Protein AF-A0A959QAA2-F1 (afdb_monomer_lite)

Foldseek 3Di:
DPPQLVQQWADDDDPPCPFLVVVLSSLLSSLLSVLLCVLVVVVLVLLVVLLVLLVVVLVCLVVVQPDPDPVVLLVVVCVVDVDPDDDPVVSVVRSPDPVPGDDRPPVLNVVSVVLSVVSVVQSCQQCQNPNGRHADQAEEEEEDCPVPCQCPPPPDHGGPHHYHYHHHPDSLVVQVVVLVVLQVVLLVVVLSSVQSVCSSVVNDDCVPSVVVSVPDDPVPDDFSSLSNRHEYEYEYECCRCLPPCLVSNVVSQPDQTRYEYEYEYQFDFPPDDPVSVVVSVVVSLVVLREKEKFAEPLPVPSSSVSSNVRSNGSHYYYYYYYFHDPDFQDDRNVLRVLCQQAVRGQIKTFDSVQPVVHDSVSRIDRPSHAPSVDPFHADPVRQTHHPVNSLCRDPSCVVVDDDDDPPQEDAQVVLVPDDPVVNPPHHYDHDPDPPDD

Radius of gyration: 31.45 Å; chains: 1; bounding box: 69×40×117 Å

Sequence (437 aa):
LSRNFYQSLAGGAHPGSADAEKTLIHWVAAAAESQMQSHWAPFARELSKLCDDLSDNVHELLSASLPHGDFASLQKVLRQDRREKWSIPEIFGQVGGLEHLPQVDAAVLQRKLELLRALHDLQWLLREGPTGAGRARYSLLLPGADHLPWAGSFPANPFLVPVWAAWKEGSTELAVGLLHGHIRQSLDHLRLLRRARLEVKNRYEPSIHDAQIASLSWEELDLEEQKLAPPLLLAGSRKQLFGPETSGLARLLDTDLPVKVIVLDHGYRPDDDFAQDGFALLSLIARQRNYLLRTTVADRRQLAEGLLTGLSTPRPALFHLFVPKEGGKKAWWEEAELARHSRVFPSLQFSPERVESGSLTEGLSLQSNRAPEADWSADESGYARTFADWAFLRPEWQDHFSAVAEKGALPLADYLQLPAKDRQGKQAAIRVLNYHG

Structure (mmCIF, N/CA/C/O backbone):
data_AF-A0A959QAA2-F1
#
_entry.id   AF-A0A959QAA2-F1
#
loop_
_atom_site.group_PDB
_atom_site.id
_atom_site.type_symbol
_atom_site.label_atom_id
_atom_site.label_alt_id
_atom_site.label_comp_id
_atom_site.label_asym_id
_atom_site.label_entity_id
_atom_site.label_seq_id
_atom_site.pdbx_PDB_ins_code
_atom_site.Cartn_x
_atom_site.Cartn_y
_atom_site.Cartn_z
_atom_site.occupancy
_atom_site.B_iso_or_equiv
_atom_site.auth_seq_id
_atom_site.auth_comp_id
_atom_site.auth_asym_id
_atom_site.auth_atom_id
_atom_site.pdbx_PDB_model_num
ATOM 1 N N . LEU A 1 1 ? 16.168 8.200 14.691 1.00 45.00 1 LEU A N 1
ATOM 2 C CA . LEU A 1 1 ? 15.140 7.446 13.935 1.00 45.00 1 LEU A CA 1
ATOM 3 C C . LEU A 1 1 ? 14.342 6.623 14.938 1.00 45.00 1 LEU A C 1
ATOM 5 O O . LEU A 1 1 ? 14.970 5.992 15.778 1.00 45.00 1 LEU A O 1
ATOM 9 N N . SER A 1 2 ? 13.005 6.692 14.926 1.00 51.66 2 SER A N 1
ATOM 10 C CA . SER A 1 2 ? 12.170 5.858 15.811 1.00 51.66 2 SER A CA 1
ATOM 11 C C . SER A 1 2 ? 12.539 4.381 15.640 1.00 51.66 2 SER A C 1
ATOM 13 O O . SER A 1 2 ? 12.762 3.940 14.510 1.00 51.66 2 SER A O 1
ATOM 15 N N . ARG A 1 3 ? 12.580 3.624 16.746 1.00 56.16 3 ARG A N 1
ATOM 16 C CA . ARG A 1 3 ? 12.817 2.168 16.762 1.00 56.16 3 ARG A CA 1
ATOM 17 C C . ARG A 1 3 ? 11.945 1.449 15.730 1.00 56.16 3 ARG A C 1
ATOM 19 O O . ARG A 1 3 ? 12.430 0.559 15.044 1.00 56.16 3 ARG A O 1
ATOM 26 N N . ASN A 1 4 ? 10.708 1.906 15.569 1.00 62.16 4 ASN A N 1
ATOM 27 C CA . ASN A 1 4 ? 9.724 1.317 14.670 1.00 62.16 4 ASN A CA 1
ATOM 28 C C . ASN A 1 4 ? 10.118 1.423 13.184 1.00 62.16 4 ASN A C 1
ATOM 30 O O . ASN A 1 4 ? 9.899 0.485 12.429 1.00 62.16 4 ASN A O 1
ATOM 34 N N . PHE A 1 5 ? 10.772 2.516 12.768 1.00 58.41 5 PHE A N 1
ATOM 35 C CA . PHE A 1 5 ? 11.218 2.683 11.376 1.00 58.41 5 PHE A CA 1
ATOM 36 C C . PHE A 1 5 ? 12.384 1.763 11.041 1.00 58.41 5 PHE A C 1
ATOM 38 O O . PHE A 1 5 ? 12.390 1.121 9.994 1.00 58.41 5 PHE A O 1
ATOM 45 N N . TYR A 1 6 ? 13.344 1.663 11.961 1.00 55.38 6 TYR A N 1
ATOM 46 C CA . TYR A 1 6 ? 14.479 0.755 11.824 1.00 55.38 6 TYR A CA 1
ATOM 47 C C . TYR A 1 6 ? 14.033 -0.716 11.861 1.00 55.38 6 TYR A C 1
ATOM 49 O O . TYR A 1 6 ? 14.580 -1.549 11.151 1.00 55.38 6 TYR A O 1
ATOM 57 N N . GLN A 1 7 ? 12.995 -1.024 12.645 1.00 63.47 7 GLN A N 1
ATOM 58 C CA . GLN A 1 7 ? 12.409 -2.360 12.774 1.00 63.47 7 GLN A CA 1
ATOM 59 C C . GLN A 1 7 ? 11.381 -2.710 11.686 1.00 63.47 7 GLN A C 1
ATOM 61 O O . GLN A 1 7 ? 10.821 -3.800 11.718 1.00 63.47 7 GLN A O 1
ATOM 66 N N . SER A 1 8 ? 11.146 -1.846 10.693 1.00 58.00 8 SER A N 1
ATOM 67 C CA . SER A 1 8 ? 10.254 -2.183 9.572 1.00 58.00 8 SER A CA 1
ATOM 68 C C . SER A 1 8 ? 10.764 -3.380 8.751 1.00 58.00 8 SER A C 1
ATOM 70 O O . SER A 1 8 ? 9.968 -4.114 8.175 1.00 58.00 8 SER A O 1
ATOM 72 N N . LEU A 1 9 ? 12.080 -3.627 8.749 1.00 61.34 9 LEU A N 1
ATOM 73 C CA . LEU A 1 9 ? 12.698 -4.828 8.191 1.00 61.34 9 LEU A CA 1
ATOM 74 C C . LEU A 1 9 ? 13.965 -5.160 8.998 1.00 61.34 9 LEU A C 1
ATOM 76 O O . LEU A 1 9 ? 14.873 -4.338 9.102 1.00 61.34 9 LEU A O 1
ATOM 80 N N . ALA A 1 10 ? 14.029 -6.347 9.598 1.00 61.31 10 ALA A N 1
ATOM 81 C CA . ALA A 1 10 ? 15.196 -6.827 10.322 1.00 61.31 10 ALA A CA 1
ATOM 82 C C . ALA A 1 10 ? 16.304 -7.231 9.334 1.00 61.31 10 ALA A C 1
ATOM 84 O O . ALA A 1 10 ? 16.097 -7.983 8.378 1.00 61.31 10 ALA A O 1
ATOM 85 N N . GLY A 1 11 ? 17.508 -6.706 9.559 1.00 54.38 11 GLY A N 1
ATOM 86 C CA . GLY A 1 11 ? 18.676 -6.982 8.732 1.00 54.38 11 GLY A CA 1
ATOM 87 C C . GLY A 1 11 ? 19.093 -8.451 8.790 1.00 54.38 11 GLY A C 1
ATOM 88 O O . GLY A 1 11 ? 19.821 -8.855 9.684 1.00 54.38 11 GLY A O 1
ATOM 89 N N . GLY A 1 12 ? 18.670 -9.235 7.802 1.00 49.06 12 GLY A N 1
ATOM 90 C CA . GLY A 1 12 ? 19.261 -10.526 7.449 1.00 49.06 12 GLY A CA 1
ATOM 91 C C . GLY A 1 12 ? 19.472 -10.572 5.943 1.00 49.06 12 GLY A C 1
ATOM 92 O O . GLY A 1 12 ? 18.537 -10.827 5.193 1.00 49.06 12 GLY A O 1
ATOM 93 N N . ALA A 1 13 ? 20.646 -10.171 5.469 1.00 48.69 13 ALA A N 1
ATOM 94 C CA . ALA A 1 13 ? 21.067 -10.345 4.080 1.00 48.69 13 ALA A CA 1
ATOM 95 C C . ALA A 1 13 ? 22.447 -10.999 4.104 1.00 48.69 13 ALA A C 1
ATOM 97 O O . ALA A 1 13 ? 23.248 -10.701 4.994 1.00 48.69 13 ALA A O 1
ATOM 98 N N . HIS A 1 14 ? 22.714 -11.886 3.148 1.00 49.16 14 HIS A N 1
ATOM 99 C CA . HIS A 1 14 ? 24.065 -12.395 2.957 1.00 49.16 14 HIS A CA 1
ATOM 100 C C . HIS A 1 14 ? 25.010 -11.219 2.625 1.00 49.16 14 HIS A C 1
ATOM 102 O O . HIS A 1 14 ? 24.622 -10.312 1.886 1.00 49.16 14 HIS A O 1
ATOM 108 N N . PRO A 1 15 ? 26.244 -11.187 3.161 1.00 39.03 15 PRO A N 1
ATOM 109 C CA . PRO A 1 15 ? 27.222 -10.166 2.794 1.00 39.03 15 PRO A CA 1
ATOM 110 C C . PRO A 1 15 ? 27.461 -10.190 1.276 1.00 39.03 15 PRO A C 1
ATOM 112 O O . PRO A 1 15 ? 27.874 -11.216 0.742 1.00 39.03 15 PRO A O 1
ATOM 115 N N . GLY A 1 16 ? 27.176 -9.077 0.592 1.00 48.12 16 GLY A N 1
ATOM 116 C CA . GLY A 1 16 ? 27.287 -8.937 -0.868 1.00 48.12 16 GLY A CA 1
ATOM 117 C C . GLY A 1 16 ? 25.995 -8.491 -1.563 1.00 48.12 16 GLY A C 1
ATOM 118 O O . GLY A 1 16 ? 26.080 -7.826 -2.587 1.00 48.12 16 GLY A O 1
ATOM 119 N N . SER A 1 17 ? 24.826 -8.754 -0.965 1.00 46.50 17 SER A N 1
ATOM 120 C CA . SER A 1 17 ? 23.509 -8.420 -1.527 1.00 46.50 17 SER A CA 1
ATOM 121 C C . SER A 1 17 ? 23.087 -6.990 -1.160 1.00 46.50 17 SER A C 1
ATOM 123 O O . SER A 1 17 ? 22.258 -6.760 -0.267 1.00 46.50 17 SER A O 1
ATOM 125 N N . ALA A 1 18 ? 23.670 -5.992 -1.820 1.00 50.47 18 ALA A N 1
ATOM 126 C CA . ALA A 1 18 ? 23.125 -4.634 -1.830 1.00 50.47 18 ALA A CA 1
ATOM 127 C C . ALA A 1 18 ? 21.847 -4.591 -2.693 1.00 50.47 18 ALA A C 1
ATOM 129 O O . ALA A 1 18 ? 21.756 -3.805 -3.636 1.00 50.47 18 ALA A O 1
ATOM 130 N N . ASP A 1 19 ? 20.880 -5.460 -2.379 1.00 72.81 19 ASP A N 1
ATOM 131 C CA . ASP A 1 19 ? 19.682 -5.697 -3.174 1.00 72.81 19 ASP A CA 1
ATOM 132 C C . ASP A 1 19 ? 18.860 -4.413 -3.235 1.00 72.81 19 ASP A C 1
ATOM 134 O O . ASP A 1 19 ? 18.304 -3.934 -2.235 1.00 72.81 19 ASP A O 1
ATOM 138 N N . ALA A 1 20 ? 18.779 -3.845 -4.435 1.00 83.00 20 ALA A N 1
ATOM 139 C CA . ALA A 1 20 ? 17.958 -2.679 -4.715 1.00 83.00 20 ALA A CA 1
ATOM 140 C C . ALA A 1 20 ? 16.487 -2.952 -4.345 1.00 83.00 20 ALA A C 1
ATOM 142 O O . ALA A 1 20 ? 15.816 -2.084 -3.790 1.00 83.00 20 ALA A O 1
ATOM 143 N N . GLU A 1 21 ? 16.013 -4.187 -4.560 1.00 86.38 21 GLU A N 1
ATOM 144 C CA . GLU A 1 21 ? 14.676 -4.663 -4.176 1.00 86.38 21 GLU A CA 1
ATOM 145 C C . GLU A 1 21 ? 14.452 -4.604 -2.667 1.00 86.38 21 GLU A C 1
ATOM 147 O O . GLU A 1 21 ? 13.463 -4.036 -2.206 1.00 86.38 21 GLU A O 1
ATOM 152 N N . LYS A 1 22 ? 15.387 -5.144 -1.879 1.00 84.12 22 LYS A N 1
ATOM 153 C CA . LYS A 1 22 ? 15.299 -5.130 -0.417 1.00 84.12 22 LYS A CA 1
ATOM 154 C C . LYS A 1 22 ? 15.307 -3.706 0.124 1.00 84.12 22 LYS A C 1
ATOM 156 O O . LYS A 1 22 ? 14.517 -3.375 1.007 1.00 84.12 22 LYS A O 1
ATOM 161 N N . THR A 1 23 ? 16.176 -2.861 -0.429 1.00 85.56 23 THR A N 1
ATOM 162 C CA . THR A 1 23 ? 16.243 -1.435 -0.092 1.00 85.56 23 THR A CA 1
ATOM 163 C C . THR A 1 23 ? 14.915 -0.738 -0.386 1.00 85.56 23 THR A C 1
ATOM 165 O O . THR A 1 23 ? 14.389 -0.025 0.468 1.00 85.56 23 THR A O 1
ATOM 168 N N . LEU A 1 24 ? 14.333 -0.993 -1.559 1.00 90.00 24 LEU A N 1
ATOM 169 C CA . LEU A 1 24 ? 13.052 -0.427 -1.963 1.00 90.00 24 LEU A CA 1
ATOM 170 C C . LEU A 1 24 ? 11.905 -0.890 -1.060 1.00 90.00 24 LEU A C 1
ATOM 172 O O . LEU A 1 24 ? 11.152 -0.055 -0.565 1.00 90.00 24 LEU A O 1
ATOM 176 N N . ILE A 1 25 ? 11.787 -2.194 -0.795 1.00 90.06 25 ILE A N 1
ATOM 177 C CA . ILE A 1 25 ? 10.762 -2.733 0.110 1.00 90.06 25 ILE A CA 1
ATOM 178 C C . ILE A 1 25 ? 10.923 -2.155 1.517 1.00 90.06 25 ILE A C 1
ATOM 180 O O . ILE A 1 25 ? 9.926 -1.797 2.139 1.00 90.06 25 ILE A O 1
ATOM 184 N N . HIS A 1 26 ? 12.156 -1.983 1.998 1.00 88.19 26 HIS A N 1
ATOM 185 C CA . HIS A 1 26 ? 12.405 -1.318 3.273 1.00 88.19 26 HIS A CA 1
ATOM 186 C C . HIS A 1 26 ? 11.920 0.140 3.271 1.00 88.19 26 HIS A C 1
ATOM 188 O O . HIS A 1 26 ? 11.279 0.564 4.229 1.00 88.19 26 HIS A O 1
ATOM 194 N N . TRP A 1 27 ? 12.154 0.903 2.198 1.00 90.94 27 TRP A N 1
ATOM 195 C CA . TRP A 1 27 ? 11.632 2.270 2.078 1.00 90.94 27 TRP A CA 1
ATOM 196 C C . TRP A 1 27 ? 10.105 2.319 2.045 1.00 90.94 27 TRP A C 1
ATOM 198 O O . TRP A 1 27 ? 9.514 3.154 2.728 1.00 90.94 27 TRP A O 1
ATOM 208 N N . VAL A 1 28 ? 9.459 1.413 1.308 1.00 93.56 28 VAL A N 1
ATOM 209 C CA . VAL A 1 28 ? 7.993 1.324 1.263 1.00 93.56 28 VAL A CA 1
ATOM 210 C C . VAL A 1 28 ? 7.425 0.966 2.638 1.00 93.56 28 VAL A C 1
ATOM 212 O O . VAL A 1 28 ? 6.505 1.628 3.113 1.00 93.56 28 VAL A O 1
ATOM 215 N N . ALA A 1 29 ? 8.004 -0.031 3.309 1.00 92.00 29 ALA A N 1
ATOM 216 C CA . ALA A 1 29 ? 7.610 -0.450 4.649 1.00 92.00 29 ALA A CA 1
ATOM 217 C C . ALA A 1 29 ? 7.802 0.671 5.684 1.00 92.00 29 ALA A C 1
ATOM 219 O O . ALA A 1 29 ? 6.911 0.934 6.489 1.00 92.00 29 ALA A O 1
ATOM 220 N N . ALA A 1 30 ? 8.930 1.385 5.634 1.00 90.56 30 ALA A N 1
ATOM 221 C CA . ALA A 1 30 ? 9.193 2.529 6.501 1.00 90.56 30 ALA A CA 1
ATOM 222 C C . ALA A 1 30 ? 8.216 3.690 6.245 1.00 90.56 30 ALA A C 1
ATOM 224 O O . ALA A 1 30 ? 7.768 4.336 7.194 1.00 90.56 30 ALA A O 1
ATOM 225 N N . ALA A 1 31 ? 7.852 3.942 4.984 1.00 93.00 31 ALA A N 1
ATOM 226 C CA . ALA A 1 31 ? 6.852 4.944 4.632 1.00 93.00 31 ALA A CA 1
ATOM 227 C C . ALA A 1 31 ? 5.451 4.549 5.131 1.00 93.00 31 ALA A C 1
ATOM 229 O O . ALA A 1 31 ? 4.752 5.394 5.691 1.00 93.00 31 ALA A O 1
ATOM 230 N N . ALA A 1 32 ? 5.062 3.275 4.995 1.00 93.38 32 ALA A N 1
ATOM 231 C CA . ALA A 1 32 ? 3.781 2.759 5.485 1.00 93.38 32 ALA A CA 1
ATOM 232 C C . ALA A 1 32 ? 3.690 2.854 7.014 1.00 93.38 32 ALA A C 1
ATOM 234 O O . ALA A 1 32 ? 2.708 3.360 7.554 1.00 93.38 32 ALA A O 1
ATOM 235 N N . GLU A 1 33 ? 4.758 2.462 7.707 1.00 90.81 33 GLU A N 1
ATOM 236 C CA . GLU A 1 33 ? 4.898 2.616 9.154 1.00 90.81 33 GLU A CA 1
ATOM 237 C C . GLU A 1 33 ? 4.760 4.086 9.584 1.00 90.81 33 GLU A C 1
ATOM 239 O O . GLU A 1 33 ? 4.039 4.402 10.531 1.00 90.81 33 GLU A O 1
ATOM 244 N N . SER A 1 34 ? 5.424 5.005 8.873 1.00 90.31 34 SER A N 1
ATOM 245 C CA . SER A 1 34 ? 5.388 6.442 9.174 1.00 90.31 34 SER A CA 1
ATOM 246 C C . SER A 1 34 ? 4.011 7.045 8.971 1.00 90.31 34 SER A C 1
ATOM 248 O O . SER A 1 34 ? 3.560 7.822 9.814 1.00 90.31 34 SER A O 1
ATOM 250 N N . GLN A 1 35 ? 3.347 6.687 7.874 1.00 90.44 35 GLN A N 1
ATOM 251 C CA . GLN A 1 35 ? 1.989 7.131 7.601 1.00 90.44 35 GLN A CA 1
ATOM 252 C C . GLN A 1 35 ? 1.040 6.599 8.677 1.00 90.44 35 GLN A C 1
ATOM 254 O O . GLN A 1 35 ? 0.236 7.356 9.211 1.00 90.44 35 GLN A O 1
ATOM 259 N N . MET A 1 36 ? 1.140 5.330 9.066 1.00 89.88 36 MET A N 1
ATOM 260 C CA . MET A 1 36 ? 0.173 4.786 10.016 1.00 89.88 36 MET A CA 1
ATOM 261 C C . MET A 1 36 ? 0.388 5.365 11.417 1.00 89.88 36 MET A C 1
ATOM 263 O O . MET A 1 36 ? -0.568 5.683 12.125 1.00 89.88 36 MET A O 1
ATOM 267 N N . GLN A 1 37 ? 1.642 5.606 11.806 1.00 88.00 37 GLN A N 1
ATOM 268 C CA . GLN A 1 37 ? 1.965 6.225 13.089 1.00 88.00 37 GLN A CA 1
ATOM 269 C C . GLN A 1 37 ? 1.352 7.630 13.238 1.00 88.00 37 GLN A C 1
ATOM 271 O O . GLN A 1 37 ? 0.952 7.994 14.349 1.00 88.00 37 GLN A O 1
ATOM 276 N N . SER A 1 38 ? 1.243 8.412 12.152 1.00 89.00 38 SER A N 1
ATOM 277 C CA . SER A 1 38 ? 0.644 9.754 12.214 1.00 89.00 38 SER A CA 1
ATOM 278 C C . SER A 1 38 ? -0.857 9.725 12.501 1.00 89.00 38 SER A C 1
ATOM 280 O O . SER A 1 38 ? -1.348 10.615 13.189 1.00 89.00 38 SER A O 1
ATOM 282 N N . HIS A 1 39 ? -1.568 8.695 12.038 1.00 87.44 39 HIS A N 1
ATOM 283 C CA . HIS A 1 39 ? -2.998 8.498 12.314 1.00 87.44 39 HIS A CA 1
ATOM 284 C C . HIS A 1 39 ? -3.226 7.836 13.675 1.00 87.44 39 HIS A C 1
ATOM 286 O O . HIS A 1 39 ? -4.155 8.167 14.411 1.00 87.44 39 HIS A O 1
ATOM 292 N N . TRP A 1 40 ? -2.320 6.939 14.059 1.00 86.94 40 TRP A N 1
ATOM 293 C CA . TRP A 1 40 ? -2.452 6.162 15.280 1.00 86.94 40 TRP A CA 1
ATOM 294 C C . TRP A 1 40 ? -2.136 6.963 16.552 1.00 86.94 40 TRP A C 1
ATOM 296 O O . TRP A 1 40 ? -2.751 6.737 17.590 1.00 86.94 40 TRP A O 1
ATOM 306 N N . ALA A 1 41 ? -1.213 7.930 16.510 1.00 87.62 41 ALA A N 1
ATOM 307 C CA . ALA A 1 41 ? -0.860 8.715 17.698 1.00 87.62 41 ALA A CA 1
ATOM 308 C C . ALA A 1 41 ? -2.011 9.599 18.245 1.00 87.62 41 ALA A C 1
ATOM 310 O O . ALA A 1 41 ? -2.216 9.617 19.463 1.00 87.62 41 ALA A O 1
ATOM 311 N N . PRO A 1 42 ? -2.786 10.334 17.418 1.00 90.25 42 PRO A N 1
ATOM 312 C CA . PRO A 1 42 ? -4.025 10.983 17.858 1.00 90.25 42 PRO A CA 1
ATOM 313 C C . PRO A 1 42 ? -5.034 9.984 18.423 1.00 90.25 42 PRO A C 1
ATOM 315 O O . PRO A 1 42 ? -5.554 10.194 19.517 1.00 90.25 42 PRO A O 1
ATOM 318 N N . PHE A 1 43 ? -5.230 8.867 17.729 1.00 89.56 43 PHE A N 1
ATOM 319 C CA . PHE A 1 43 ? -6.164 7.828 18.136 1.00 89.56 43 PHE A CA 1
ATOM 320 C C . PHE A 1 43 ? -5.813 7.208 19.502 1.00 89.56 43 PHE A C 1
ATOM 322 O O . PHE A 1 43 ? -6.664 7.076 20.377 1.00 89.56 43 PHE A O 1
ATOM 329 N N . ALA A 1 44 ? -4.535 6.925 19.755 1.00 90.31 44 ALA A N 1
ATOM 330 C CA . ALA A 1 44 ? -4.068 6.408 21.039 1.00 90.31 44 ALA A CA 1
ATOM 331 C C . ALA A 1 44 ? -4.240 7.408 22.199 1.00 90.31 44 ALA A C 1
ATOM 333 O O . ALA A 1 44 ? -4.311 6.987 23.357 1.00 90.31 44 ALA A O 1
ATOM 334 N N . ARG A 1 45 ? -4.272 8.718 21.911 1.00 92.75 45 ARG A N 1
ATOM 335 C CA . ARG A 1 45 ? -4.603 9.760 22.898 1.00 92.75 45 ARG A CA 1
ATOM 336 C C . ARG A 1 45 ? -6.103 9.822 23.154 1.00 92.75 45 ARG A C 1
ATOM 338 O O . ARG A 1 45 ? -6.493 9.912 24.312 1.00 92.75 45 ARG A O 1
ATOM 345 N N . GLU A 1 46 ? -6.922 9.732 22.107 1.00 93.38 46 GLU A N 1
ATOM 346 C CA . GLU A 1 46 ? -8.381 9.654 22.244 1.00 93.38 46 GLU A CA 1
ATOM 347 C C . GLU A 1 46 ? -8.788 8.446 23.091 1.00 93.38 46 GLU A C 1
ATOM 349 O O . GLU A 1 46 ? -9.550 8.602 24.036 1.00 93.38 46 GLU A O 1
ATOM 354 N N . LEU A 1 47 ? -8.226 7.266 22.813 1.00 94.06 47 LEU A N 1
ATOM 355 C CA . LEU A 1 47 ? -8.509 6.055 23.580 1.00 94.06 47 LEU A CA 1
ATOM 356 C C . LEU A 1 47 ? -8.160 6.216 25.066 1.00 94.06 47 LEU A C 1
ATOM 358 O O . LEU A 1 47 ? -8.959 5.845 25.916 1.00 94.06 47 LEU A O 1
ATOM 362 N N . SER A 1 48 ? -6.999 6.806 25.378 1.00 95.31 48 SER A N 1
ATOM 363 C CA . SER A 1 48 ? -6.615 7.086 26.770 1.00 95.31 48 SER A CA 1
ATOM 364 C C . SER A 1 48 ? -7.615 8.019 27.441 1.00 95.31 48 SER A C 1
ATOM 366 O O . SER A 1 48 ? -8.082 7.727 28.533 1.00 95.31 48 SER A O 1
ATOM 368 N N . LYS A 1 49 ? -7.993 9.098 26.749 1.00 96.75 49 LYS A N 1
ATOM 369 C CA . LYS A 1 49 ? -8.970 10.055 27.255 1.00 96.75 49 LYS A CA 1
ATOM 370 C C . LYS A 1 49 ? -10.336 9.403 27.492 1.00 96.75 49 LYS A C 1
ATOM 372 O O . LYS A 1 49 ? -10.962 9.676 28.501 1.00 96.75 49 LYS A O 1
ATOM 377 N N . LEU A 1 50 ? -10.790 8.527 26.593 1.00 96.81 50 LEU A N 1
ATOM 378 C CA . LEU A 1 50 ? -12.048 7.797 26.769 1.00 96.81 50 LEU A CA 1
ATOM 379 C C . LEU A 1 50 ? -12.011 6.869 27.990 1.00 96.81 50 LEU A C 1
ATOM 381 O O . LEU A 1 50 ? -13.036 6.739 28.652 1.00 96.81 50 LEU A O 1
ATOM 385 N N . CYS A 1 51 ? -10.870 6.241 28.296 1.00 95.62 51 CYS A N 1
ATOM 386 C CA . CYS A 1 51 ? -10.715 5.474 29.536 1.00 95.62 51 CYS A CA 1
ATOM 387 C C . CYS A 1 51 ? -10.838 6.378 30.767 1.00 95.62 51 CYS A C 1
ATOM 389 O O . CYS A 1 51 ? -11.601 6.053 31.674 1.00 95.62 51 CYS A O 1
ATOM 391 N N . ASP A 1 52 ? -10.125 7.508 30.773 1.00 96.94 52 ASP A N 1
ATOM 392 C CA . ASP A 1 52 ? -10.126 8.459 31.889 1.00 96.94 52 ASP A CA 1
ATOM 393 C C . ASP A 1 52 ? -11.538 9.032 32.111 1.00 96.94 52 ASP A C 1
ATOM 395 O O . ASP A 1 52 ? -12.110 8.877 33.189 1.00 96.94 52 ASP A O 1
ATOM 399 N N . ASP A 1 53 ? -12.160 9.569 31.055 1.00 97.00 53 ASP A N 1
ATOM 400 C CA . ASP A 1 53 ? -13.503 10.152 31.110 1.00 97.00 53 ASP A CA 1
ATOM 401 C C . ASP A 1 53 ? -14.555 9.108 31.553 1.00 97.00 53 ASP A C 1
ATOM 403 O O . ASP A 1 53 ? -15.495 9.421 32.288 1.00 97.00 53 ASP A O 1
ATOM 407 N N . LEU A 1 54 ? -14.433 7.848 31.111 1.00 95.38 54 LEU A N 1
ATOM 408 C CA . LEU A 1 54 ? -15.357 6.783 31.511 1.00 95.38 54 LEU A CA 1
ATOM 409 C C . LEU A 1 54 ? -15.139 6.353 32.968 1.00 95.38 54 LEU A C 1
ATOM 411 O O . LEU A 1 54 ? -16.114 6.054 33.659 1.00 95.38 54 LEU A O 1
ATOM 415 N N . SER A 1 55 ? -13.891 6.347 33.440 1.00 95.44 55 SER A N 1
ATOM 416 C CA . SER A 1 55 ? -13.558 6.111 34.847 1.00 95.44 55 SER A CA 1
ATOM 417 C C . SER A 1 55 ? -14.160 7.198 35.739 1.00 95.44 55 SER A C 1
ATOM 419 O O . SER A 1 55 ? -14.792 6.881 36.749 1.00 95.44 55 SER A O 1
ATOM 421 N N . ASP A 1 56 ? -14.057 8.463 35.331 1.00 95.19 56 ASP A N 1
ATOM 422 C CA . ASP A 1 56 ? -14.671 9.593 36.034 1.00 95.19 56 ASP A CA 1
ATOM 423 C C . ASP A 1 56 ? -16.197 9.449 36.091 1.00 95.19 56 ASP A C 1
ATOM 425 O O . ASP A 1 56 ? -16.784 9.559 37.165 1.00 95.19 56 ASP A O 1
ATOM 429 N N . ASN A 1 57 ? -16.843 9.069 34.981 1.00 93.38 57 ASN A N 1
ATOM 430 C CA . ASN A 1 57 ? -18.284 8.782 34.954 1.00 93.38 57 ASN A CA 1
ATOM 431 C C . ASN A 1 57 ? -18.684 7.678 35.952 1.00 93.38 57 ASN A C 1
ATOM 433 O O . ASN A 1 57 ? -19.730 7.765 36.597 1.00 93.38 57 ASN A O 1
ATOM 437 N N . VAL A 1 58 ? -17.877 6.618 36.078 1.00 90.94 58 VAL A N 1
ATOM 438 C CA . VAL A 1 58 ? -18.119 5.547 37.059 1.00 90.94 58 VAL A CA 1
ATOM 439 C C . VAL A 1 58 ? -17.963 6.079 38.487 1.00 90.94 58 VAL A C 1
ATOM 441 O O . VAL A 1 58 ? -18.809 5.795 39.338 1.00 90.94 58 VAL A O 1
ATOM 444 N N . HIS A 1 59 ? -16.928 6.877 38.758 1.00 89.81 59 HIS A N 1
ATOM 445 C CA . HIS A 1 59 ? -16.721 7.501 40.065 1.00 89.81 59 HIS A CA 1
ATOM 446 C C . HIS A 1 59 ? -17.841 8.471 40.443 1.00 89.81 59 HIS A C 1
ATOM 448 O O . HIS A 1 59 ? -18.280 8.459 41.594 1.00 89.81 59 HIS A O 1
ATOM 454 N N . GLU A 1 60 ? -18.328 9.271 39.497 1.00 89.06 60 GLU A N 1
ATOM 455 C CA . GLU A 1 60 ? -19.466 10.172 39.676 1.00 89.06 60 GLU A CA 1
ATOM 456 C C . GLU A 1 60 ? -20.752 9.400 39.965 1.00 89.06 60 GLU A C 1
ATOM 458 O O . GLU A 1 60 ? -21.451 9.735 40.917 1.00 89.06 60 GLU A O 1
ATOM 463 N N . LEU A 1 61 ? -21.040 8.326 39.220 1.00 85.62 61 LEU A N 1
ATOM 464 C CA . LEU A 1 61 ? -22.226 7.493 39.444 1.00 85.62 61 LEU A CA 1
ATOM 465 C C . LEU A 1 61 ? -22.232 6.871 40.850 1.00 85.62 61 LEU A C 1
ATOM 467 O O . LEU A 1 61 ? -23.259 6.862 41.534 1.00 85.62 61 LEU A O 1
ATOM 471 N N . LEU A 1 62 ? -21.074 6.378 41.297 1.00 83.00 62 LEU A N 1
ATOM 472 C CA . LEU A 1 62 ? -20.908 5.829 42.643 1.00 83.00 62 LEU A CA 1
ATOM 473 C C . LEU A 1 62 ? -21.013 6.920 43.713 1.00 83.00 62 LEU A C 1
ATOM 475 O O . LEU A 1 62 ? -21.641 6.703 44.745 1.00 83.00 62 LEU A O 1
ATOM 479 N N . SER A 1 63 ? -20.436 8.094 43.453 1.00 81.06 63 SER A N 1
ATOM 480 C CA . SER A 1 63 ? -20.393 9.218 44.390 1.00 81.06 63 SER A CA 1
ATOM 481 C C . SER A 1 63 ? -21.750 9.902 44.554 1.00 81.06 63 SER A C 1
ATOM 483 O O . SER A 1 63 ? -22.129 10.195 45.681 1.00 81.06 63 SER A O 1
ATOM 485 N N . ALA A 1 64 ? -22.515 10.086 43.474 1.00 75.38 64 ALA A N 1
ATOM 486 C CA . ALA A 1 64 ? -23.892 10.589 43.506 1.00 75.38 64 ALA A CA 1
ATOM 487 C C . ALA A 1 64 ? -24.847 9.650 44.262 1.00 75.38 64 ALA A C 1
ATOM 489 O O . ALA A 1 64 ? -25.905 10.069 44.731 1.00 75.38 64 ALA A O 1
ATOM 490 N N . SER A 1 65 ? -24.461 8.379 44.384 1.00 69.31 65 SER A N 1
ATOM 491 C CA . SER A 1 65 ? -25.193 7.368 45.146 1.00 69.31 65 SER A CA 1
ATOM 492 C C . SER A 1 65 ? -24.751 7.284 46.610 1.00 69.31 65 SER A C 1
ATOM 494 O O . SER A 1 65 ? -25.341 6.543 47.396 1.00 69.31 65 SER A O 1
ATOM 496 N N . LEU A 1 66 ? -23.739 8.064 47.008 1.00 67.75 66 LEU A N 1
ATOM 497 C CA . LEU A 1 66 ? -23.427 8.282 48.414 1.00 67.75 66 LEU A CA 1
ATOM 498 C C . LEU A 1 66 ? -24.462 9.251 49.006 1.00 67.75 66 LEU A C 1
ATOM 500 O O . LEU A 1 66 ? -24.904 10.184 48.336 1.00 67.75 66 LEU A O 1
ATOM 504 N N . PRO A 1 67 ? -24.862 9.072 50.273 1.00 63.41 67 PRO A N 1
ATOM 505 C CA . PRO A 1 67 ? -25.859 9.931 50.888 1.00 63.41 67 PRO A CA 1
ATOM 506 C C . PRO A 1 67 ? -25.317 11.359 51.022 1.00 63.41 67 PRO A C 1
ATOM 508 O O . PRO A 1 67 ? -24.449 11.654 51.845 1.00 63.41 67 PRO A O 1
ATOM 511 N N . HIS A 1 68 ? -25.857 12.266 50.214 1.00 57.34 68 HIS A N 1
ATOM 512 C CA . HIS A 1 68 ? -25.625 13.697 50.332 1.00 57.34 68 HIS A CA 1
ATOM 513 C C . HIS A 1 68 ? -26.646 14.282 51.309 1.00 57.34 68 HIS A C 1
ATOM 515 O O . HIS A 1 68 ? -27.809 14.460 50.961 1.00 57.34 68 HIS A O 1
ATOM 521 N N . GLY A 1 69 ? -26.228 14.588 52.539 1.00 54.00 69 GLY A N 1
ATOM 522 C CA . GLY A 1 69 ? -27.041 15.440 53.413 1.00 54.00 69 GLY A CA 1
ATOM 523 C C . GLY A 1 69 ? -27.013 15.125 54.898 1.00 54.00 69 GLY A C 1
ATOM 524 O O . GLY A 1 69 ? -27.295 16.030 55.678 1.00 54.00 69 GLY A O 1
ATOM 525 N N . ASP A 1 70 ? -26.617 13.924 55.329 1.00 59.22 70 ASP A N 1
ATOM 526 C CA . ASP A 1 70 ? -26.654 13.590 56.761 1.00 59.22 70 ASP A CA 1
ATOM 527 C C . ASP A 1 70 ? -25.308 13.778 57.481 1.00 59.22 70 ASP A C 1
ATOM 529 O O . ASP A 1 70 ? -24.792 12.916 58.199 1.00 59.22 70 ASP A O 1
ATOM 533 N N . PHE A 1 71 ? -24.715 14.959 57.285 1.00 64.75 71 PHE A N 1
ATOM 534 C CA . PHE A 1 71 ? -23.498 15.366 57.993 1.00 64.75 71 PHE A CA 1
ATOM 535 C C . PHE A 1 71 ? -23.706 15.414 59.515 1.00 64.75 71 PHE A C 1
ATOM 537 O O . PHE A 1 71 ? -22.750 15.244 60.271 1.00 64.75 71 PHE A O 1
ATOM 544 N N . ALA A 1 72 ? -24.947 15.606 59.974 1.00 65.62 72 ALA A N 1
ATOM 545 C CA . ALA A 1 72 ? -25.299 15.618 61.389 1.00 65.62 72 ALA A CA 1
ATOM 546 C C . ALA A 1 72 ? -25.219 14.214 62.018 1.00 65.62 72 ALA A C 1
ATOM 548 O O . ALA A 1 72 ? -24.640 14.068 63.101 1.00 65.62 72 ALA A O 1
ATOM 549 N N . SER A 1 73 ? -25.732 13.177 61.347 1.00 64.69 73 SER A N 1
ATOM 550 C CA . SER A 1 73 ? -25.602 11.789 61.812 1.00 64.69 73 SER A CA 1
ATOM 551 C C . SER A 1 73 ? -24.169 11.275 61.692 1.00 64.69 73 SER A C 1
ATOM 553 O O . SER A 1 73 ? -23.669 10.662 62.636 1.00 64.69 73 SER A O 1
ATOM 555 N N 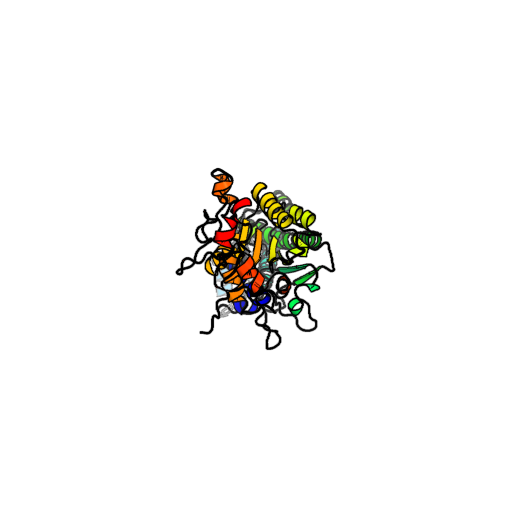. LEU A 1 74 ? -23.451 11.625 60.618 1.00 68.88 74 LEU A N 1
ATOM 556 C CA . LEU A 1 74 ? -22.013 11.346 60.493 1.00 68.88 74 LEU A CA 1
ATOM 557 C C . LEU A 1 74 ? -21.212 11.961 61.650 1.00 68.88 74 LEU A C 1
ATOM 559 O O . LEU A 1 74 ? -20.368 11.299 62.253 1.00 68.88 74 LEU A O 1
ATOM 563 N N . GLN A 1 75 ? -21.504 13.212 62.016 1.00 70.50 75 GLN A N 1
ATOM 564 C CA . GLN A 1 75 ? -20.831 13.880 63.129 1.00 70.50 75 GLN A CA 1
ATOM 565 C C . GLN A 1 75 ? -21.177 13.254 64.490 1.00 70.50 75 GLN A C 1
ATOM 567 O O . GLN A 1 75 ? -20.317 13.221 65.371 1.00 70.50 75 GLN A O 1
ATOM 572 N N . LYS A 1 76 ? -22.402 12.741 64.685 1.00 71.88 76 LYS A N 1
ATOM 573 C CA . LYS A 1 76 ? -22.765 11.981 65.895 1.00 71.88 76 LYS A CA 1
ATOM 574 C C . LYS A 1 76 ? -21.976 10.676 66.002 1.00 71.88 76 LYS A C 1
ATOM 576 O O . LYS A 1 76 ? -21.415 10.423 67.064 1.00 71.88 76 LYS A O 1
ATOM 581 N N . VAL A 1 77 ? -21.889 9.906 64.917 1.00 71.75 77 VAL A N 1
ATOM 582 C CA . VAL A 1 77 ? -21.149 8.633 64.863 1.00 71.75 77 VAL A CA 1
ATOM 583 C C . VAL A 1 77 ? -19.657 8.852 65.141 1.00 71.75 77 VAL A C 1
ATOM 585 O O . VAL A 1 77 ? -19.093 8.231 66.038 1.00 71.75 77 VAL A O 1
ATOM 588 N N . LEU A 1 78 ? -19.037 9.833 64.476 1.00 72.50 78 LEU A N 1
ATOM 589 C CA . LEU A 1 78 ? -17.614 10.155 64.660 1.00 72.50 78 LEU A CA 1
ATOM 590 C C . LEU A 1 78 ? -17.279 10.730 66.049 1.00 72.50 78 LEU A C 1
ATOM 592 O O . LEU A 1 78 ? -16.127 10.686 66.471 1.00 72.50 78 LEU A O 1
ATOM 596 N N . ARG A 1 79 ? -18.258 11.294 66.772 1.00 73.25 79 ARG A N 1
ATOM 597 C CA . ARG A 1 79 ? -18.067 11.790 68.150 1.00 73.25 79 ARG A CA 1
ATOM 598 C C . ARG A 1 79 ? -18.252 10.711 69.214 1.00 73.25 79 ARG A C 1
ATOM 600 O O . ARG A 1 79 ? -17.740 10.886 70.319 1.00 73.25 79 ARG A O 1
ATOM 607 N N . GLN A 1 80 ? -19.000 9.649 68.916 1.00 68.50 80 GLN A N 1
ATOM 608 C CA . GLN A 1 80 ? -19.279 8.572 69.868 1.00 68.50 80 GLN A CA 1
ATOM 609 C C . GLN A 1 80 ? -18.090 7.623 70.060 1.00 68.50 80 GLN A C 1
ATOM 611 O O . GLN A 1 80 ? -17.953 7.066 71.146 1.00 68.50 80 GLN A O 1
ATOM 616 N N . ASP A 1 81 ? -17.203 7.488 69.070 1.00 63.31 81 ASP A N 1
ATOM 617 C CA . ASP A 1 81 ? -16.026 6.617 69.159 1.00 63.31 81 ASP A CA 1
ATOM 618 C C . ASP A 1 81 ? -14.748 7.390 68.750 1.00 63.31 81 ASP A C 1
ATOM 620 O O . ASP A 1 81 ? -14.649 7.943 67.656 1.00 63.31 81 ASP A O 1
ATOM 624 N N . ARG A 1 82 ? -13.763 7.492 69.661 1.00 62.59 82 ARG A N 1
ATOM 625 C CA . ARG A 1 82 ? -12.556 8.355 69.551 1.00 62.59 82 ARG A CA 1
ATOM 626 C C . ARG A 1 82 ? -11.454 7.764 68.654 1.00 62.59 82 ARG A C 1
ATOM 628 O O . ARG A 1 82 ? -10.265 7.948 68.916 1.00 62.59 82 ARG A O 1
ATOM 635 N N . ARG A 1 83 ? -11.814 7.009 67.621 1.00 68.62 83 ARG A N 1
ATOM 636 C CA . ARG A 1 83 ? -10.828 6.386 66.726 1.00 68.62 83 ARG A CA 1
ATOM 637 C C . ARG A 1 83 ? -10.327 7.387 65.692 1.00 68.62 83 ARG A C 1
ATOM 639 O O . ARG A 1 83 ? -11.115 8.111 65.093 1.00 68.62 83 ARG A O 1
ATOM 646 N N . GLU A 1 84 ? -9.018 7.377 65.445 1.00 63.16 84 GLU A N 1
ATOM 647 C CA . GLU A 1 84 ? -8.375 8.237 64.439 1.00 63.16 84 GLU A CA 1
ATOM 648 C C . GLU A 1 84 ? -8.630 7.781 62.994 1.00 63.16 84 GLU A C 1
ATOM 650 O O . GLU A 1 84 ? -8.507 8.581 62.069 1.00 63.16 84 GLU A O 1
ATOM 655 N N . LYS A 1 85 ? -8.971 6.503 62.775 1.00 70.81 85 LYS A N 1
ATOM 656 C CA . LYS A 1 85 ? -9.190 5.929 61.441 1.00 70.81 85 LYS A CA 1
ATOM 657 C C . LYS A 1 85 ? -10.439 5.063 61.420 1.00 70.81 85 LYS A C 1
ATOM 659 O O . LYS A 1 85 ? -10.637 4.234 62.304 1.00 70.81 85 LYS A O 1
ATOM 664 N N . TRP A 1 86 ? -11.224 5.242 60.369 1.00 70.75 86 TRP A N 1
ATOM 665 C CA . TRP A 1 86 ? -12.472 4.538 60.107 1.00 70.75 86 TRP A CA 1
ATOM 666 C C . TRP A 1 86 ? -12.465 4.021 58.672 1.00 70.75 86 TRP A C 1
ATOM 668 O O . TRP A 1 86 ? -11.960 4.711 57.782 1.00 70.75 86 TRP A O 1
ATOM 678 N N . SER A 1 87 ? -13.032 2.838 58.427 1.00 69.06 87 SER A N 1
ATOM 679 C CA . SER A 1 87 ? -13.329 2.399 57.062 1.00 69.06 87 SER A CA 1
ATOM 680 C C . SER A 1 87 ? -14.716 2.885 56.625 1.00 69.06 87 SER A C 1
ATOM 682 O O . SER A 1 87 ? -15.636 3.025 57.429 1.00 69.06 87 SER A O 1
ATOM 684 N N . ILE A 1 88 ? -14.882 3.139 55.326 1.00 66.75 88 ILE A N 1
ATOM 685 C CA . ILE A 1 88 ? -16.152 3.612 54.757 1.00 66.75 88 ILE A CA 1
ATOM 686 C C . ILE A 1 88 ? -17.333 2.648 55.025 1.00 66.75 88 ILE A C 1
ATOM 688 O O . ILE A 1 88 ? -18.401 3.134 55.403 1.00 66.75 88 ILE A O 1
ATOM 692 N N . PRO A 1 89 ? -17.182 1.309 54.920 1.00 66.81 89 PRO A N 1
ATOM 693 C CA . PRO A 1 89 ? -18.263 0.375 55.247 1.00 66.81 89 PRO A CA 1
ATOM 694 C C . PRO A 1 89 ? -18.727 0.452 56.710 1.00 66.81 89 PRO A C 1
ATOM 696 O O . PRO A 1 89 ? -19.922 0.350 56.977 1.00 66.81 89 PRO A O 1
ATOM 699 N N . GLU A 1 90 ? -17.809 0.667 57.659 1.00 67.75 90 GLU A N 1
ATOM 700 C CA . GLU A 1 90 ? -18.138 0.784 59.089 1.00 67.75 90 GLU A CA 1
ATOM 701 C C . GLU A 1 90 ? -18.929 2.060 59.388 1.00 67.75 90 GLU A C 1
ATOM 703 O O . GLU A 1 90 ? -19.896 2.024 60.149 1.00 67.75 90 GLU A O 1
ATOM 708 N N . ILE A 1 91 ? -18.551 3.173 58.752 1.00 67.69 91 ILE A N 1
ATOM 709 C CA . ILE A 1 91 ? -19.268 4.447 58.867 1.00 67.69 91 ILE A CA 1
ATOM 710 C C . ILE A 1 91 ? -20.706 4.274 58.363 1.00 67.69 91 ILE A C 1
ATOM 712 O O . ILE A 1 91 ? -21.651 4.624 59.069 1.00 67.69 91 ILE A O 1
ATOM 716 N N . PHE A 1 92 ? -20.898 3.675 57.184 1.00 64.50 92 PHE A N 1
ATOM 717 C CA . PHE A 1 92 ? -22.239 3.455 56.633 1.00 64.50 92 PHE A CA 1
ATOM 718 C C . PHE A 1 92 ? -23.074 2.449 57.429 1.00 64.50 92 PHE A C 1
ATOM 720 O O . PHE A 1 92 ? -24.284 2.632 57.550 1.00 64.50 92 PHE A O 1
ATOM 727 N N . GLY A 1 93 ? -22.442 1.432 58.022 1.00 66.62 93 GLY A N 1
ATOM 728 C CA . GLY A 1 93 ? -23.117 0.487 58.912 1.00 66.62 93 GLY A CA 1
ATOM 729 C C . GLY A 1 93 ? -23.656 1.131 60.195 1.00 66.62 93 GLY A C 1
ATOM 730 O O . GLY A 1 93 ? -24.685 0.693 60.703 1.00 66.62 93 GLY A O 1
ATOM 731 N N . GLN A 1 94 ? -23.001 2.182 60.706 1.00 66.88 94 GLN A N 1
ATOM 732 C CA . GLN A 1 94 ? -23.413 2.879 61.933 1.00 66.88 94 GLN A CA 1
ATOM 733 C C . GLN A 1 94 ? -24.345 4.073 61.702 1.00 66.88 94 GLN A C 1
ATOM 735 O O . GLN A 1 94 ? -25.120 4.411 62.594 1.00 66.88 94 GLN A O 1
ATOM 740 N N . VAL A 1 95 ? -24.296 4.708 60.527 1.00 62.91 95 VAL A N 1
ATOM 741 C CA . VAL A 1 95 ? -25.105 5.905 60.228 1.00 62.91 95 VAL A CA 1
ATOM 742 C C . VAL A 1 95 ? -26.610 5.606 60.133 1.00 62.91 95 VAL A C 1
ATOM 744 O O . VAL A 1 95 ? -27.391 6.538 60.240 1.00 62.91 95 VAL A O 1
ATOM 747 N N . GLY A 1 96 ? -27.038 4.338 60.051 1.00 53.78 96 GLY A N 1
ATOM 748 C CA . GLY A 1 96 ? -28.447 3.951 60.207 1.00 53.78 96 GLY A CA 1
ATOM 749 C C . GLY A 1 96 ? -29.385 4.645 59.211 1.00 53.78 96 GLY A C 1
ATOM 750 O O . GLY A 1 96 ? -30.024 5.636 59.540 1.00 53.78 96 GLY A O 1
ATOM 751 N N . GLY A 1 97 ? -29.486 4.116 57.989 1.00 54.28 97 GLY A N 1
ATOM 752 C CA . GLY A 1 97 ? -30.322 4.717 56.936 1.00 54.28 97 GLY A CA 1
ATOM 753 C C . GLY A 1 97 ? -30.176 4.071 55.558 1.00 54.28 97 GLY A C 1
ATOM 754 O O . GLY A 1 97 ? -30.359 4.741 54.545 1.00 54.28 97 GLY A O 1
ATOM 755 N N . LEU A 1 98 ? -29.830 2.778 55.501 1.00 54.16 98 LEU A N 1
ATOM 756 C CA . LEU A 1 98 ? -29.610 2.046 54.242 1.00 54.16 98 LEU A CA 1
ATOM 757 C C . LEU A 1 98 ? -30.853 2.023 53.328 1.00 54.16 98 LEU A C 1
ATOM 759 O O . LEU A 1 98 ? -30.721 1.798 52.131 1.00 54.16 98 LEU A O 1
ATOM 763 N N . GLU A 1 99 ? -32.044 2.284 53.875 1.00 52.41 99 GLU A N 1
ATOM 764 C CA . GLU A 1 99 ? -33.324 2.296 53.151 1.00 52.41 99 GLU A CA 1
ATOM 765 C C . GLU A 1 99 ? -33.546 3.555 52.289 1.00 52.41 99 GLU A C 1
ATOM 767 O O . GLU A 1 99 ? -34.405 3.548 51.409 1.00 52.41 99 GLU A O 1
ATOM 772 N N . HIS A 1 100 ? -32.771 4.628 52.502 1.00 53.25 100 HIS A N 1
ATOM 773 C CA . HIS A 1 100 ? -32.894 5.902 51.773 1.00 53.25 100 HIS A CA 1
ATOM 774 C C . HIS A 1 100 ? -31.683 6.227 50.887 1.00 53.25 100 HIS A C 1
ATOM 776 O O . HIS A 1 100 ? -31.555 7.352 50.402 1.00 53.25 100 HIS A O 1
ATOM 782 N N . LEU A 1 101 ? -30.788 5.259 50.668 1.00 57.53 101 LEU A N 1
ATOM 783 C CA . LEU A 1 101 ? -29.684 5.434 49.730 1.00 57.53 101 LEU A CA 1
ATOM 784 C C . LEU A 1 101 ? -30.217 5.519 48.290 1.00 57.53 101 LEU A C 1
ATOM 786 O O . LEU A 1 101 ? -31.068 4.706 47.912 1.00 57.53 101 LEU A O 1
ATOM 790 N N . PRO A 1 102 ? -29.721 6.461 47.467 1.00 61.66 102 PRO A N 1
ATOM 791 C CA . PRO A 1 102 ? -30.001 6.456 46.038 1.00 61.66 102 PRO A CA 1
ATOM 792 C C . PRO A 1 102 ? -29.587 5.105 45.442 1.00 61.66 102 PRO A C 1
ATOM 794 O O . PRO A 1 102 ? -28.472 4.630 45.665 1.00 61.66 102 PRO A O 1
ATOM 797 N N . GLN A 1 103 ? -30.493 4.461 44.707 1.00 66.56 103 GLN A N 1
ATOM 798 C CA . GLN A 1 103 ? -30.193 3.192 44.049 1.00 66.56 103 GLN A CA 1
ATOM 799 C C . GLN A 1 103 ? -29.352 3.450 42.797 1.00 66.56 103 GLN A C 1
ATOM 801 O O . GLN A 1 103 ? -29.747 4.218 41.922 1.00 66.56 103 GLN A O 1
ATOM 806 N N . VAL A 1 104 ? -28.201 2.781 42.707 1.00 73.81 104 VAL A N 1
ATOM 807 C CA . VAL A 1 104 ? -27.394 2.752 41.484 1.00 73.81 104 VAL A CA 1
ATOM 808 C C . VAL A 1 104 ? -28.083 1.842 40.473 1.00 73.81 104 VAL A C 1
ATOM 810 O O . VAL A 1 104 ? -28.432 0.704 40.798 1.00 73.81 104 VAL A O 1
ATOM 813 N N . ASP A 1 105 ? -28.212 2.297 39.228 1.00 83.19 105 ASP A N 1
ATOM 814 C CA . ASP A 1 105 ? -28.563 1.410 38.121 1.00 83.19 105 ASP A CA 1
ATOM 815 C C . ASP A 1 105 ? -27.410 0.417 37.882 1.00 83.19 105 ASP A C 1
ATOM 817 O O . ASP A 1 105 ? -26.381 0.737 37.275 1.00 83.19 105 ASP A O 1
ATOM 821 N N . ALA A 1 106 ? -27.582 -0.801 38.400 1.00 85.25 106 ALA A N 1
ATOM 822 C CA . ALA A 1 106 ? -26.589 -1.864 38.311 1.00 85.25 106 ALA A CA 1
ATOM 823 C C . ALA A 1 106 ? -26.268 -2.246 36.858 1.00 85.25 106 ALA A C 1
ATOM 825 O O . ALA A 1 106 ? -25.121 -2.577 36.561 1.00 85.25 106 ALA A O 1
ATOM 826 N N . ALA A 1 107 ? -27.243 -2.162 35.945 1.00 88.00 107 ALA A N 1
ATOM 827 C CA . ALA A 1 107 ? -27.036 -2.493 34.540 1.00 88.00 107 ALA A CA 1
ATOM 828 C C . ALA A 1 107 ? -26.164 -1.438 33.847 1.00 88.00 107 ALA A C 1
ATOM 830 O O . ALA A 1 107 ? -25.271 -1.784 33.071 1.00 88.00 107 ALA A O 1
ATOM 831 N N . VAL A 1 108 ? -26.375 -0.154 34.151 1.00 89.88 108 VAL A N 1
ATOM 832 C CA . VAL A 1 108 ? -25.528 0.938 33.644 1.00 89.88 108 VAL A CA 1
ATOM 833 C C . VAL A 1 108 ? -24.114 0.839 34.210 1.00 89.88 108 VAL A C 1
ATOM 835 O O . VAL A 1 108 ? -23.152 0.919 33.444 1.00 89.88 108 VAL A O 1
ATOM 838 N N . LEU A 1 109 ? -23.969 0.620 35.521 1.00 89.44 109 LEU A N 1
ATOM 839 C CA . LEU A 1 109 ? -22.655 0.484 36.154 1.00 89.44 109 LEU A CA 1
ATOM 840 C C . LEU A 1 109 ? -21.877 -0.706 35.581 1.00 89.44 109 LEU A C 1
ATOM 842 O O . LEU A 1 109 ? -20.729 -0.545 35.168 1.00 89.44 109 LEU A O 1
ATOM 846 N N . GLN A 1 110 ? -22.506 -1.883 35.505 1.00 91.81 110 GLN A N 1
ATOM 847 C CA . GLN A 1 110 ? -21.880 -3.080 34.944 1.00 91.81 110 GLN A CA 1
ATOM 848 C C . GLN A 1 110 ? -21.428 -2.840 33.501 1.00 91.81 110 GLN A C 1
ATOM 850 O O . GLN A 1 110 ? -20.284 -3.132 33.157 1.00 91.81 110 GLN A O 1
ATOM 855 N N . ARG A 1 111 ? -22.287 -2.239 32.672 1.00 93.12 111 ARG A N 1
ATOM 856 C CA . ARG A 1 111 ? -21.968 -1.942 31.273 1.00 93.12 111 ARG A CA 1
ATOM 857 C C . ARG A 1 111 ? -20.788 -0.979 31.134 1.00 93.12 111 ARG A C 1
ATOM 859 O O . ARG A 1 111 ? -19.912 -1.220 30.305 1.00 93.12 111 ARG A O 1
ATOM 866 N N . LYS A 1 112 ? -20.731 0.092 31.938 1.00 94.31 112 LYS A N 1
ATOM 867 C CA . LYS A 1 112 ? -19.603 1.042 31.926 1.00 94.31 112 LYS A CA 1
ATOM 868 C C . LYS A 1 112 ? -18.299 0.376 32.385 1.00 94.31 112 LYS A C 1
ATOM 870 O O . LYS A 1 112 ? -17.263 0.611 31.770 1.00 94.31 112 LYS A O 1
ATOM 875 N N . LEU A 1 113 ? -18.343 -0.498 33.394 1.00 94.50 113 LEU A N 1
ATOM 876 C CA . LEU A 1 113 ? -17.174 -1.261 33.857 1.00 94.50 113 LEU A CA 1
ATOM 877 C C . LEU A 1 113 ? -16.668 -2.261 32.804 1.00 94.50 113 LEU A C 1
ATOM 879 O O . LEU A 1 113 ? -15.464 -2.357 32.567 1.00 94.50 113 LEU A O 1
ATOM 883 N N . GLU A 1 114 ? -17.572 -2.989 32.145 1.00 95.81 114 GLU A N 1
ATOM 884 C CA . GLU A 1 114 ? -17.223 -3.912 31.058 1.00 95.81 114 GLU A CA 1
ATOM 885 C C . GLU A 1 114 ? -16.595 -3.177 29.871 1.00 95.81 114 GLU A C 1
ATOM 887 O O . GLU A 1 114 ? -15.594 -3.635 29.314 1.00 95.81 114 GLU A O 1
ATOM 892 N N . LEU A 1 115 ? -17.153 -2.018 29.519 1.00 96.50 115 LEU A N 1
ATOM 893 C CA . LEU A 1 115 ? -16.618 -1.143 28.485 1.00 96.50 115 LEU A CA 1
ATOM 894 C C . LEU A 1 115 ? -15.228 -0.610 28.860 1.00 96.50 115 LEU A C 1
ATOM 896 O O . LEU A 1 115 ? -14.326 -0.663 28.029 1.00 96.50 115 LEU A O 1
ATOM 900 N N . LEU A 1 116 ? -15.031 -0.152 30.100 1.00 96.50 116 LEU A N 1
ATOM 901 C CA . LEU A 1 116 ? -13.737 0.335 30.583 1.00 96.50 116 LEU A CA 1
ATOM 902 C C . LEU A 1 116 ? -12.661 -0.756 30.505 1.00 96.50 116 LEU A C 1
ATOM 904 O O . LEU A 1 116 ? -11.564 -0.505 30.005 1.00 96.50 116 LEU A O 1
ATOM 908 N N . ARG A 1 117 ? -12.991 -1.988 30.918 1.00 97.38 117 ARG A N 1
ATOM 909 C CA . ARG A 1 117 ? -12.093 -3.145 30.773 1.00 97.38 117 ARG A CA 1
ATOM 910 C C . ARG A 1 117 ? -11.723 -3.379 29.308 1.00 97.38 117 ARG A C 1
ATOM 912 O O . ARG A 1 117 ? -10.544 -3.466 28.986 1.00 97.38 117 ARG A O 1
ATOM 919 N N . ALA A 1 118 ? -12.715 -3.419 28.420 1.00 97.19 118 ALA A N 1
ATOM 920 C CA . ALA A 1 118 ? -12.482 -3.644 26.996 1.00 97.19 118 ALA A CA 1
ATOM 921 C C . ALA A 1 118 ? -11.633 -2.533 26.344 1.00 97.19 118 ALA A C 1
ATOM 923 O O . ALA A 1 118 ? -10.818 -2.817 25.467 1.00 97.19 118 ALA A O 1
ATOM 924 N N . LEU A 1 119 ? -11.786 -1.272 26.769 1.00 96.75 119 LEU A N 1
ATOM 925 C CA . LEU A 1 119 ? -10.953 -0.165 26.290 1.00 96.75 119 LEU A CA 1
ATOM 926 C C . LEU A 1 119 ? -9.501 -0.288 26.772 1.00 96.75 119 LEU A C 1
ATOM 928 O O . LEU A 1 119 ? -8.588 -0.042 25.982 1.00 96.75 119 LEU A O 1
ATOM 932 N N . HIS A 1 120 ? -9.270 -0.711 28.019 1.00 95.88 120 HIS A N 1
ATOM 933 C CA . HIS A 1 120 ? -7.921 -1.007 28.512 1.00 95.88 120 HIS A CA 1
ATOM 934 C C . HIS A 1 120 ? -7.275 -2.178 27.767 1.00 95.88 120 HIS A C 1
ATOM 936 O O . HIS A 1 120 ? -6.117 -2.067 27.361 1.00 95.88 120 HIS A O 1
ATOM 942 N N . ASP A 1 121 ? -8.023 -3.254 27.515 1.00 95.31 121 ASP A N 1
ATOM 943 C CA . ASP A 1 121 ? -7.541 -4.396 26.731 1.00 95.31 121 ASP A CA 1
ATOM 944 C C . ASP A 1 121 ? -7.147 -3.958 25.312 1.00 95.31 121 ASP A C 1
ATOM 946 O O . ASP A 1 121 ? -6.077 -4.316 24.811 1.00 95.31 121 ASP A O 1
ATOM 950 N N . LEU A 1 122 ? -7.970 -3.114 24.678 1.00 94.50 122 LEU A N 1
ATOM 951 C CA . LEU A 1 122 ? -7.660 -2.528 23.377 1.00 94.50 122 LEU A CA 1
ATOM 952 C C . LEU A 1 122 ? -6.411 -1.637 23.445 1.00 94.50 122 LEU A C 1
ATOM 954 O O . LEU A 1 122 ? -5.536 -1.732 22.584 1.00 94.50 122 LEU A O 1
ATOM 958 N N . GLN A 1 123 ? -6.288 -0.788 24.466 1.00 93.81 123 GLN A N 1
ATOM 959 C CA . GLN A 1 123 ? -5.128 0.086 24.646 1.00 93.81 123 GLN A CA 1
ATOM 960 C C . GLN A 1 123 ? -3.836 -0.727 24.783 1.00 93.81 123 GLN A C 1
ATOM 962 O O . GLN A 1 123 ? -2.836 -0.400 24.134 1.00 93.81 123 GLN A O 1
ATOM 967 N N . TRP A 1 124 ? -3.873 -1.799 25.576 1.00 93.94 124 TRP A N 1
ATOM 968 C CA . TRP A 1 124 ? -2.758 -2.721 25.751 1.00 93.94 124 TRP A CA 1
ATOM 969 C C . TRP A 1 124 ? -2.410 -3.441 24.446 1.00 93.94 124 TRP A C 1
ATOM 971 O O . TRP A 1 124 ? -1.249 -3.429 24.034 1.00 93.94 124 TRP A O 1
ATOM 981 N N . LEU A 1 125 ? -3.405 -3.994 23.742 1.00 91.25 125 LEU A N 1
ATOM 982 C CA . LEU A 1 125 ? -3.209 -4.697 22.471 1.00 91.25 125 LEU A CA 1
ATOM 983 C C . LEU A 1 125 ? -2.532 -3.803 21.427 1.00 91.25 125 LEU A C 1
ATOM 985 O O . LEU A 1 125 ? -1.640 -4.242 20.700 1.00 91.25 125 LEU A O 1
ATOM 989 N N . LEU A 1 126 ? -2.963 -2.544 21.338 1.00 88.12 126 LEU A N 1
ATOM 990 C CA . LEU A 1 126 ? -2.448 -1.622 20.338 1.00 88.12 126 LEU A CA 1
ATOM 991 C C . LEU A 1 126 ? -1.031 -1.122 20.680 1.00 88.12 126 LEU A C 1
ATOM 993 O O . LEU A 1 126 ? -0.248 -0.907 19.755 1.00 88.12 126 LEU A O 1
ATOM 997 N N . ARG A 1 127 ? -0.690 -0.937 21.966 1.00 87.62 127 ARG A N 1
ATOM 998 C CA . ARG A 1 127 ? 0.607 -0.383 22.415 1.00 87.62 127 ARG A CA 1
ATOM 999 C C . ARG A 1 127 ? 1.694 -1.429 22.630 1.00 87.62 127 ARG A C 1
ATOM 1001 O O . ARG A 1 127 ? 2.826 -1.211 22.211 1.00 87.62 127 ARG A O 1
ATOM 1008 N N . GLU A 1 128 ? 1.353 -2.525 23.291 1.00 87.94 128 GLU A N 1
ATOM 1009 C CA . GLU A 1 128 ? 2.303 -3.532 23.763 1.00 87.94 128 GLU A CA 1
ATOM 1010 C C . GLU A 1 128 ? 2.017 -4.876 23.104 1.00 87.94 128 GLU A C 1
ATOM 1012 O O . GLU A 1 128 ? 2.870 -5.426 22.407 1.00 87.94 128 GLU A O 1
ATOM 1017 N N . GLY A 1 129 ? 0.793 -5.378 23.269 1.00 87.88 129 GLY A N 1
ATOM 1018 C CA . GLY A 1 129 ? 0.398 -6.705 22.823 1.00 87.88 129 GLY A CA 1
ATOM 1019 C C . GLY A 1 129 ? 1.303 -7.830 23.361 1.00 87.88 129 GLY A C 1
ATOM 1020 O O . GLY A 1 129 ? 2.224 -7.605 24.148 1.00 87.88 129 GLY A O 1
ATOM 1021 N N . PRO A 1 130 ? 1.090 -9.075 22.908 1.00 85.94 130 PRO A N 1
ATOM 1022 C CA . PRO A 1 130 ? 1.862 -10.227 23.386 1.00 85.94 130 PRO A CA 1
ATOM 1023 C C . PRO A 1 130 ? 3.363 -10.162 23.064 1.00 85.94 130 PRO A C 1
ATOM 1025 O O . PRO A 1 130 ? 4.168 -10.802 23.734 1.00 85.94 130 PRO A O 1
ATOM 1028 N N . THR A 1 131 ? 3.747 -9.419 22.022 1.00 82.94 131 THR A N 1
ATOM 1029 C CA . THR A 1 131 ? 5.132 -9.318 21.533 1.00 82.94 131 THR A CA 1
ATOM 1030 C C . THR A 1 131 ? 5.890 -8.111 22.092 1.00 82.94 131 THR A C 1
ATOM 1032 O O . THR A 1 131 ? 7.084 -7.968 21.829 1.00 82.94 131 THR A O 1
ATOM 1035 N N . GLY A 1 132 ? 5.215 -7.211 22.816 1.00 84.25 132 GLY A N 1
ATOM 1036 C CA . GLY A 1 132 ? 5.775 -5.935 23.272 1.00 84.25 132 GLY A CA 1
ATOM 1037 C C . GLY A 1 132 ? 5.976 -4.887 22.164 1.00 84.25 132 GLY A C 1
ATOM 1038 O O . GLY A 1 132 ? 6.544 -3.829 22.431 1.00 84.25 132 GLY A O 1
ATOM 1039 N N . ALA A 1 133 ? 5.554 -5.166 20.924 1.00 80.12 133 ALA A N 1
ATOM 1040 C CA . ALA A 1 133 ? 5.663 -4.250 19.780 1.00 80.12 133 ALA A CA 1
ATOM 1041 C C . ALA A 1 133 ? 4.343 -3.527 19.433 1.00 80.12 133 ALA A C 1
ATOM 1043 O O . ALA A 1 133 ? 4.332 -2.624 18.589 1.00 80.12 133 ALA A O 1
ATOM 1044 N N . GLY A 1 134 ? 3.248 -3.915 20.088 1.00 86.25 134 GLY A N 1
ATOM 1045 C CA . GLY A 1 134 ? 1.893 -3.466 19.793 1.00 86.25 134 GLY A CA 1
ATOM 1046 C C . GLY A 1 134 ? 1.318 -4.107 18.532 1.00 86.25 134 GLY A C 1
ATOM 1047 O O . GLY A 1 134 ? 1.876 -5.050 17.961 1.00 86.25 134 GLY A O 1
ATOM 1048 N N . ARG A 1 135 ? 0.176 -3.583 18.078 1.00 86.94 135 ARG A N 1
ATOM 1049 C CA . ARG A 1 135 ? -0.460 -4.029 16.831 1.00 86.94 135 ARG A CA 1
ATOM 1050 C C . ARG A 1 135 ? 0.402 -3.621 15.635 1.00 86.94 135 ARG A C 1
ATOM 1052 O O . ARG A 1 135 ? 0.843 -2.475 15.544 1.00 86.94 135 ARG A O 1
ATOM 1059 N N . ALA A 1 136 ? 0.590 -4.546 14.695 1.00 88.88 136 ALA A N 1
ATOM 1060 C CA . ALA A 1 136 ? 1.239 -4.247 13.424 1.00 88.88 136 ALA A CA 1
ATOM 1061 C C . ALA A 1 136 ? 0.459 -3.164 12.659 1.00 88.88 136 ALA A C 1
ATOM 1063 O O . ALA A 1 136 ? -0.772 -3.176 12.611 1.00 88.88 136 ALA A O 1
ATOM 1064 N N . ARG A 1 137 ? 1.193 -2.217 12.076 1.00 89.75 137 ARG A N 1
ATOM 1065 C CA . ARG A 1 137 ? 0.646 -1.006 11.440 1.00 89.75 137 ARG A CA 1
ATOM 1066 C C . ARG A 1 137 ? 0.460 -1.144 9.934 1.00 89.75 137 ARG A C 1
ATOM 1068 O O . ARG A 1 137 ? -0.199 -0.324 9.313 1.00 89.75 137 ARG A O 1
ATOM 1075 N N . TYR A 1 138 ? 1.006 -2.204 9.367 1.00 93.00 138 TYR A N 1
ATOM 1076 C CA . TYR A 1 138 ? 0.760 -2.666 8.014 1.00 93.00 138 TYR A CA 1
ATOM 1077 C C . TYR A 1 138 ? 0.997 -4.173 7.994 1.00 93.00 138 TYR A C 1
ATOM 1079 O O . TYR A 1 138 ? 1.449 -4.774 8.976 1.00 93.00 138 TYR A O 1
ATOM 1087 N N . SER A 1 139 ? 0.688 -4.785 6.866 1.00 93.88 139 SER A N 1
ATOM 1088 C CA . SER A 1 139 ? 0.943 -6.199 6.644 1.00 93.88 139 SER A CA 1
ATOM 1089 C C . SER A 1 139 ? 1.376 -6.432 5.202 1.00 93.88 139 SER A C 1
ATOM 1091 O O . SER A 1 139 ? 1.156 -5.563 4.358 1.00 93.88 139 SER A O 1
ATOM 1093 N N . LEU A 1 140 ? 2.036 -7.553 4.923 1.00 94.12 140 LEU A N 1
ATOM 1094 C CA . LEU A 1 140 ? 2.662 -7.800 3.624 1.00 94.12 140 LEU A CA 1
ATOM 1095 C C . LEU A 1 140 ? 2.129 -9.089 2.999 1.00 94.12 140 LEU A C 1
ATOM 1097 O O . LEU A 1 140 ? 2.063 -10.128 3.649 1.00 94.12 140 LEU A O 1
ATOM 1101 N N . LEU A 1 141 ? 1.791 -9.031 1.720 1.00 94.38 141 LEU A N 1
ATOM 1102 C CA . LEU A 1 141 ? 1.476 -10.188 0.900 1.00 94.38 141 LEU A CA 1
ATOM 1103 C C . LEU A 1 141 ? 2.449 -10.243 -0.277 1.00 94.38 141 LEU A C 1
ATOM 1105 O O . LEU A 1 141 ? 2.555 -9.290 -1.048 1.00 94.38 141 LEU A O 1
ATOM 1109 N N . LEU A 1 142 ? 3.149 -11.369 -0.393 1.00 90.81 142 LEU A N 1
ATOM 1110 C CA . LEU A 1 142 ? 4.126 -11.654 -1.439 1.00 90.81 142 LEU A CA 1
ATOM 1111 C C . LEU A 1 142 ? 3.544 -12.692 -2.418 1.00 90.81 142 LEU A C 1
ATOM 1113 O O . LEU A 1 142 ? 3.377 -13.857 -2.039 1.00 90.81 142 LEU A O 1
ATOM 1117 N N . PRO A 1 143 ? 3.210 -12.308 -3.662 1.00 87.06 143 PRO A N 1
ATOM 1118 C CA . PRO A 1 143 ? 2.741 -13.227 -4.697 1.00 87.06 143 PRO A CA 1
ATOM 1119 C C . PRO A 1 143 ? 3.885 -14.128 -5.164 1.00 87.06 143 PRO A C 1
ATOM 1121 O O . PRO A 1 143 ? 4.814 -13.618 -5.761 1.00 87.06 143 PRO A O 1
ATOM 1124 N N . GLY A 1 144 ? 3.869 -15.440 -4.910 1.00 72.12 144 GLY A N 1
ATOM 1125 C CA . GLY A 1 144 ? 4.912 -16.364 -5.387 1.00 72.12 144 GLY A CA 1
ATOM 1126 C C . GLY A 1 144 ? 6.345 -15.973 -4.982 1.00 72.12 144 GLY A C 1
ATOM 1127 O O . GLY A 1 144 ? 7.007 -15.196 -5.664 1.00 72.12 144 GLY A O 1
ATOM 1128 N N . ALA A 1 145 ? 6.879 -16.548 -3.902 1.00 61.09 145 ALA A N 1
ATOM 1129 C CA . ALA A 1 145 ? 8.186 -16.161 -3.342 1.00 61.09 145 ALA A CA 1
ATOM 1130 C C . ALA A 1 145 ? 9.406 -16.331 -4.286 1.00 61.09 145 ALA A C 1
ATOM 1132 O O . ALA A 1 145 ? 10.493 -15.857 -3.961 1.00 61.09 145 ALA A O 1
ATOM 1133 N N . ASP A 1 146 ? 9.235 -16.938 -5.463 1.00 67.50 146 ASP A N 1
ATOM 1134 C CA . ASP A 1 146 ? 10.284 -17.159 -6.469 1.00 67.50 146 ASP A CA 1
ATOM 1135 C C . ASP A 1 146 ? 10.951 -15.859 -6.949 1.00 67.50 146 ASP A C 1
ATOM 1137 O O . ASP A 1 146 ? 12.121 -15.858 -7.334 1.00 67.50 146 ASP A O 1
ATOM 1141 N N . HIS A 1 147 ? 10.223 -14.737 -6.931 1.00 72.38 147 HIS A N 1
ATOM 1142 C CA . HIS A 1 147 ? 10.737 -13.454 -7.412 1.00 72.38 147 HIS A CA 1
ATOM 1143 C C . HIS A 1 147 ? 11.450 -12.619 -6.334 1.00 72.38 147 HIS A C 1
ATOM 1145 O O . HIS A 1 147 ? 12.121 -11.655 -6.695 1.00 72.38 147 HIS A O 1
ATOM 1151 N N . LEU A 1 148 ? 11.353 -13.004 -5.052 1.00 78.31 148 LEU A N 1
ATOM 1152 C CA . LEU A 1 148 ? 12.039 -12.377 -3.911 1.00 78.31 148 LEU A CA 1
ATOM 1153 C C . LEU A 1 148 ? 12.675 -13.456 -3.011 1.00 78.31 148 LEU A C 1
ATOM 1155 O O . LEU A 1 148 ? 12.206 -13.689 -1.892 1.00 78.31 148 LEU A O 1
ATOM 1159 N N . PRO A 1 149 ? 13.764 -14.116 -3.452 1.00 76.88 149 PRO A N 1
ATOM 1160 C CA . PRO A 1 149 ? 14.349 -15.243 -2.723 1.00 76.88 149 PRO A CA 1
ATOM 1161 C C . PRO A 1 149 ? 14.746 -14.871 -1.290 1.00 76.88 149 PRO A C 1
ATOM 1163 O O . PRO A 1 149 ? 14.511 -15.633 -0.352 1.00 76.88 149 PRO A O 1
ATOM 1166 N N . TRP A 1 150 ? 15.286 -13.664 -1.096 1.00 79.94 150 TRP A N 1
ATOM 1167 C CA . TRP A 1 150 ? 15.699 -13.150 0.212 1.00 79.94 150 TRP A CA 1
ATOM 1168 C C . TRP A 1 150 ? 14.531 -12.967 1.195 1.00 79.94 150 TRP A C 1
ATOM 1170 O O . TRP A 1 150 ? 14.755 -12.946 2.403 1.00 79.94 150 TRP A O 1
ATOM 1180 N N . ALA A 1 151 ? 13.297 -12.827 0.701 1.00 80.19 151 ALA A N 1
ATOM 1181 C CA . ALA A 1 151 ? 12.103 -12.613 1.516 1.00 80.19 151 ALA A CA 1
ATOM 1182 C C . ALA A 1 151 ? 11.462 -13.930 1.992 1.00 80.19 151 ALA A C 1
ATOM 1184 O O . ALA A 1 151 ? 10.788 -13.939 3.020 1.00 80.19 151 ALA A O 1
ATOM 1185 N N . GLY A 1 152 ? 11.665 -15.029 1.254 1.00 75.44 152 GLY A N 1
ATOM 1186 C CA . GLY A 1 152 ? 11.035 -16.334 1.503 1.00 75.44 152 GLY A CA 1
ATOM 1187 C C . GLY A 1 152 ? 11.986 -17.461 1.924 1.00 75.44 152 GLY A C 1
ATOM 1188 O O . GLY A 1 152 ? 11.547 -18.602 2.063 1.00 75.44 152 GLY A O 1
ATOM 1189 N N . SER A 1 153 ? 13.280 -17.181 2.111 1.00 75.75 153 SER A N 1
ATOM 1190 C CA . SER A 1 153 ? 14.290 -18.205 2.415 1.00 75.75 153 SER A CA 1
ATOM 1191 C C . SER A 1 153 ? 14.280 -18.624 3.888 1.00 75.75 153 SER A C 1
ATOM 1193 O O . SER A 1 153 ? 14.894 -17.987 4.742 1.00 75.75 153 SER A O 1
ATOM 1195 N N . PHE A 1 154 ? 13.628 -19.748 4.193 1.00 75.88 154 PHE A N 1
ATOM 1196 C CA . PHE A 1 154 ? 13.697 -20.365 5.520 1.00 75.88 154 PHE A CA 1
ATOM 1197 C C . PHE A 1 154 ? 15.152 -20.731 5.895 1.00 75.88 154 PHE A C 1
ATOM 1199 O O . PHE A 1 154 ? 15.868 -21.277 5.054 1.00 75.88 154 PHE A O 1
ATOM 1206 N N . PRO A 1 155 ? 15.607 -20.500 7.145 1.00 81.50 155 PRO A N 1
ATOM 1207 C CA . PRO A 1 155 ? 14.857 -20.007 8.309 1.00 81.50 155 PRO A CA 1
ATOM 1208 C C . PRO A 1 155 ? 14.876 -18.481 8.494 1.00 81.50 155 PRO A C 1
ATOM 1210 O O . PRO A 1 155 ? 14.346 -17.980 9.485 1.00 81.50 155 PRO A O 1
ATOM 1213 N N . ALA A 1 156 ? 15.509 -17.730 7.593 1.00 76.75 156 ALA A N 1
ATOM 1214 C CA . ALA A 1 156 ? 15.693 -16.294 7.749 1.00 76.75 156 ALA A CA 1
ATOM 1215 C C . ALA A 1 156 ? 14.423 -15.524 7.346 1.00 76.75 156 ALA A C 1
ATOM 1217 O O . ALA A 1 156 ? 14.146 -15.341 6.165 1.00 76.75 156 ALA A O 1
ATOM 1218 N N . ASN A 1 157 ? 13.665 -15.029 8.330 1.00 79.25 157 ASN A N 1
ATOM 1219 C CA . ASN A 1 157 ? 12.563 -14.094 8.092 1.00 79.25 157 ASN A CA 1
ATOM 1220 C C . ASN A 1 157 ? 13.023 -12.647 8.364 1.00 79.25 157 ASN A C 1
ATOM 1222 O O . ASN A 1 157 ? 13.295 -12.315 9.522 1.00 79.25 157 ASN A O 1
ATOM 1226 N N . PRO A 1 158 ? 13.105 -11.775 7.341 1.00 82.12 158 PRO A N 1
ATOM 1227 C CA . PRO A 1 158 ? 13.521 -10.390 7.528 1.00 82.12 158 PRO A CA 1
ATOM 1228 C C . PRO A 1 158 ? 12.388 -9.476 8.021 1.00 82.12 158 PRO A C 1
ATOM 1230 O O . PRO A 1 158 ? 12.642 -8.317 8.331 1.00 82.12 158 PRO A O 1
ATOM 1233 N N . PHE A 1 159 ? 11.139 -9.935 8.089 1.00 83.94 159 PHE A N 1
ATOM 1234 C CA . PHE A 1 159 ? 9.995 -9.082 8.412 1.00 83.94 159 PHE A CA 1
ATOM 1235 C C . PHE A 1 159 ? 9.595 -9.178 9.886 1.00 83.94 159 PHE A C 1
ATOM 1237 O O . PHE A 1 159 ? 9.571 -10.258 10.473 1.00 83.94 159 PHE A O 1
ATOM 1244 N N . LEU A 1 160 ? 9.227 -8.034 10.472 1.00 82.81 160 LEU A N 1
ATOM 1245 C CA . LEU A 1 160 ? 8.694 -7.932 11.840 1.00 82.81 160 LEU A CA 1
ATOM 1246 C C . LEU A 1 160 ? 7.179 -7.674 11.876 1.00 82.81 160 LEU A C 1
ATOM 1248 O O . LEU A 1 160 ? 6.612 -7.376 12.925 1.00 82.81 160 LEU A O 1
ATOM 1252 N N . VAL A 1 161 ? 6.527 -7.794 10.722 1.00 87.88 161 VAL A N 1
ATOM 1253 C CA . VAL A 1 161 ? 5.078 -7.681 10.543 1.00 87.88 161 VAL A CA 1
ATOM 1254 C C . VAL A 1 161 ? 4.509 -9.006 10.034 1.00 87.88 161 VAL A C 1
ATOM 1256 O O . VAL A 1 161 ? 5.270 -9.843 9.544 1.00 87.88 161 VAL A O 1
ATOM 1259 N N . PRO A 1 162 ? 3.185 -9.217 10.113 1.00 90.31 162 PRO A N 1
ATOM 1260 C CA . PRO A 1 162 ? 2.548 -10.349 9.457 1.00 90.31 162 PRO A CA 1
ATOM 1261 C C . PRO A 1 162 ? 2.836 -10.340 7.952 1.00 90.31 162 PRO A C 1
ATOM 1263 O O . PRO A 1 162 ? 2.567 -9.346 7.268 1.00 90.31 162 PRO A O 1
ATOM 1266 N N . VAL A 1 163 ? 3.386 -11.450 7.459 1.00 89.94 163 VAL A N 1
ATOM 1267 C CA . VAL A 1 163 ? 3.662 -11.674 6.039 1.00 89.94 163 VAL A CA 1
ATOM 1268 C C . VAL A 1 163 ? 2.985 -12.954 5.591 1.00 89.94 163 VAL A C 1
ATOM 1270 O O . VAL A 1 163 ? 3.141 -14.000 6.222 1.00 89.94 163 VAL A O 1
ATOM 1273 N N . TRP A 1 164 ? 2.269 -12.877 4.477 1.00 91.12 164 TRP A N 1
ATOM 1274 C CA . TRP A 1 164 ? 1.725 -14.035 3.783 1.00 91.12 164 TRP A CA 1
ATOM 1275 C C . TRP A 1 164 ? 2.436 -14.209 2.449 1.00 91.12 164 TRP A C 1
ATOM 1277 O O . TRP A 1 164 ? 2.757 -13.238 1.766 1.00 91.12 164 TRP A O 1
ATOM 1287 N N . ALA A 1 165 ? 2.661 -15.460 2.068 1.00 85.19 165 ALA A N 1
ATOM 1288 C CA . ALA A 1 165 ? 3.144 -15.819 0.745 1.00 85.19 165 ALA A CA 1
ATOM 1289 C C . ALA A 1 165 ? 2.022 -16.556 0.009 1.00 85.19 165 ALA A C 1
ATOM 1291 O O . ALA A 1 165 ? 1.525 -17.573 0.501 1.00 85.19 165 ALA A O 1
ATOM 1292 N N . ALA A 1 166 ? 1.611 -16.044 -1.152 1.00 81.88 166 ALA A N 1
ATOM 1293 C CA . ALA A 1 166 ? 0.693 -16.767 -2.024 1.00 81.88 166 ALA A CA 1
ATOM 1294 C C . ALA A 1 166 ? 1.476 -17.839 -2.792 1.00 81.88 166 ALA A C 1
ATOM 1296 O O . ALA A 1 166 ? 2.529 -17.561 -3.370 1.00 81.88 166 ALA A O 1
ATOM 1297 N N . TRP A 1 167 ? 0.967 -19.068 -2.794 1.00 68.62 167 TRP A N 1
ATOM 1298 C CA . TRP A 1 167 ? 1.568 -20.176 -3.528 1.00 68.62 167 TRP A CA 1
ATOM 1299 C C . TRP A 1 167 ? 0.972 -20.178 -4.941 1.00 68.62 167 TRP A C 1
ATOM 1301 O O . TRP A 1 167 ? -0.156 -20.631 -5.112 1.00 68.62 167 TRP A O 1
ATOM 1311 N N . LYS A 1 168 ? 1.735 -19.707 -5.940 1.00 70.00 168 LYS A N 1
ATOM 1312 C CA . LYS A 1 168 ? 1.308 -19.517 -7.347 1.00 70.00 168 LYS A CA 1
ATOM 1313 C C . LYS A 1 168 ? 0.315 -18.349 -7.535 1.00 70.00 168 LYS A C 1
ATOM 1315 O O . LYS A 1 168 ? 0.440 -17.336 -6.853 1.00 70.00 168 LYS A O 1
ATOM 1320 N N . GLU A 1 169 ? -0.590 -18.473 -8.510 1.00 74.19 169 GLU A N 1
ATOM 1321 C CA . GLU A 1 169 ? -1.642 -17.508 -8.853 1.00 74.19 169 GLU A CA 1
ATOM 1322 C C . GLU A 1 169 ? -2.687 -17.376 -7.732 1.00 74.19 169 GLU A C 1
ATOM 1324 O O . GLU A 1 169 ? -2.871 -18.284 -6.919 1.00 74.19 169 GLU A O 1
ATOM 1329 N N . GLY A 1 170 ? -3.404 -16.249 -7.716 1.00 85.38 170 GLY A N 1
ATOM 1330 C CA . GLY A 1 170 ? -4.481 -15.978 -6.757 1.00 85.38 170 GLY A CA 1
ATOM 1331 C C . GLY A 1 170 ? -4.076 -15.069 -5.596 1.00 85.38 170 GLY A C 1
ATOM 1332 O O . GLY A 1 170 ? -4.769 -15.019 -4.575 1.00 85.38 170 GLY A O 1
ATOM 1333 N N . SER A 1 171 ? -2.951 -14.354 -5.712 1.00 91.50 171 SER A N 1
ATOM 1334 C CA . SER A 1 171 ? -2.524 -13.420 -4.668 1.00 91.50 171 SER A CA 1
ATOM 1335 C C . SER A 1 171 ? -3.527 -12.278 -4.489 1.00 91.50 171 SER A C 1
ATOM 1337 O O . SER A 1 171 ? -3.781 -11.847 -3.367 1.00 91.50 171 SER A O 1
ATOM 1339 N N . THR A 1 172 ? -4.185 -11.849 -5.565 1.00 93.56 172 THR A N 1
ATOM 1340 C CA . THR A 1 172 ? -5.214 -10.806 -5.527 1.00 93.56 172 THR A CA 1
ATOM 1341 C C . THR A 1 172 ? -6.465 -11.226 -4.754 1.00 93.56 172 THR A C 1
ATOM 1343 O O . THR A 1 172 ? -6.997 -10.451 -3.965 1.00 93.56 172 THR A O 1
ATOM 1346 N N . GLU A 1 173 ? -6.910 -12.469 -4.904 1.00 92.81 173 GLU A N 1
ATOM 1347 C CA . GLU A 1 173 ? -8.052 -13.042 -4.193 1.00 92.81 173 GLU A CA 1
ATOM 1348 C C . GLU A 1 173 ? -7.714 -13.279 -2.717 1.00 92.81 173 GLU A C 1
ATOM 1350 O O . GLU A 1 173 ? -8.518 -12.971 -1.832 1.00 92.81 173 GLU A O 1
ATOM 1355 N N . LEU A 1 174 ? -6.495 -13.757 -2.438 1.00 95.06 174 LEU A N 1
ATOM 1356 C CA . LEU A 1 174 ? -5.982 -13.865 -1.074 1.00 95.06 174 LEU A CA 1
ATOM 1357 C C . LEU A 1 174 ? -5.921 -12.488 -0.397 1.00 95.06 174 LEU A C 1
ATOM 1359 O O . LEU A 1 174 ? -6.300 -12.370 0.769 1.00 95.06 174 LEU A O 1
ATOM 1363 N N . ALA A 1 175 ? -5.512 -11.444 -1.126 1.00 95.94 175 ALA A N 1
ATOM 1364 C CA . ALA A 1 175 ? -5.492 -10.074 -0.623 1.00 95.94 175 ALA A CA 1
ATOM 1365 C C . ALA A 1 175 ? -6.883 -9.626 -0.154 1.00 95.94 175 ALA A C 1
ATOM 1367 O O . ALA A 1 175 ? -7.013 -9.124 0.962 1.00 95.94 175 ALA A O 1
ATOM 1368 N N . VAL A 1 176 ? -7.928 -9.866 -0.957 1.00 95.62 176 VAL A N 1
ATOM 1369 C CA . VAL A 1 176 ? -9.321 -9.546 -0.591 1.00 95.62 176 VAL A CA 1
ATOM 1370 C C . VAL A 1 176 ? -9.735 -10.272 0.692 1.00 95.62 176 VAL A C 1
ATOM 1372 O O . VAL A 1 176 ? -10.268 -9.648 1.611 1.00 95.62 176 VAL A O 1
ATOM 1375 N N . GLY A 1 177 ? -9.453 -11.574 0.795 1.00 95.62 177 GLY A N 1
ATOM 1376 C CA . GLY A 1 177 ? -9.779 -12.361 1.987 1.00 95.62 177 GLY A CA 1
ATOM 1377 C C . GLY A 1 177 ? -9.092 -11.843 3.257 1.00 95.62 177 GLY A C 1
ATOM 1378 O O . GLY A 1 177 ? -9.742 -11.679 4.292 1.00 95.62 177 GLY A O 1
ATOM 1379 N N . LEU A 1 178 ? -7.794 -11.532 3.168 1.00 96.00 178 LEU A N 1
ATOM 1380 C CA . LEU A 1 178 ? -7.021 -10.958 4.274 1.00 96.00 178 LEU A CA 1
ATOM 1381 C C . LEU A 1 178 ? -7.563 -9.586 4.692 1.00 96.00 178 LEU A C 1
ATOM 1383 O O . LEU A 1 178 ? -7.751 -9.333 5.882 1.00 96.00 178 LEU A O 1
ATOM 1387 N N . LEU A 1 179 ? -7.873 -8.723 3.721 1.00 95.75 179 LEU A N 1
ATOM 1388 C CA . LEU A 1 179 ? -8.422 -7.390 3.968 1.00 95.75 179 LEU A CA 1
ATOM 1389 C C . LEU A 1 179 ? -9.780 -7.452 4.664 1.00 95.75 179 LEU A C 1
ATOM 1391 O O . LEU A 1 179 ? -9.981 -6.733 5.638 1.00 95.75 179 LEU A O 1
ATOM 1395 N N . HIS A 1 180 ? -10.682 -8.345 4.254 1.00 95.38 180 HIS A N 1
ATOM 1396 C CA . HIS A 1 180 ? -11.951 -8.544 4.963 1.00 95.38 180 HIS A CA 1
ATOM 1397 C C . HIS A 1 180 ? -11.743 -9.007 6.412 1.00 95.38 180 HIS A C 1
ATOM 1399 O O . HIS A 1 180 ? -12.437 -8.537 7.316 1.00 95.38 180 HIS A O 1
ATOM 1405 N N . GLY A 1 181 ? -10.760 -9.879 6.662 1.00 94.38 181 GLY A N 1
ATOM 1406 C CA . GLY A 1 181 ? -10.374 -10.275 8.018 1.00 94.38 181 GLY A CA 1
ATOM 1407 C C . GLY A 1 181 ? -9.868 -9.093 8.855 1.00 94.38 181 GLY A C 1
ATOM 1408 O O . GLY A 1 181 ? -10.322 -8.886 9.983 1.00 94.38 181 GLY A O 1
ATOM 1409 N N . HIS A 1 182 ? -8.975 -8.276 8.289 1.00 92.62 182 HIS A N 1
ATOM 1410 C CA . HIS A 1 182 ? -8.443 -7.080 8.949 1.00 92.62 182 HIS A CA 1
ATOM 1411 C C . HIS A 1 182 ? -9.522 -6.029 9.222 1.00 92.62 182 HIS A C 1
ATOM 1413 O O . HIS A 1 182 ? -9.554 -5.450 10.311 1.00 92.62 182 HIS A O 1
ATOM 1419 N N . ILE A 1 183 ? -10.415 -5.795 8.258 1.00 93.50 183 ILE A N 1
ATOM 1420 C CA . ILE A 1 183 ? -11.535 -4.861 8.386 1.00 93.50 183 ILE A CA 1
ATOM 1421 C C . ILE A 1 183 ? -12.477 -5.327 9.483 1.00 93.50 183 ILE A C 1
ATOM 1423 O O . ILE A 1 183 ? -12.821 -4.522 10.339 1.00 93.50 183 ILE A O 1
ATOM 1427 N N . ARG A 1 184 ? -12.831 -6.618 9.536 1.00 94.06 184 ARG A N 1
ATOM 1428 C CA . ARG A 1 184 ? -13.681 -7.156 10.606 1.00 94.06 184 ARG A CA 1
ATOM 1429 C C . ARG A 1 184 ? -13.120 -6.832 11.991 1.00 94.06 184 ARG A C 1
ATOM 1431 O O . ARG A 1 184 ? -13.847 -6.308 12.828 1.00 94.06 184 ARG A O 1
ATOM 1438 N N . GLN A 1 185 ? -11.828 -7.079 12.206 1.00 91.31 185 GLN A N 1
ATOM 1439 C CA . GLN A 1 185 ? -11.181 -6.765 13.481 1.00 91.31 185 GLN A CA 1
ATOM 1440 C C . GLN A 1 185 ? -11.162 -5.253 13.763 1.00 91.31 185 GLN A C 1
ATOM 1442 O O . GLN A 1 185 ? -11.372 -4.822 14.894 1.00 91.31 185 GLN A O 1
ATOM 1447 N N . SER A 1 186 ? -10.908 -4.429 12.746 1.00 92.06 186 SER A N 1
ATOM 1448 C CA . SER A 1 186 ? -10.909 -2.970 12.898 1.00 92.06 186 SER A CA 1
ATOM 1449 C C . SER A 1 186 ? -12.310 -2.418 13.193 1.00 92.06 186 SER A C 1
ATOM 1451 O O . SER A 1 186 ? -12.436 -1.528 14.030 1.00 92.06 186 SER A O 1
ATOM 1453 N N . LEU A 1 187 ? -13.359 -2.989 12.594 1.00 95.25 187 LEU A N 1
ATOM 1454 C CA . LEU A 1 187 ? -14.751 -2.654 12.892 1.00 95.25 187 LEU A CA 1
ATOM 1455 C C . LEU A 1 187 ? -15.098 -2.974 14.347 1.00 95.25 187 LEU A C 1
ATOM 1457 O O . LEU A 1 187 ? -15.716 -2.144 15.002 1.00 95.25 187 LEU A O 1
ATOM 1461 N N . ASP A 1 188 ? -14.656 -4.109 14.893 1.00 93.62 188 ASP A N 1
ATOM 1462 C CA . ASP A 1 188 ? -14.897 -4.441 16.305 1.00 93.62 188 ASP A CA 1
ATOM 1463 C C . ASP A 1 188 ? -14.289 -3.396 17.257 1.00 93.62 188 ASP A C 1
ATOM 1465 O O . ASP A 1 188 ? -14.930 -2.981 18.226 1.00 93.62 188 ASP A O 1
ATOM 1469 N N . HIS A 1 189 ? -13.097 -2.881 16.940 1.00 92.50 189 HIS A N 1
ATOM 1470 C CA . HIS A 1 189 ? -12.492 -1.783 17.698 1.00 92.50 189 HIS A CA 1
ATOM 1471 C C . HIS A 1 189 ? -13.278 -0.469 17.543 1.00 92.50 189 HIS A C 1
ATOM 1473 O O . HIS A 1 189 ? -13.530 0.219 18.531 1.00 92.50 189 HIS A O 1
ATOM 1479 N N . LEU A 1 190 ? -13.707 -0.122 16.326 1.00 94.31 190 LEU A N 1
ATOM 1480 C CA . LEU A 1 190 ? -14.501 1.086 16.055 1.00 94.31 190 LEU A CA 1
ATOM 1481 C C . LEU A 1 190 ? -15.872 1.054 16.734 1.00 94.31 190 LEU A C 1
ATOM 1483 O O . LEU A 1 190 ? -16.310 2.061 17.289 1.00 94.31 190 LEU A O 1
ATOM 1487 N N . ARG A 1 191 ? -16.517 -0.113 16.779 1.00 95.62 191 ARG A N 1
ATOM 1488 C CA . ARG A 1 191 ? -17.765 -0.331 17.519 1.00 95.62 191 ARG A CA 1
ATOM 1489 C C . ARG A 1 191 ? -17.595 -0.039 19.005 1.00 95.62 191 ARG A C 1
ATOM 1491 O O . ARG A 1 191 ? -18.405 0.687 19.585 1.00 95.62 191 ARG A O 1
ATOM 1498 N N . LEU A 1 192 ? -16.516 -0.552 19.600 1.00 95.19 192 LEU A N 1
ATOM 1499 C CA . LEU A 1 192 ? -16.181 -0.304 21.000 1.00 95.19 192 LEU A CA 1
ATOM 1500 C C . LEU A 1 192 ? -16.000 1.196 21.278 1.00 95.19 192 LEU A C 1
ATOM 1502 O O . LEU A 1 192 ? -16.543 1.722 22.249 1.00 95.19 192 LEU A O 1
ATOM 1506 N N . LEU A 1 193 ? -15.299 1.901 20.390 1.00 94.00 193 LEU A N 1
ATOM 1507 C CA . LEU A 1 193 ? -15.054 3.339 20.509 1.00 94.00 193 LEU A CA 1
ATOM 1508 C C . LEU A 1 193 ? -16.323 4.169 20.345 1.00 94.00 193 LEU A C 1
ATOM 1510 O O . LEU A 1 193 ? -16.565 5.076 21.136 1.00 94.00 193 LEU A O 1
ATOM 1514 N N . ARG A 1 194 ? -17.157 3.870 19.342 1.00 94.81 194 ARG A N 1
ATOM 1515 C CA . ARG A 1 194 ? -18.430 4.576 19.136 1.00 94.81 194 ARG A CA 1
ATOM 1516 C C . ARG A 1 194 ? -19.349 4.403 20.347 1.00 94.81 194 ARG A C 1
ATOM 1518 O O . ARG A 1 194 ? -19.933 5.389 20.797 1.00 94.81 194 ARG A O 1
ATOM 1525 N N . ARG A 1 195 ? -19.393 3.204 20.942 1.00 96.12 195 ARG A N 1
ATOM 1526 C CA . ARG A 1 195 ? -20.082 2.973 22.222 1.00 96.12 195 ARG A CA 1
ATOM 1527 C C . ARG A 1 195 ? -19.485 3.832 23.339 1.00 96.12 195 ARG A C 1
ATOM 1529 O O . ARG A 1 195 ? -20.229 4.536 24.015 1.00 96.12 195 ARG A O 1
ATOM 1536 N N . ALA A 1 196 ? -18.162 3.838 23.493 1.00 96.50 196 ALA A N 1
ATOM 1537 C CA . ALA A 1 196 ? -17.484 4.634 24.517 1.00 96.50 196 ALA A CA 1
ATOM 1538 C C . ALA A 1 196 ? -17.750 6.138 24.398 1.00 96.50 196 ALA A C 1
ATOM 1540 O O . ALA A 1 196 ? -18.075 6.790 25.388 1.00 96.50 196 ALA A O 1
ATOM 1541 N N . ARG A 1 197 ? -17.706 6.681 23.177 1.00 96.12 197 ARG A N 1
ATOM 1542 C CA . ARG A 1 197 ? -18.011 8.091 22.890 1.00 96.12 197 ARG A CA 1
ATOM 1543 C C . ARG A 1 197 ? -19.432 8.482 23.309 1.00 96.12 197 ARG A C 1
ATOM 1545 O O . ARG A 1 197 ? -19.646 9.625 23.714 1.00 96.12 197 ARG A O 1
ATOM 1552 N N . LEU A 1 198 ? -20.400 7.572 23.186 1.00 96.69 198 LEU A N 1
ATOM 1553 C CA . LEU A 1 198 ? -21.784 7.794 23.619 1.00 96.69 198 LEU A CA 1
ATOM 1554 C C . LEU A 1 198 ? -21.934 7.657 25.138 1.00 96.69 198 LEU A C 1
ATOM 1556 O O . LEU A 1 198 ? -22.618 8.471 25.758 1.00 96.69 198 LEU A O 1
ATOM 1560 N N . GLU A 1 199 ? -21.278 6.659 25.728 1.00 95.25 199 GLU A N 1
ATOM 1561 C CA . GLU A 1 199 ? -21.330 6.373 27.164 1.00 95.25 199 GLU A CA 1
ATOM 1562 C C . GLU A 1 199 ? -20.711 7.478 28.016 1.00 95.25 199 GLU A C 1
ATOM 1564 O O . GLU A 1 199 ? -21.322 7.896 28.997 1.00 95.25 199 GLU A O 1
ATOM 1569 N N . VAL A 1 200 ? -19.551 8.005 27.616 1.00 95.88 200 VAL A N 1
ATOM 1570 C CA . VAL A 1 200 ? -18.890 9.137 28.292 1.00 95.88 200 VAL A CA 1
ATOM 1571 C C . VAL A 1 200 ? -19.771 10.391 28.290 1.00 95.88 200 VAL A C 1
ATOM 1573 O O . VAL A 1 200 ? -19.741 11.188 29.221 1.00 95.88 200 VAL A O 1
ATOM 1576 N N . LYS A 1 201 ? -20.587 10.567 27.246 1.00 95.56 201 LYS A N 1
ATOM 1577 C CA . LYS A 1 201 ? -21.519 11.696 27.120 1.00 95.56 201 LYS A CA 1
ATOM 1578 C C . LYS A 1 201 ? -22.877 11.427 27.771 1.00 95.56 201 LYS A C 1
ATOM 1580 O O . LYS A 1 201 ? -23.756 12.274 27.654 1.00 95.56 201 LYS A O 1
ATOM 1585 N N . ASN A 1 202 ? -23.075 10.255 28.381 1.00 92.19 202 ASN A N 1
ATOM 1586 C CA . ASN A 1 202 ? -24.361 9.785 28.904 1.00 92.19 202 ASN A CA 1
ATOM 1587 C C . ASN A 1 202 ? -25.508 9.867 27.876 1.00 92.19 202 ASN A C 1
ATOM 1589 O O . ASN A 1 202 ? -26.654 10.141 28.216 1.00 92.19 202 ASN A O 1
ATOM 1593 N N . ARG A 1 203 ? -25.191 9.626 26.596 1.00 95.25 203 ARG A N 1
ATOM 1594 C CA . ARG A 1 203 ? -26.147 9.610 25.470 1.00 95.25 203 ARG A CA 1
ATOM 1595 C C . ARG A 1 203 ? -26.400 8.204 24.927 1.00 95.25 203 ARG A C 1
ATOM 1597 O O . ARG A 1 203 ? -27.013 8.052 23.875 1.00 95.25 203 ARG A O 1
ATOM 1604 N N . TYR A 1 204 ? -25.872 7.182 25.594 1.00 95.62 204 TYR A N 1
ATOM 1605 C CA . TYR A 1 204 ? -26.004 5.806 25.147 1.00 95.62 204 TYR A CA 1
ATOM 1606 C C . TYR A 1 204 ? -27.353 5.204 25.545 1.00 95.62 204 TYR A C 1
ATOM 1608 O O . TYR A 1 204 ? -27.609 4.910 26.709 1.00 95.62 204 TYR A O 1
ATOM 1616 N N . GLU A 1 205 ? -28.185 4.967 24.541 1.00 94.88 205 GLU A N 1
ATOM 1617 C CA . GLU A 1 205 ? -29.436 4.210 24.636 1.00 94.88 205 GLU A CA 1
ATOM 1618 C C . GLU A 1 205 ? -29.288 2.813 23.997 1.00 94.88 205 GLU A C 1
ATOM 1620 O O . GLU A 1 205 ? -29.113 2.741 22.775 1.00 94.88 205 GLU A O 1
ATOM 1625 N N . PRO A 1 206 ? -29.370 1.709 24.769 1.00 94.00 206 PRO A N 1
ATOM 1626 C CA . PRO A 1 206 ? -29.197 0.346 24.249 1.00 94.00 206 PRO A CA 1
ATOM 1627 C C . PRO A 1 206 ? -30.180 -0.025 23.128 1.00 94.00 206 PRO A C 1
ATOM 1629 O O . PRO A 1 206 ? -29.786 -0.592 22.115 1.00 94.00 206 PRO A O 1
ATOM 1632 N N . SER A 1 207 ? -31.453 0.360 23.262 1.00 94.44 207 SER A N 1
ATOM 1633 C CA . SER A 1 207 ? -32.521 0.032 22.302 1.00 94.44 207 SER A CA 1
ATOM 1634 C C . SER A 1 207 ? -32.281 0.569 20.888 1.00 94.44 207 SER A C 1
ATOM 1636 O O . SER A 1 207 ? -32.805 0.005 19.930 1.00 94.44 207 SER A O 1
ATOM 1638 N N . ILE A 1 208 ? -31.503 1.646 20.754 1.00 94.81 208 ILE A N 1
ATOM 1639 C CA . ILE A 1 208 ? -31.206 2.299 19.475 1.00 94.81 208 ILE A CA 1
ATOM 1640 C C . ILE A 1 208 ? -29.781 1.965 19.035 1.00 94.81 208 ILE A C 1
ATOM 1642 O O . ILE A 1 208 ? -29.555 1.493 17.918 1.00 94.81 208 ILE A O 1
ATOM 1646 N N . HIS A 1 209 ? -28.807 2.204 19.912 1.00 96.12 209 HIS A N 1
ATOM 1647 C CA . HIS A 1 209 ? -27.405 2.197 19.518 1.00 96.12 209 HIS A CA 1
ATOM 1648 C C . HIS A 1 209 ? -26.813 0.793 19.404 1.00 96.12 209 HIS A C 1
ATOM 1650 O O . HIS A 1 209 ? -25.876 0.628 18.629 1.00 96.12 209 HIS A O 1
ATOM 1656 N N . ASP A 1 210 ? -27.334 -0.226 20.104 1.00 94.00 210 ASP A N 1
ATOM 1657 C CA . ASP A 1 210 ? -26.799 -1.589 19.957 1.00 94.00 210 ASP A CA 1
ATOM 1658 C C . ASP A 1 210 ? -26.953 -2.096 18.522 1.00 94.00 210 ASP A C 1
ATOM 1660 O O . ASP A 1 210 ? -25.993 -2.609 17.947 1.00 94.00 210 ASP A O 1
ATOM 1664 N N . ALA A 1 211 ? -28.124 -1.885 17.913 1.00 94.69 211 ALA A N 1
ATOM 1665 C CA . ALA A 1 211 ? -28.373 -2.274 16.529 1.00 94.69 211 ALA A CA 1
ATOM 1666 C C . ALA A 1 211 ? -27.492 -1.485 15.546 1.00 94.69 211 ALA A C 1
ATOM 1668 O O . ALA A 1 211 ? -26.853 -2.089 14.688 1.00 94.69 211 ALA A O 1
ATOM 1669 N N . GLN A 1 212 ? -27.407 -0.158 15.712 1.00 93.38 212 GLN A N 1
ATOM 1670 C CA . GLN A 1 212 ? -26.603 0.723 14.851 1.00 93.38 212 GLN A CA 1
ATOM 1671 C C . GLN A 1 212 ? -25.103 0.407 14.914 1.00 93.38 212 GLN A C 1
ATOM 1673 O O . GLN A 1 212 ? -24.406 0.427 13.904 1.00 93.38 212 GLN A O 1
ATOM 1678 N N . ILE A 1 213 ? -24.584 0.125 16.110 1.00 94.31 213 ILE A N 1
ATOM 1679 C CA . ILE A 1 213 ? -23.174 -0.217 16.302 1.00 94.31 213 ILE A CA 1
ATOM 1680 C C . ILE A 1 213 ? -22.905 -1.623 15.757 1.00 94.31 213 ILE A C 1
ATOM 1682 O O . ILE A 1 213 ? -21.905 -1.835 15.071 1.00 94.31 213 ILE A O 1
ATOM 1686 N N . ALA A 1 214 ? -23.792 -2.589 16.006 1.00 93.06 214 ALA A N 1
ATOM 1687 C CA . ALA A 1 214 ? -23.631 -3.948 15.498 1.00 93.06 214 ALA A CA 1
ATOM 1688 C C . ALA A 1 214 ? -23.627 -4.007 13.962 1.00 93.06 214 ALA A C 1
ATOM 1690 O O . ALA A 1 214 ? -22.837 -4.762 13.393 1.00 93.06 214 ALA A O 1
ATOM 1691 N N . SER A 1 215 ? -24.447 -3.190 13.292 1.00 93.06 215 SER A N 1
ATOM 1692 C CA . SER A 1 215 ? -24.530 -3.148 11.827 1.00 93.06 215 SER A CA 1
ATOM 1693 C C . SER A 1 215 ? -23.383 -2.403 11.146 1.00 93.06 215 SER A C 1
ATOM 1695 O O . SER A 1 215 ? -23.320 -2.448 9.922 1.00 93.06 215 SER A O 1
ATOM 1697 N N . LEU A 1 216 ? -22.485 -1.757 11.907 1.00 94.44 216 LEU A N 1
ATOM 1698 C CA . LEU A 1 216 ? -21.410 -0.927 11.358 1.00 94.44 216 LEU A CA 1
ATOM 1699 C C . LEU A 1 216 ? -20.618 -1.669 10.276 1.00 94.44 216 LEU A C 1
ATOM 1701 O O . LEU A 1 216 ? -20.022 -2.716 10.548 1.00 94.44 216 LEU A O 1
ATOM 1705 N N . SER A 1 217 ? -20.592 -1.097 9.082 1.00 93.62 217 SER A N 1
ATOM 1706 C CA . SER A 1 217 ? -19.898 -1.615 7.903 1.00 93.62 217 SER A CA 1
ATOM 1707 C C . SER A 1 217 ? -18.732 -0.711 7.491 1.00 93.62 217 SER A C 1
ATOM 1709 O O . SER A 1 217 ? -18.549 0.376 8.040 1.00 93.62 217 SER A O 1
ATOM 1711 N N . TRP A 1 218 ? -17.894 -1.176 6.559 1.00 92.69 218 TRP A N 1
ATOM 1712 C CA . TRP A 1 218 ? -16.728 -0.415 6.088 1.00 92.69 218 TRP A CA 1
ATOM 1713 C C . TRP A 1 218 ? -17.146 0.852 5.330 1.00 92.69 218 TRP A C 1
ATOM 1715 O O . TRP A 1 218 ? -16.511 1.900 5.444 1.00 92.69 218 TRP A O 1
ATOM 1725 N N . GLU A 1 219 ? -18.252 0.757 4.601 1.00 90.44 219 GLU A N 1
ATOM 1726 C CA . GLU A 1 219 ? -18.837 1.808 3.775 1.00 90.44 219 GLU A CA 1
ATOM 1727 C C . GLU A 1 219 ? -19.420 2.960 4.612 1.00 90.44 219 GLU A C 1
ATOM 1729 O O . GLU A 1 219 ? -19.543 4.081 4.126 1.00 90.44 219 GLU A O 1
ATOM 1734 N N . GLU A 1 220 ? -19.751 2.699 5.880 1.00 92.12 220 GLU A N 1
ATOM 1735 C CA . GLU A 1 220 ? -20.288 3.679 6.837 1.00 92.12 220 GLU A CA 1
ATOM 1736 C C . GLU A 1 220 ? -19.201 4.373 7.678 1.00 92.12 220 GLU A C 1
ATOM 1738 O O . GLU A 1 220 ? -19.513 5.186 8.560 1.00 92.12 220 GLU A O 1
ATOM 1743 N N . LEU A 1 221 ? -17.929 4.030 7.458 1.00 93.19 221 LEU A N 1
ATOM 1744 C CA . LEU A 1 221 ? -16.807 4.675 8.130 1.00 93.19 221 LEU A CA 1
ATOM 1745 C C . LEU A 1 221 ? -16.481 6.012 7.473 1.00 93.19 221 LEU A C 1
ATOM 1747 O O . LEU A 1 221 ? -16.467 6.137 6.247 1.00 93.19 221 LEU A O 1
ATOM 1751 N N . ASP A 1 222 ? -16.150 7.002 8.299 1.00 91.56 222 ASP A N 1
ATOM 1752 C CA . ASP A 1 222 ? -15.569 8.239 7.790 1.00 91.56 222 ASP A CA 1
ATOM 1753 C C . ASP A 1 222 ? -14.096 8.042 7.380 1.00 91.56 222 ASP A C 1
ATOM 1755 O O . ASP A 1 222 ? -13.462 7.022 7.669 1.00 91.56 222 ASP A O 1
ATOM 1759 N N . LEU A 1 223 ? -13.531 9.031 6.682 1.00 89.06 223 LEU A N 1
ATOM 1760 C CA . LEU A 1 223 ? -12.158 8.951 6.177 1.00 89.06 223 LEU A CA 1
ATOM 1761 C C . LEU A 1 223 ? -11.113 8.823 7.296 1.00 89.06 223 LEU A C 1
ATOM 1763 O O . LEU A 1 223 ? -10.062 8.228 7.066 1.00 89.06 223 LEU A O 1
ATOM 1767 N N . GLU A 1 224 ? -11.365 9.372 8.485 1.00 89.06 224 GLU A N 1
ATOM 1768 C CA . GLU A 1 224 ? -10.428 9.285 9.607 1.00 89.06 224 GLU A CA 1
ATOM 1769 C C . GLU A 1 224 ? -10.470 7.893 10.244 1.00 89.06 224 GLU A C 1
ATOM 1771 O O . GLU A 1 224 ? -9.420 7.326 10.540 1.00 89.06 224 GLU A O 1
ATOM 1776 N N . GLU A 1 225 ? -11.655 7.293 10.370 1.00 91.94 225 GLU A N 1
ATOM 1777 C CA . GLU A 1 225 ? -11.834 5.914 10.823 1.00 91.94 225 GLU A CA 1
ATOM 1778 C C . GLU A 1 225 ? -11.253 4.904 9.821 1.00 91.94 225 GLU A C 1
ATOM 1780 O O . GLU A 1 225 ? -10.578 3.956 10.232 1.00 91.94 225 GLU A O 1
ATOM 1785 N N . GLN A 1 226 ? -11.423 5.124 8.511 1.00 92.31 226 GLN A N 1
ATOM 1786 C CA . GLN A 1 226 ? -10.815 4.277 7.476 1.00 92.31 226 GLN A CA 1
ATOM 1787 C C . GLN A 1 226 ? -9.281 4.302 7.538 1.00 92.31 226 GLN A C 1
ATOM 1789 O O . GLN A 1 226 ? -8.640 3.259 7.399 1.00 92.31 226 GLN A O 1
ATOM 1794 N N . LYS A 1 227 ? -8.675 5.466 7.810 1.00 90.56 227 LYS A N 1
ATOM 1795 C CA . LYS A 1 227 ? -7.213 5.612 7.949 1.00 90.56 227 LYS A CA 1
ATOM 1796 C C . LYS A 1 227 ? -6.627 4.859 9.146 1.00 90.56 227 LYS A C 1
ATOM 1798 O O . LYS A 1 227 ? -5.417 4.652 9.177 1.00 90.56 227 LYS A O 1
ATOM 1803 N N . LEU A 1 228 ? -7.441 4.442 10.121 1.00 89.62 228 LEU A N 1
ATOM 1804 C CA . LEU A 1 228 ? -6.984 3.629 11.256 1.00 89.62 228 LEU A CA 1
ATOM 1805 C C . LEU A 1 228 ? -6.812 2.147 10.902 1.00 89.62 228 LEU A C 1
ATOM 1807 O O . LEU A 1 228 ? -6.194 1.406 11.673 1.00 89.62 228 LEU A O 1
ATOM 1811 N N . ALA A 1 229 ? -7.363 1.691 9.774 1.00 90.56 229 ALA A N 1
ATOM 1812 C CA . ALA A 1 229 ? -7.189 0.321 9.320 1.00 90.56 229 ALA A CA 1
ATOM 1813 C C . ALA A 1 229 ? -5.774 0.129 8.735 1.00 90.56 229 ALA A C 1
ATOM 1815 O O . ALA A 1 229 ? -5.409 0.819 7.782 1.00 90.56 229 ALA A O 1
ATOM 1816 N N . PRO A 1 230 ? -4.974 -0.822 9.256 1.00 91.75 230 PRO A N 1
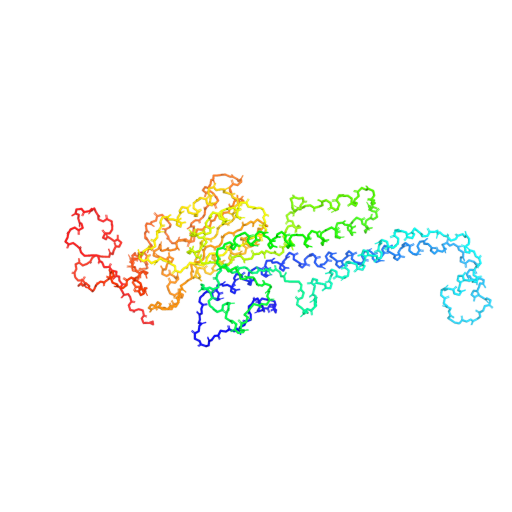ATOM 1817 C CA . PRO A 1 230 ? -3.663 -1.135 8.694 1.00 91.75 230 PRO A CA 1
ATOM 1818 C C . PRO A 1 230 ? -3.769 -1.558 7.220 1.00 91.75 230 PRO A C 1
ATOM 1820 O O . PRO A 1 230 ? -4.536 -2.484 6.927 1.00 91.75 230 PRO A O 1
ATOM 1823 N N . PRO A 1 231 ? -3.003 -0.953 6.293 1.00 95.12 231 PRO A N 1
ATOM 1824 C CA . PRO A 1 231 ? -3.044 -1.358 4.900 1.00 95.12 231 PRO A CA 1
ATOM 1825 C C . PRO A 1 231 ? -2.400 -2.733 4.689 1.00 95.12 231 PRO A C 1
ATOM 1827 O O . PRO A 1 231 ? -1.456 -3.126 5.389 1.00 95.12 231 PRO A O 1
ATOM 1830 N N . LEU A 1 232 ? -2.879 -3.445 3.668 1.00 97.06 232 LEU A N 1
ATOM 1831 C CA . LEU A 1 232 ? -2.182 -4.603 3.109 1.00 97.06 232 LEU A CA 1
ATOM 1832 C C . LEU A 1 232 ? -1.285 -4.141 1.959 1.00 97.06 232 LEU A C 1
ATOM 1834 O O . LEU A 1 232 ? -1.768 -3.610 0.959 1.00 97.06 232 LEU A O 1
ATOM 1838 N N . LEU A 1 233 ? 0.017 -4.366 2.094 1.00 97.25 233 LEU A N 1
ATOM 1839 C CA . LEU A 1 233 ? 0.996 -4.149 1.039 1.00 97.25 233 LEU A CA 1
ATOM 1840 C C . LEU A 1 233 ? 1.068 -5.415 0.174 1.00 97.25 233 LEU A C 1
ATOM 1842 O O . LEU A 1 233 ? 1.511 -6.456 0.651 1.00 97.25 233 LEU A O 1
ATOM 1846 N N . LEU A 1 234 ? 0.632 -5.342 -1.082 1.00 96.25 234 LEU A N 1
ATOM 1847 C CA . LEU A 1 234 ? 0.753 -6.432 -2.054 1.00 96.25 234 LEU A CA 1
ATOM 1848 C C . LEU A 1 234 ? 1.997 -6.185 -2.907 1.00 96.25 234 LEU A C 1
ATOM 1850 O O . LEU A 1 234 ? 1.940 -5.372 -3.824 1.00 96.25 234 LEU A O 1
ATOM 1854 N N . ALA A 1 235 ? 3.115 -6.845 -2.606 1.00 94.06 235 ALA A N 1
ATOM 1855 C CA . ALA A 1 235 ? 4.386 -6.611 -3.293 1.00 94.06 235 ALA A CA 1
ATOM 1856 C C . ALA A 1 235 ? 4.732 -7.768 -4.228 1.00 94.06 235 ALA A C 1
ATOM 1858 O O . ALA A 1 235 ? 5.125 -8.834 -3.760 1.00 94.06 235 ALA A O 1
ATOM 1859 N N . GLY A 1 236 ? 4.585 -7.546 -5.536 1.00 91.94 236 GLY A N 1
ATOM 1860 C CA . GLY A 1 236 ? 4.784 -8.560 -6.571 1.00 91.94 236 GLY A CA 1
ATOM 1861 C C . GLY A 1 236 ? 5.580 -8.048 -7.769 1.00 91.94 236 GLY A C 1
ATOM 1862 O O . GLY A 1 236 ? 5.723 -6.844 -7.980 1.00 91.94 236 GLY A O 1
ATOM 1863 N N . SER A 1 237 ? 6.089 -8.969 -8.586 1.00 90.44 237 SER A N 1
ATOM 1864 C CA . SER A 1 237 ? 6.783 -8.610 -9.829 1.00 90.44 237 SER A CA 1
ATOM 1865 C C . SER A 1 237 ? 5.820 -8.129 -10.922 1.00 90.44 237 SER A C 1
ATOM 1867 O O . SER A 1 237 ? 4.674 -8.582 -11.001 1.00 90.44 237 SER A O 1
ATOM 1869 N N . ARG A 1 238 ? 6.316 -7.282 -11.837 1.00 91.44 238 ARG A N 1
ATOM 1870 C CA . ARG A 1 238 ? 5.585 -6.876 -13.053 1.00 91.44 238 ARG A CA 1
ATOM 1871 C C . ARG A 1 238 ? 5.011 -8.068 -13.818 1.00 91.44 238 ARG A C 1
ATOM 1873 O O . ARG A 1 238 ? 3.828 -8.070 -14.136 1.00 91.44 238 ARG A O 1
ATOM 1880 N N . LYS A 1 239 ? 5.830 -9.093 -14.079 1.00 88.00 239 LYS A N 1
ATOM 1881 C CA . LYS A 1 239 ? 5.435 -10.256 -14.894 1.00 88.00 239 LYS A CA 1
ATOM 1882 C C . LYS A 1 239 ? 4.248 -11.018 -14.315 1.00 88.00 239 LYS A C 1
ATOM 1884 O O . LYS A 1 239 ? 3.480 -11.596 -15.072 1.00 88.00 239 LYS A O 1
ATOM 1889 N N . GLN A 1 240 ? 4.102 -11.023 -12.994 1.00 88.50 240 GLN A N 1
ATOM 1890 C CA . GLN A 1 240 ? 2.991 -11.687 -12.325 1.00 88.50 240 GLN A CA 1
ATOM 1891 C C . GLN A 1 240 ? 1.747 -10.798 -12.279 1.00 88.50 240 GLN A C 1
ATOM 1893 O O . GLN A 1 240 ? 0.676 -11.212 -12.722 1.00 88.50 240 GLN A O 1
ATOM 1898 N N . LEU A 1 241 ? 1.900 -9.566 -11.785 1.00 91.19 241 LEU A N 1
ATOM 1899 C CA . LEU A 1 241 ? 0.782 -8.652 -11.540 1.00 91.19 241 LEU A CA 1
ATOM 1900 C C . LEU A 1 241 ? 0.168 -8.092 -12.832 1.00 91.19 241 LEU A C 1
ATOM 1902 O O . LEU A 1 241 ? -1.047 -7.931 -12.897 1.00 91.19 241 LEU A O 1
ATOM 1906 N N . PHE A 1 242 ? 0.985 -7.828 -13.856 1.00 90.69 242 PHE A N 1
ATOM 1907 C CA . PHE A 1 242 ? 0.532 -7.405 -15.191 1.00 90.69 242 PHE A CA 1
ATOM 1908 C C . PHE A 1 242 ? 0.478 -8.560 -16.199 1.00 90.69 242 PHE A C 1
ATOM 1910 O O . PHE A 1 242 ? 0.189 -8.332 -17.369 1.00 90.69 242 PHE A O 1
ATOM 1917 N N . GLY A 1 243 ? 0.721 -9.799 -15.757 1.00 88.50 243 GLY A N 1
ATOM 1918 C CA . GLY A 1 243 ? 0.542 -11.013 -16.552 1.00 88.50 243 GLY A CA 1
ATOM 1919 C C . GLY A 1 243 ? -0.686 -11.807 -16.088 1.00 88.50 243 GLY A C 1
ATOM 1920 O O . GLY A 1 243 ? -1.810 -11.320 -16.248 1.00 88.50 243 GLY A O 1
ATOM 1921 N N . PRO A 1 244 ? -0.511 -13.010 -15.510 1.00 88.00 244 PRO A N 1
ATOM 1922 C CA . PRO A 1 244 ? -1.618 -13.901 -15.151 1.00 88.00 244 PRO A CA 1
ATOM 1923 C C . PRO A 1 244 ? -2.612 -13.282 -14.156 1.00 88.00 244 PRO A C 1
ATOM 1925 O O . PRO A 1 244 ? -3.806 -13.561 -14.231 1.00 88.00 244 PRO A O 1
ATOM 1928 N N . GLU A 1 245 ? -2.165 -12.390 -13.266 1.00 90.31 245 GLU A N 1
ATOM 1929 C CA . GLU A 1 245 ? -3.031 -11.796 -12.239 1.00 90.31 245 GLU A CA 1
ATOM 1930 C C . GLU A 1 245 ? -3.684 -10.471 -12.661 1.00 90.31 245 GLU A C 1
ATOM 1932 O O . GLU A 1 245 ? -4.422 -9.881 -11.877 1.00 90.31 245 GLU A O 1
ATOM 1937 N N . THR A 1 246 ? -3.502 -10.012 -13.906 1.00 90.44 246 THR A N 1
ATOM 1938 C CA . THR A 1 246 ? -3.991 -8.693 -14.369 1.00 90.44 246 THR A CA 1
ATOM 1939 C C . THR A 1 246 ? -5.482 -8.484 -14.111 1.00 90.44 246 THR A C 1
ATOM 1941 O O . THR A 1 246 ? -5.902 -7.421 -13.651 1.00 90.44 246 THR A O 1
ATOM 1944 N N . SER A 1 247 ? -6.309 -9.503 -14.380 1.00 90.19 247 SER A N 1
ATOM 1945 C CA . SER A 1 247 ? -7.751 -9.396 -14.141 1.00 90.19 247 SER A CA 1
ATOM 1946 C C . SER A 1 247 ? -8.090 -9.347 -12.652 1.00 90.19 247 SER A C 1
ATOM 1948 O O . SER A 1 247 ? -9.037 -8.652 -12.285 1.00 90.19 247 SER A O 1
ATOM 1950 N N . GLY A 1 248 ? -7.366 -10.088 -11.813 1.00 92.62 248 GLY A N 1
ATOM 1951 C CA . GLY A 1 248 ? -7.542 -10.055 -10.363 1.00 92.62 248 GLY A CA 1
ATOM 1952 C C . GLY A 1 248 ? -7.092 -8.716 -9.785 1.00 92.62 248 GLY A C 1
ATOM 1953 O O . GLY A 1 248 ? -7.803 -8.121 -8.978 1.00 92.62 248 GLY A O 1
ATOM 1954 N N . LEU A 1 249 ? -5.982 -8.176 -10.295 1.00 93.69 249 LEU A N 1
ATOM 1955 C CA . LEU A 1 249 ? -5.454 -6.870 -9.923 1.00 93.69 249 LEU A CA 1
ATOM 1956 C C . LEU A 1 249 ? -6.441 -5.754 -10.269 1.00 93.69 249 LEU A C 1
ATOM 1958 O O . LEU A 1 249 ? -6.704 -4.897 -9.431 1.00 93.69 249 LEU A O 1
ATOM 1962 N N . ALA A 1 250 ? -7.026 -5.782 -11.469 1.00 92.69 250 ALA A N 1
ATOM 1963 C CA . ALA A 1 250 ? -8.037 -4.809 -11.869 1.00 92.69 250 ALA A CA 1
ATOM 1964 C C . ALA A 1 250 ? -9.252 -4.823 -10.923 1.00 92.69 250 ALA A C 1
ATOM 1966 O O . ALA A 1 250 ? -9.691 -3.764 -10.486 1.00 92.69 250 ALA A O 1
ATOM 1967 N N . ARG A 1 251 ? -9.751 -6.011 -10.541 1.00 93.56 251 ARG A N 1
ATOM 1968 C CA . ARG A 1 251 ? -10.860 -6.139 -9.574 1.00 93.56 251 ARG A CA 1
ATOM 1969 C C . ARG A 1 251 ? -10.471 -5.666 -8.176 1.00 93.56 251 ARG A C 1
ATOM 1971 O O . ARG A 1 251 ? -11.264 -5.005 -7.518 1.00 93.56 251 ARG A O 1
ATOM 1978 N N . LEU A 1 252 ? -9.261 -5.995 -7.723 1.00 95.44 252 LEU A N 1
ATOM 1979 C CA . LEU A 1 252 ? -8.744 -5.574 -6.422 1.00 95.44 252 LEU A CA 1
ATOM 1980 C C . LEU A 1 252 ? -8.643 -4.045 -6.337 1.00 95.44 252 LEU A C 1
ATOM 1982 O O . LEU A 1 252 ? -9.074 -3.451 -5.350 1.00 95.44 252 LEU A O 1
ATOM 1986 N N . LEU A 1 253 ? -8.129 -3.409 -7.390 1.00 94.62 253 LEU A N 1
ATOM 1987 C CA . LEU A 1 253 ? -8.030 -1.954 -7.500 1.00 94.62 253 LEU A CA 1
ATOM 1988 C C . LEU A 1 253 ? -9.394 -1.265 -7.696 1.00 94.62 253 LEU A C 1
ATOM 1990 O O . LEU A 1 253 ? -9.491 -0.064 -7.480 1.00 94.62 253 LEU A O 1
ATOM 1994 N N . ASP A 1 254 ? -10.450 -1.983 -8.076 1.00 93.00 254 ASP A N 1
ATOM 1995 C CA . ASP A 1 254 ? -11.811 -1.428 -8.133 1.00 93.00 254 ASP A CA 1
ATOM 1996 C C . ASP A 1 254 ? -12.533 -1.416 -6.783 1.00 93.00 254 ASP A C 1
ATOM 1998 O O . ASP A 1 254 ? -13.580 -0.778 -6.656 1.00 93.00 254 ASP A O 1
ATOM 2002 N N . THR A 1 255 ? -11.993 -2.110 -5.781 1.00 92.94 255 THR A N 1
ATOM 2003 C CA . THR A 1 255 ? -12.572 -2.134 -4.436 1.00 92.94 255 THR A CA 1
ATOM 2004 C C . THR A 1 255 ? -12.307 -0.834 -3.673 1.00 92.94 255 THR A C 1
ATOM 2006 O O . THR A 1 255 ? -11.466 -0.028 -4.060 1.00 92.94 255 THR A O 1
ATOM 2009 N N . ASP A 1 256 ? -12.980 -0.651 -2.537 1.00 91.50 256 ASP A N 1
ATOM 2010 C CA . ASP A 1 256 ? -12.686 0.428 -1.583 1.00 91.50 256 ASP A CA 1
ATOM 2011 C C . ASP A 1 256 ? -11.841 -0.071 -0.392 1.00 91.50 256 ASP A C 1
ATOM 2013 O O . ASP A 1 256 ? -11.819 0.539 0.678 1.00 91.50 256 ASP A O 1
ATOM 2017 N N . LEU A 1 257 ? -11.154 -1.209 -0.561 1.00 93.69 257 LEU A N 1
ATOM 2018 C CA . LEU A 1 257 ? -10.345 -1.835 0.483 1.00 93.69 257 LEU A CA 1
ATOM 2019 C C . LEU A 1 257 ? -8.975 -1.138 0.632 1.00 93.69 257 LEU A C 1
ATOM 2021 O O . LEU A 1 257 ? -8.403 -0.679 -0.363 1.00 93.69 257 LEU A O 1
ATOM 2025 N N . PRO A 1 258 ? -8.383 -1.122 1.844 1.00 94.25 258 PRO A N 1
ATOM 2026 C CA . PRO A 1 258 ? -7.113 -0.448 2.118 1.00 94.25 258 PRO A CA 1
ATOM 2027 C C . PRO A 1 258 ? -5.902 -1.267 1.632 1.00 94.25 258 PRO A C 1
ATOM 2029 O O . PRO A 1 258 ? -5.083 -1.749 2.417 1.00 94.25 258 PRO A O 1
ATOM 2032 N N . VAL A 1 259 ? -5.776 -1.443 0.315 1.00 96.75 259 VAL A N 1
ATOM 2033 C CA . VAL A 1 259 ? -4.681 -2.187 -0.327 1.00 96.75 259 VAL A CA 1
ATOM 2034 C C . VAL A 1 259 ? -3.688 -1.266 -1.024 1.00 96.75 259 VAL A C 1
ATOM 2036 O O . VAL A 1 259 ? -4.048 -0.265 -1.637 1.00 96.75 259 VAL A O 1
ATOM 2039 N N . LYS A 1 260 ? -2.404 -1.602 -0.946 1.00 97.88 260 LYS A N 1
ATOM 2040 C CA . LYS A 1 260 ? -1.311 -0.844 -1.555 1.00 97.88 260 LYS A CA 1
ATOM 2041 C C . LYS A 1 260 ? -0.491 -1.802 -2.398 1.00 97.88 260 LYS A C 1
ATOM 2043 O O . LYS A 1 260 ? 0.259 -2.617 -1.871 1.00 97.88 260 LYS A O 1
ATOM 2048 N N . VAL A 1 261 ? -0.682 -1.743 -3.708 1.00 97.69 261 VAL A N 1
ATOM 2049 C CA . VAL A 1 261 ? -0.026 -2.646 -4.650 1.00 97.69 261 VAL A CA 1
ATOM 2050 C C . VAL A 1 261 ? 1.328 -2.069 -5.029 1.00 97.69 261 VAL A C 1
ATOM 2052 O O . VAL A 1 261 ? 1.418 -0.931 -5.476 1.00 97.69 261 VAL A O 1
ATOM 2055 N N . ILE A 1 262 ? 2.380 -2.855 -4.858 1.00 97.25 262 ILE A N 1
ATOM 2056 C CA . ILE A 1 262 ? 3.762 -2.512 -5.174 1.00 97.25 262 ILE A CA 1
ATOM 2057 C C . ILE A 1 262 ? 4.201 -3.450 -6.294 1.00 97.25 262 ILE A C 1
ATOM 2059 O O . ILE A 1 262 ? 4.387 -4.647 -6.082 1.00 97.25 262 ILE A O 1
ATOM 2063 N N . VAL A 1 263 ? 4.346 -2.900 -7.494 1.00 94.94 263 VAL A N 1
ATOM 2064 C CA . VAL A 1 263 ? 4.849 -3.613 -8.664 1.00 94.94 263 VAL A CA 1
ATOM 2065 C C . VAL A 1 263 ? 6.345 -3.366 -8.754 1.00 94.94 263 VAL A C 1
ATOM 2067 O O . VAL A 1 263 ? 6.778 -2.253 -9.058 1.00 94.94 263 VAL A O 1
ATOM 2070 N N . LEU A 1 264 ? 7.126 -4.408 -8.494 1.00 93.44 264 LEU A N 1
ATOM 2071 C CA . LEU A 1 264 ? 8.570 -4.409 -8.684 1.00 93.44 264 LEU A CA 1
ATOM 2072 C C . LEU A 1 264 ? 8.872 -4.683 -10.157 1.00 93.44 264 LEU A C 1
ATOM 2074 O O . LEU A 1 264 ? 8.532 -5.745 -10.690 1.00 93.44 264 LEU A O 1
ATOM 2078 N N . ASP A 1 265 ? 9.485 -3.709 -10.823 1.00 92.62 265 ASP A N 1
ATOM 2079 C CA . ASP A 1 265 ? 9.841 -3.801 -12.233 1.00 92.62 265 ASP A CA 1
ATOM 2080 C C . ASP A 1 265 ? 11.355 -3.764 -12.422 1.00 92.62 265 ASP A C 1
ATOM 2082 O O . ASP A 1 265 ? 12.023 -2.821 -12.008 1.00 92.62 265 ASP A O 1
ATOM 2086 N N . HIS A 1 266 ? 11.890 -4.785 -13.082 1.00 89.25 266 HIS A N 1
ATOM 2087 C CA . HIS A 1 266 ? 13.323 -4.940 -13.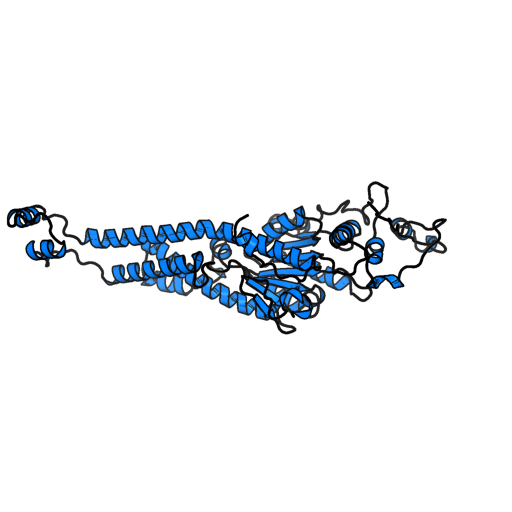340 1.00 89.25 266 HIS A CA 1
ATOM 2088 C C . HIS A 1 266 ? 13.709 -4.525 -14.761 1.00 89.25 266 HIS A C 1
ATOM 2090 O O . HIS A 1 266 ? 14.831 -4.779 -15.197 1.00 89.25 266 HIS A O 1
ATOM 2096 N N . GLY A 1 267 ? 12.775 -3.908 -15.486 1.00 87.75 267 GLY A N 1
ATOM 2097 C CA . GLY A 1 267 ? 12.934 -3.509 -16.872 1.00 87.75 267 GLY A CA 1
ATOM 2098 C C . GLY A 1 267 ? 12.481 -4.579 -17.853 1.00 87.75 267 GLY A C 1
ATOM 2099 O O . GLY A 1 267 ? 11.847 -5.581 -17.500 1.00 87.75 267 GLY A O 1
ATOM 2100 N N . TYR A 1 268 ? 12.804 -4.324 -19.116 1.00 87.50 268 TYR A N 1
ATOM 2101 C CA . TYR A 1 268 ? 12.371 -5.142 -20.238 1.00 87.50 268 TYR A CA 1
ATOM 2102 C C . TYR A 1 268 ? 13.467 -6.096 -20.698 1.00 87.50 268 TYR A C 1
ATOM 2104 O O . TYR A 1 268 ? 14.653 -5.752 -20.752 1.00 87.50 268 TYR A O 1
ATOM 2112 N N . ARG A 1 269 ? 13.039 -7.296 -21.075 1.00 87.94 269 ARG A N 1
ATOM 2113 C CA . ARG A 1 269 ? 13.833 -8.287 -21.804 1.00 87.94 269 ARG A CA 1
ATOM 2114 C C . ARG A 1 269 ? 13.452 -8.253 -23.293 1.00 87.94 269 ARG A C 1
ATOM 2116 O O . ARG A 1 269 ? 12.352 -7.797 -23.595 1.00 87.94 269 ARG A O 1
ATOM 2123 N N . PRO A 1 270 ? 14.305 -8.755 -24.205 1.00 86.81 270 PRO A N 1
ATOM 2124 C CA . PRO A 1 270 ? 14.010 -8.764 -25.643 1.00 86.81 270 PRO A CA 1
ATOM 2125 C C . PRO A 1 270 ? 12.653 -9.373 -26.024 1.00 86.81 270 PRO A C 1
ATOM 2127 O O . PRO A 1 270 ? 12.003 -8.874 -26.936 1.00 86.81 270 PRO A O 1
ATOM 2130 N N . ASP A 1 271 ? 12.211 -10.401 -25.294 1.00 85.31 271 ASP A N 1
ATOM 2131 C CA . ASP A 1 271 ? 10.962 -11.126 -25.568 1.00 85.31 271 ASP A CA 1
ATOM 2132 C C . ASP A 1 271 ? 9.730 -10.566 -24.830 1.00 85.31 271 ASP A C 1
ATOM 2134 O O . ASP A 1 271 ? 8.648 -11.148 -24.908 1.00 85.31 271 ASP A O 1
ATOM 2138 N N . ASP A 1 272 ? 9.875 -9.489 -24.050 1.00 85.06 272 ASP A N 1
ATOM 2139 C CA . ASP A 1 272 ? 8.749 -8.927 -23.301 1.00 85.06 272 ASP A CA 1
ATOM 2140 C C . ASP A 1 272 ? 7.808 -8.119 -24.219 1.00 85.06 272 ASP A C 1
ATOM 2142 O O . ASP A 1 272 ? 8.247 -7.371 -25.093 1.00 85.06 272 ASP A O 1
ATOM 2146 N N . ASP A 1 273 ? 6.497 -8.208 -23.972 1.00 80.44 273 ASP A N 1
ATOM 2147 C CA . ASP A 1 273 ? 5.497 -7.372 -24.644 1.00 80.44 273 ASP A CA 1
ATOM 2148 C C . ASP A 1 273 ? 5.423 -5.979 -23.994 1.00 80.44 273 ASP A C 1
ATOM 2150 O O . ASP A 1 273 ? 4.847 -5.789 -22.921 1.00 80.44 273 ASP A O 1
ATOM 2154 N N . PHE A 1 274 ? 6.001 -4.983 -24.667 1.00 75.44 274 PHE A N 1
ATOM 2155 C CA . PHE A 1 274 ? 5.993 -3.587 -24.224 1.00 75.44 274 PHE A CA 1
ATOM 2156 C C . PHE A 1 274 ? 4.591 -2.957 -24.196 1.00 75.44 274 PHE A C 1
ATOM 2158 O O . PHE A 1 274 ? 4.362 -1.999 -23.453 1.00 75.44 274 PHE A O 1
ATOM 2165 N N . ALA A 1 275 ? 3.653 -3.442 -25.015 1.00 77.19 275 ALA A N 1
ATOM 2166 C CA . ALA A 1 275 ? 2.334 -2.834 -25.148 1.00 77.19 275 ALA A CA 1
ATOM 2167 C C . ALA A 1 275 ? 1.436 -3.173 -23.951 1.00 77.19 275 ALA A C 1
ATOM 2169 O O . ALA A 1 275 ? 0.692 -2.313 -23.470 1.00 77.19 275 ALA A O 1
ATOM 2170 N N . GLN A 1 276 ? 1.540 -4.402 -23.441 1.00 77.50 276 GLN A N 1
ATOM 2171 C CA . GLN A 1 276 ? 0.726 -4.911 -22.337 1.00 77.50 276 GLN A CA 1
ATOM 2172 C C . GLN A 1 276 ? 0.800 -4.021 -21.086 1.00 77.50 276 GLN A C 1
ATOM 2174 O O . GLN A 1 276 ? -0.235 -3.649 -20.528 1.00 77.50 276 GLN A O 1
ATOM 2179 N N . ASP A 1 277 ? 2.005 -3.609 -20.685 1.00 76.94 277 ASP A N 1
ATOM 2180 C CA . ASP A 1 277 ? 2.205 -2.774 -19.494 1.00 76.94 277 ASP A CA 1
ATOM 2181 C C . ASP A 1 277 ? 1.593 -1.378 -19.655 1.00 76.94 277 ASP A C 1
ATOM 2183 O O . ASP A 1 277 ? 0.973 -0.839 -18.733 1.00 76.94 277 ASP A O 1
ATOM 2187 N N . GLY A 1 278 ? 1.753 -0.785 -20.843 1.00 80.44 278 GLY A N 1
ATOM 2188 C CA . GLY A 1 278 ? 1.165 0.510 -21.175 1.00 80.44 278 GLY A CA 1
ATOM 2189 C C . GLY A 1 278 ? -0.360 0.464 -21.105 1.00 80.44 278 GLY A C 1
ATOM 2190 O O . GLY A 1 278 ? -0.974 1.318 -20.462 1.00 80.44 278 GLY A O 1
ATOM 2191 N N . PHE A 1 279 ? -0.975 -0.566 -21.694 1.00 82.69 279 PHE A N 1
ATOM 2192 C CA . PHE A 1 279 ? -2.424 -0.756 -21.645 1.00 82.69 279 PHE A CA 1
ATOM 2193 C C . PHE A 1 279 ? -2.942 -0.973 -20.224 1.00 82.69 279 PHE A C 1
ATOM 2195 O O . PHE A 1 279 ? -3.980 -0.405 -19.876 1.00 82.69 279 PHE A O 1
ATOM 2202 N N . ALA A 1 280 ? -2.230 -1.737 -19.392 1.00 84.75 280 ALA A N 1
ATOM 2203 C CA . ALA A 1 280 ? -2.609 -1.945 -17.998 1.00 84.75 280 ALA A CA 1
ATOM 2204 C C . ALA A 1 280 ? -2.659 -0.613 -17.230 1.00 84.75 280 ALA A C 1
ATOM 2206 O O . ALA A 1 280 ? -3.682 -0.282 -16.630 1.00 84.75 280 ALA A O 1
ATOM 2207 N N . LEU A 1 281 ? -1.602 0.201 -17.314 1.00 87.06 281 LEU A N 1
ATOM 2208 C CA . LEU A 1 281 ? -1.544 1.494 -16.623 1.00 87.06 281 LEU A CA 1
ATOM 2209 C C . LEU A 1 281 ? -2.594 2.481 -17.141 1.00 87.06 281 LEU A C 1
ATOM 2211 O O . LEU A 1 281 ? -3.285 3.112 -16.342 1.00 87.06 281 LEU A O 1
ATOM 2215 N N . LEU A 1 282 ? -2.758 2.593 -18.462 1.00 86.94 282 LEU A N 1
ATOM 2216 C CA . LEU A 1 282 ? -3.763 3.475 -19.062 1.00 86.94 282 LEU A CA 1
ATOM 2217 C C . LEU A 1 282 ? -5.185 3.064 -18.669 1.00 86.94 282 LEU A C 1
ATOM 2219 O O . LEU A 1 282 ? -6.005 3.927 -18.365 1.00 86.94 282 LEU A O 1
ATOM 2223 N N . SER A 1 283 ? -5.465 1.760 -18.609 1.00 86.50 283 SER A N 1
ATOM 2224 C CA . SER A 1 283 ? -6.767 1.241 -18.174 1.00 86.50 283 SER A CA 1
ATOM 2225 C C . SER A 1 283 ? -7.067 1.591 -16.717 1.00 86.50 283 SER A C 1
ATOM 2227 O O . SER A 1 283 ? -8.213 1.877 -16.377 1.00 86.50 283 SER A O 1
ATOM 2229 N N . LEU A 1 284 ? -6.050 1.600 -15.851 1.00 86.69 284 LEU A N 1
ATOM 2230 C CA . LEU A 1 284 ? -6.196 2.002 -14.450 1.00 86.69 284 LEU A CA 1
ATOM 2231 C C . LEU A 1 284 ? -6.389 3.516 -14.301 1.00 86.69 284 LEU A C 1
ATOM 2233 O O . LEU A 1 284 ? -7.255 3.943 -13.540 1.00 86.69 284 LEU A O 1
ATOM 2237 N N . ILE A 1 285 ? -5.642 4.325 -15.058 1.00 89.75 285 ILE A N 1
ATOM 2238 C CA . ILE A 1 285 ? -5.794 5.790 -15.086 1.00 89.75 285 ILE A CA 1
ATOM 2239 C C . ILE A 1 285 ? -7.189 6.175 -15.593 1.00 89.75 285 ILE A C 1
ATOM 2241 O O . ILE A 1 285 ? -7.855 7.018 -14.996 1.00 89.75 285 ILE A O 1
ATOM 2245 N N . ALA A 1 286 ? -7.672 5.514 -16.648 1.00 87.88 286 ALA A N 1
ATOM 2246 C CA . ALA A 1 286 ? -8.988 5.768 -17.231 1.00 87.88 286 ALA A CA 1
ATOM 2247 C C . ALA A 1 286 ? -10.145 5.533 -16.245 1.00 87.88 286 ALA A C 1
ATOM 2249 O O . ALA A 1 286 ? -11.194 6.158 -16.381 1.00 87.88 286 ALA A O 1
ATOM 2250 N N . ARG A 1 287 ? -9.957 4.668 -15.238 1.00 86.69 287 ARG A N 1
ATOM 2251 C CA . ARG A 1 287 ? -10.947 4.425 -14.177 1.00 86.69 287 ARG A CA 1
ATOM 2252 C C . ARG A 1 287 ? -11.031 5.556 -13.156 1.00 86.69 287 ARG A C 1
ATOM 2254 O O . ARG A 1 287 ? -12.044 5.652 -12.477 1.00 86.69 287 ARG A O 1
ATOM 2261 N N . GLN A 1 288 ? -9.991 6.383 -13.024 1.00 88.94 288 GLN A N 1
ATOM 2262 C CA . GLN A 1 288 ? -9.965 7.561 -12.146 1.00 88.94 288 GLN A CA 1
ATOM 2263 C C . GLN A 1 288 ? -10.267 7.275 -10.662 1.00 88.94 288 GLN A C 1
ATOM 2265 O O . GLN A 1 288 ? -10.726 8.153 -9.940 1.00 88.94 288 GLN A O 1
ATOM 2270 N N . ARG A 1 289 ? -10.018 6.048 -10.183 1.00 89.06 289 ARG A N 1
ATOM 2271 C CA . ARG A 1 289 ? -10.325 5.651 -8.792 1.00 89.06 289 ARG A CA 1
ATOM 2272 C C . ARG A 1 289 ? -9.130 5.703 -7.851 1.00 89.06 289 ARG A C 1
ATOM 2274 O O . ARG A 1 289 ? -9.295 5.983 -6.667 1.00 89.06 289 ARG A O 1
ATOM 2281 N N . ASN A 1 290 ? -7.946 5.401 -8.376 1.00 92.00 290 ASN A N 1
ATOM 2282 C CA . ASN A 1 290 ? -6.800 5.011 -7.565 1.00 92.00 290 ASN A CA 1
ATOM 2283 C C . ASN A 1 290 ? -5.623 5.934 -7.798 1.00 92.00 290 ASN A C 1
ATOM 2285 O O . ASN A 1 290 ? -5.346 6.335 -8.928 1.00 92.00 290 ASN A O 1
ATOM 2289 N N . TYR A 1 291 ? -4.886 6.195 -6.727 1.00 95.50 291 TYR A N 1
ATOM 2290 C CA . TYR A 1 291 ? -3.589 6.834 -6.835 1.00 95.50 291 TYR A CA 1
ATOM 2291 C C . TYR A 1 291 ? -2.601 5.903 -7.550 1.00 95.50 291 TYR A C 1
ATOM 2293 O O . TYR A 1 291 ? -2.518 4.714 -7.227 1.00 95.50 291 TYR A O 1
ATOM 2301 N N . LEU A 1 292 ? -1.829 6.447 -8.488 1.00 96.31 292 LEU A N 1
ATOM 2302 C CA . LEU A 1 292 ? -0.795 5.715 -9.214 1.00 96.31 292 LEU A CA 1
ATOM 2303 C C . LEU A 1 292 ? 0.515 6.497 -9.162 1.00 96.31 292 LEU A C 1
ATOM 2305 O O . LEU A 1 292 ? 0.569 7.672 -9.521 1.00 96.31 292 LEU A O 1
ATOM 2309 N N . LEU A 1 293 ? 1.583 5.825 -8.752 1.00 97.12 293 LEU A N 1
ATOM 2310 C CA . LEU A 1 293 ? 2.948 6.320 -8.853 1.00 97.12 293 LEU A CA 1
ATOM 2311 C C . LEU A 1 293 ? 3.785 5.334 -9.654 1.00 97.12 293 LEU A C 1
ATOM 2313 O O . LEU A 1 293 ? 4.008 4.211 -9.216 1.00 97.12 293 LEU A O 1
ATOM 2317 N N . ARG A 1 294 ? 4.310 5.785 -10.785 1.00 96.12 294 ARG A N 1
ATOM 2318 C CA . ARG A 1 294 ? 5.381 5.138 -11.527 1.00 96.12 294 ARG A CA 1
ATOM 2319 C C . ARG A 1 294 ? 6.652 5.959 -11.350 1.00 96.12 294 ARG A C 1
ATOM 2321 O O . ARG A 1 294 ? 6.667 7.133 -11.705 1.00 96.12 294 ARG A O 1
ATOM 2328 N N . THR A 1 295 ? 7.702 5.380 -10.778 1.00 96.00 295 THR A N 1
ATOM 2329 C CA . THR A 1 295 ? 9.006 6.056 -10.631 1.00 96.00 295 THR A CA 1
ATOM 2330 C C . THR A 1 295 ? 10.145 5.051 -10.447 1.00 96.00 295 THR A C 1
ATOM 2332 O O . THR A 1 295 ? 9.915 3.852 -10.305 1.00 96.00 295 THR A O 1
ATOM 2335 N N . THR A 1 296 ? 11.385 5.529 -10.441 1.00 94.06 296 THR A N 1
ATOM 2336 C CA . THR A 1 296 ? 12.577 4.707 -10.204 1.00 94.06 296 THR A CA 1
ATOM 2337 C C . THR A 1 296 ? 13.104 4.906 -8.785 1.00 94.06 296 THR A C 1
ATOM 2339 O O . THR A 1 296 ? 12.891 5.952 -8.169 1.00 94.06 296 THR A O 1
ATOM 2342 N N . VAL A 1 297 ? 13.853 3.924 -8.278 1.00 91.19 297 VAL A N 1
ATOM 2343 C CA . VAL A 1 297 ? 14.597 4.044 -7.007 1.00 91.19 297 VAL A CA 1
ATOM 2344 C C . VAL A 1 297 ? 15.637 5.174 -6.992 1.00 91.19 297 VAL A C 1
ATOM 2346 O O . VAL A 1 297 ? 16.116 5.551 -5.922 1.00 91.19 297 VAL A O 1
ATOM 2349 N N . ALA A 1 298 ? 15.993 5.717 -8.158 1.00 90.50 298 ALA A N 1
ATOM 2350 C CA . ALA A 1 298 ? 16.946 6.811 -8.280 1.00 90.50 298 ALA A CA 1
ATOM 2351 C C . ALA A 1 298 ? 16.309 8.183 -7.993 1.00 90.50 298 ALA A C 1
ATOM 2353 O O . ALA A 1 298 ? 16.923 9.030 -7.343 1.00 90.50 298 ALA A O 1
ATOM 2354 N N . ASP A 1 299 ? 15.035 8.374 -8.355 1.00 92.19 299 ASP A N 1
ATOM 2355 C CA . ASP A 1 299 ? 14.289 9.600 -8.054 1.00 92.19 299 ASP A CA 1
ATOM 2356 C C . ASP A 1 299 ? 13.755 9.584 -6.615 1.00 92.19 299 ASP A C 1
ATOM 2358 O O . ASP A 1 299 ? 12.568 9.388 -6.345 1.00 92.19 299 ASP A O 1
ATOM 2362 N N . ARG A 1 300 ? 14.671 9.776 -5.660 1.00 90.56 300 ARG A N 1
ATOM 2363 C CA . ARG A 1 300 ? 14.386 9.686 -4.219 1.00 90.56 300 ARG A CA 1
ATOM 2364 C C . ARG A 1 300 ? 13.291 10.644 -3.768 1.00 90.56 300 ARG A C 1
ATOM 2366 O O . ARG A 1 300 ? 12.527 10.306 -2.867 1.00 90.56 300 ARG A O 1
ATOM 2373 N N . ARG A 1 301 ? 13.222 11.834 -4.372 1.00 92.69 301 ARG A N 1
ATOM 2374 C CA . ARG A 1 301 ? 12.221 12.845 -4.024 1.00 92.69 301 ARG A CA 1
ATOM 2375 C C . ARG A 1 301 ? 10.836 12.394 -4.470 1.00 92.69 301 ARG A C 1
ATOM 2377 O O . ARG A 1 301 ? 9.949 12.295 -3.626 1.00 92.69 301 ARG A O 1
ATOM 2384 N N . GLN A 1 302 ? 10.674 12.067 -5.754 1.00 93.50 302 GLN A N 1
ATOM 2385 C CA . GLN A 1 302 ? 9.391 11.610 -6.288 1.00 93.50 302 GLN A CA 1
ATOM 2386 C C . GLN A 1 302 ? 8.940 10.310 -5.618 1.00 93.50 302 GLN A C 1
ATOM 2388 O O . GLN A 1 302 ? 7.755 10.131 -5.346 1.00 93.50 302 GLN A O 1
ATOM 2393 N N . LEU A 1 303 ? 9.882 9.408 -5.331 1.00 94.94 303 LEU A N 1
ATOM 2394 C CA . LEU A 1 303 ? 9.601 8.171 -4.618 1.00 94.94 303 LEU A CA 1
ATOM 2395 C C . LEU A 1 303 ? 9.079 8.449 -3.206 1.00 94.94 303 LEU A C 1
ATOM 2397 O O . LEU A 1 303 ? 8.021 7.943 -2.850 1.00 94.94 303 LEU A O 1
ATOM 2401 N N . ALA A 1 304 ? 9.773 9.270 -2.414 1.00 94.25 304 ALA A N 1
ATOM 2402 C CA . ALA A 1 304 ? 9.356 9.569 -1.046 1.00 94.25 304 ALA A CA 1
ATOM 2403 C C . ALA A 1 304 ? 8.015 10.322 -0.997 1.00 94.25 304 ALA A C 1
ATOM 2405 O O . ALA A 1 304 ? 7.093 9.884 -0.309 1.00 94.25 304 ALA A O 1
ATOM 2406 N N . GLU A 1 305 ? 7.881 11.419 -1.749 1.00 94.62 305 GLU A N 1
ATOM 2407 C CA . GLU A 1 305 ? 6.647 12.218 -1.801 1.00 94.62 305 GLU A CA 1
ATOM 2408 C C . GLU A 1 305 ? 5.474 11.383 -2.335 1.00 94.62 305 GLU A C 1
ATOM 2410 O O . GLU A 1 305 ? 4.366 11.409 -1.788 1.00 94.62 305 GLU A O 1
ATOM 2415 N N . GLY A 1 306 ? 5.728 10.589 -3.376 1.00 95.62 306 GLY A N 1
ATOM 2416 C CA . GLY A 1 306 ? 4.717 9.764 -4.005 1.00 95.62 306 GLY A CA 1
ATOM 2417 C C . GLY A 1 306 ? 4.258 8.596 -3.132 1.00 95.62 306 GLY A C 1
ATOM 2418 O O . GLY A 1 306 ? 3.059 8.316 -3.101 1.00 95.62 306 GLY A O 1
ATOM 2419 N N . LEU A 1 307 ? 5.174 7.937 -2.411 1.00 96.56 307 LEU A N 1
ATOM 2420 C CA . LEU A 1 307 ? 4.836 6.887 -1.446 1.00 96.56 307 LEU A CA 1
ATOM 2421 C C . LEU A 1 307 ? 3.981 7.448 -0.314 1.00 96.56 307 LEU A C 1
ATOM 2423 O O . LEU A 1 307 ? 2.911 6.911 -0.047 1.00 96.56 307 LEU A O 1
ATOM 2427 N N . LEU A 1 308 ? 4.407 8.550 0.311 1.00 94.44 308 LEU A N 1
ATOM 2428 C CA . LEU A 1 308 ? 3.651 9.177 1.398 1.00 94.44 308 LEU A CA 1
ATOM 2429 C C . LEU A 1 308 ? 2.243 9.587 0.950 1.00 94.44 308 LEU A C 1
ATOM 2431 O O . LEU A 1 308 ? 1.278 9.331 1.669 1.00 94.44 308 LEU A O 1
ATOM 2435 N N . THR A 1 309 ? 2.115 10.147 -0.257 1.00 94.06 309 THR A N 1
ATOM 2436 C CA . THR A 1 309 ? 0.815 10.526 -0.828 1.00 94.06 309 THR A CA 1
ATOM 2437 C C . THR A 1 309 ? -0.076 9.297 -1.016 1.00 94.06 309 THR A C 1
ATOM 2439 O O . THR A 1 309 ? -1.163 9.237 -0.447 1.00 94.06 309 THR A O 1
ATOM 2442 N N . GLY A 1 310 ? 0.383 8.274 -1.741 1.00 94.44 310 GLY A N 1
ATOM 2443 C CA . GLY A 1 310 ? -0.441 7.096 -2.033 1.00 94.44 310 GLY A CA 1
ATOM 2444 C C . GLY A 1 310 ? -0.744 6.214 -0.817 1.00 94.44 310 GLY A C 1
ATOM 2445 O O . GLY A 1 310 ? -1.788 5.564 -0.761 1.00 94.44 310 GLY A O 1
ATOM 2446 N N . LEU A 1 311 ? 0.150 6.178 0.173 1.00 95.00 311 LEU A N 1
ATOM 2447 C CA . LEU A 1 311 ? -0.077 5.455 1.427 1.00 95.00 311 LEU A CA 1
ATOM 2448 C C . LEU A 1 311 ? -1.080 6.180 2.327 1.00 95.00 311 LEU A C 1
ATOM 2450 O O . LEU A 1 311 ? -1.731 5.532 3.138 1.00 95.00 311 LEU A O 1
ATOM 2454 N N . SER A 1 312 ? -1.223 7.503 2.180 1.00 91.38 312 SER A N 1
ATOM 2455 C CA . SER A 1 312 ? -2.172 8.302 2.965 1.00 91.38 312 SER A CA 1
ATOM 2456 C C . SER A 1 312 ? -3.632 8.124 2.552 1.00 91.38 312 SER A C 1
ATOM 2458 O O . SER A 1 312 ? -4.528 8.434 3.339 1.00 91.38 312 SER A O 1
ATOM 2460 N N . THR A 1 313 ? -3.881 7.613 1.345 1.00 89.00 313 THR A N 1
ATOM 2461 C CA . THR A 1 313 ? -5.239 7.381 0.853 1.00 89.00 313 THR A CA 1
ATOM 2462 C C . THR A 1 313 ? -5.847 6.140 1.526 1.00 89.00 313 THR A C 1
ATOM 2464 O O . THR A 1 313 ? -5.149 5.145 1.717 1.00 89.00 313 THR A O 1
ATOM 2467 N N . PRO A 1 314 ? -7.143 6.133 1.876 1.00 86.19 314 PRO A N 1
ATOM 2468 C CA . PRO A 1 314 ? -7.802 4.935 2.412 1.00 86.19 314 PRO A CA 1
ATOM 2469 C C . PRO A 1 314 ? -8.136 3.895 1.326 1.00 86.19 314 PRO A C 1
ATOM 2471 O O . PRO A 1 314 ? -8.348 2.727 1.629 1.00 86.19 314 PRO A O 1
ATOM 2474 N N . ARG A 1 315 ? -8.149 4.320 0.057 1.00 87.69 315 ARG A N 1
ATOM 2475 C CA . ARG A 1 315 ? -8.482 3.516 -1.129 1.00 87.69 315 ARG A CA 1
ATOM 2476 C C . ARG A 1 315 ? -7.280 2.741 -1.682 1.00 87.69 315 ARG A C 1
ATOM 2478 O O . ARG A 1 315 ? -6.144 3.015 -1.269 1.00 87.69 315 ARG A O 1
ATOM 2485 N N . PRO A 1 316 ? -7.481 1.833 -2.653 1.00 95.25 316 PRO A N 1
ATOM 2486 C CA . PRO A 1 316 ? -6.370 1.204 -3.339 1.00 95.25 316 PRO A CA 1
ATOM 2487 C C . PRO A 1 316 ? -5.384 2.214 -3.949 1.00 95.25 316 PRO A C 1
ATOM 2489 O O . PRO A 1 316 ? -5.759 3.274 -4.454 1.00 95.25 316 PRO A O 1
ATOM 2492 N N . ALA A 1 317 ? -4.096 1.885 -3.901 1.00 96.56 317 ALA A N 1
ATOM 2493 C CA . ALA A 1 317 ? -3.046 2.643 -4.581 1.00 96.56 317 ALA A CA 1
ATOM 2494 C C . ALA A 1 317 ? -2.072 1.695 -5.285 1.00 96.56 317 ALA A C 1
ATOM 2496 O O . ALA A 1 317 ? -1.797 0.606 -4.778 1.00 96.56 317 ALA A O 1
ATOM 2497 N N . LEU A 1 318 ? -1.538 2.123 -6.430 1.00 97.44 318 LEU A N 1
ATOM 2498 C CA . LEU A 1 318 ? -0.553 1.381 -7.214 1.00 97.44 318 LEU A CA 1
ATOM 2499 C C . LEU A 1 318 ? 0.788 2.122 -7.236 1.00 97.44 318 LEU A C 1
ATOM 2501 O O . LEU A 1 318 ? 0.877 3.268 -7.671 1.00 97.44 318 LEU A O 1
ATOM 2505 N N . PHE A 1 319 ? 1.848 1.433 -6.836 1.00 97.81 319 PHE A N 1
ATOM 2506 C CA . PHE A 1 319 ? 3.229 1.886 -6.914 1.00 97.81 319 PHE A CA 1
ATOM 2507 C C . PHE A 1 319 ? 3.982 0.996 -7.902 1.00 97.81 319 PHE A C 1
ATOM 2509 O O . PHE A 1 319 ? 4.350 -0.126 -7.572 1.00 97.81 319 PHE A O 1
ATOM 2516 N N . HIS A 1 320 ? 4.204 1.475 -9.123 1.00 96.50 320 HIS A N 1
ATOM 2517 C CA . HIS A 1 320 ? 4.998 0.797 -10.146 1.00 96.50 320 HIS A CA 1
ATOM 2518 C C . HIS A 1 320 ? 6.438 1.299 -10.095 1.00 96.50 320 HIS A C 1
ATOM 2520 O O . HIS A 1 320 ? 6.756 2.395 -10.552 1.00 96.50 320 HIS A O 1
ATOM 2526 N N . LEU A 1 321 ? 7.312 0.518 -9.472 1.00 96.25 321 LEU A N 1
ATOM 2527 C CA . LEU A 1 321 ? 8.629 0.976 -9.054 1.00 96.25 321 LEU A CA 1
ATOM 2528 C C . LEU A 1 321 ? 9.719 0.235 -9.821 1.00 96.25 321 LEU A C 1
ATOM 2530 O O . LEU A 1 321 ? 9.835 -0.988 -9.732 1.00 96.25 321 LEU A O 1
ATOM 2534 N N . PHE A 1 322 ? 10.538 0.990 -10.553 1.00 95.00 322 PHE A N 1
ATOM 2535 C CA . PHE A 1 322 ? 11.693 0.428 -11.240 1.00 95.00 322 PHE A CA 1
ATOM 2536 C C . PHE A 1 322 ? 12.842 0.181 -10.275 1.00 95.00 322 PHE A C 1
ATOM 2538 O O . PHE A 1 322 ? 13.323 1.108 -9.611 1.00 95.00 322 PHE A O 1
ATOM 2545 N N . VAL A 1 323 ? 13.302 -1.064 -10.253 1.00 91.56 323 VAL A N 1
ATOM 2546 C CA . VAL A 1 323 ? 14.359 -1.565 -9.392 1.00 91.56 323 VAL A CA 1
ATOM 2547 C C . VAL A 1 323 ? 15.227 -2.574 -10.155 1.00 91.56 323 VAL A C 1
ATOM 2549 O O . VAL A 1 323 ? 14.782 -3.683 -10.458 1.00 91.56 323 VAL A O 1
ATOM 2552 N N . PRO A 1 324 ? 16.475 -2.214 -10.497 1.00 88.56 324 PRO A N 1
ATOM 2553 C CA . PRO A 1 324 ? 17.376 -3.120 -11.199 1.00 88.56 324 PRO A CA 1
ATOM 2554 C C . PRO A 1 324 ? 17.655 -4.403 -10.423 1.00 88.56 324 PRO A C 1
ATOM 2556 O O . PRO A 1 324 ? 17.868 -4.370 -9.210 1.00 88.56 324 PRO A O 1
ATOM 2559 N N . LYS A 1 325 ? 17.713 -5.524 -11.146 1.00 81.12 325 LYS A N 1
ATOM 2560 C CA . LYS A 1 325 ? 18.289 -6.773 -10.632 1.00 81.12 325 LYS A CA 1
ATOM 2561 C C . LYS A 1 325 ? 19.807 -6.757 -10.730 1.00 81.12 325 LYS A C 1
ATOM 2563 O O . LYS A 1 325 ? 20.357 -6.122 -11.631 1.00 81.12 325 LYS A O 1
ATOM 2568 N N . GLU A 1 326 ? 20.459 -7.506 -9.843 1.00 72.38 326 GLU A N 1
ATOM 2569 C CA . GLU A 1 326 ? 21.898 -7.760 -9.917 1.00 72.38 326 GLU A CA 1
ATOM 2570 C C . GLU A 1 326 ? 22.309 -8.356 -11.279 1.00 72.38 326 GLU A C 1
ATOM 2572 O O . GLU A 1 326 ? 21.500 -8.953 -11.995 1.00 72.38 326 GLU A O 1
ATOM 2577 N N . GLY A 1 327 ? 23.585 -8.186 -11.641 1.00 69.06 327 GLY A N 1
ATOM 2578 C CA . GLY A 1 327 ? 24.160 -8.708 -12.888 1.00 69.06 327 GLY A CA 1
ATOM 2579 C C . GLY A 1 327 ? 24.281 -7.692 -14.030 1.00 69.06 327 GLY A C 1
ATOM 2580 O O . GLY A 1 327 ? 24.798 -8.035 -15.093 1.00 69.06 327 GLY A O 1
ATOM 2581 N N . GLY A 1 328 ? 23.850 -6.444 -13.826 1.00 68.38 328 GLY A N 1
ATOM 2582 C CA . GLY A 1 328 ? 24.142 -5.341 -14.743 1.00 68.38 328 GLY A CA 1
ATOM 2583 C C . GLY A 1 328 ? 25.634 -4.986 -14.777 1.00 68.38 328 GLY A C 1
ATOM 2584 O O . GLY A 1 328 ? 26.380 -5.236 -13.830 1.00 68.38 328 GLY A O 1
ATOM 2585 N N . LYS A 1 329 ? 26.084 -4.344 -15.862 1.00 75.62 329 LYS A N 1
ATOM 2586 C CA . LYS A 1 329 ? 27.476 -3.862 -16.005 1.00 75.62 329 LYS A CA 1
ATOM 2587 C C . LYS A 1 329 ? 27.848 -2.733 -15.024 1.00 75.62 329 LYS A C 1
ATOM 2589 O O . LYS A 1 329 ? 29.003 -2.311 -15.005 1.00 75.62 329 LYS A O 1
ATOM 2594 N N . LYS A 1 330 ? 26.885 -2.203 -14.262 1.00 80.88 330 LYS A N 1
ATOM 2595 C CA . LYS A 1 330 ? 27.007 -1.026 -13.389 1.00 80.88 330 LYS A CA 1
ATOM 2596 C C . LYS A 1 330 ? 26.319 -1.249 -12.042 1.00 80.88 330 LYS A C 1
ATOM 2598 O O . LYS A 1 330 ? 25.566 -2.203 -11.871 1.00 80.88 330 LYS A O 1
ATOM 2603 N N . ALA A 1 331 ? 26.567 -0.349 -11.089 1.00 84.69 331 ALA A N 1
ATOM 2604 C CA . ALA A 1 331 ? 25.827 -0.330 -9.832 1.00 84.69 331 ALA A CA 1
ATOM 2605 C C . ALA A 1 331 ? 24.327 -0.093 -10.089 1.00 84.69 331 ALA A C 1
ATOM 2607 O O . ALA A 1 331 ? 23.961 0.680 -10.976 1.00 84.69 331 ALA A O 1
ATOM 2608 N N . TRP A 1 332 ? 23.454 -0.706 -9.283 1.00 85.25 332 TRP A N 1
ATOM 2609 C CA . TRP A 1 332 ? 21.999 -0.643 -9.487 1.00 85.25 332 TRP A CA 1
ATOM 2610 C C . TRP A 1 332 ? 21.448 0.792 -9.509 1.00 85.25 332 TRP A C 1
ATOM 2612 O O . TRP A 1 332 ? 20.477 1.076 -10.201 1.00 85.25 332 TRP A O 1
ATOM 2622 N N . TRP A 1 333 ? 22.067 1.729 -8.788 1.00 86.25 333 TRP A N 1
ATOM 2623 C CA . TRP A 1 333 ? 21.626 3.125 -8.788 1.00 86.25 333 TRP A CA 1
ATOM 2624 C C . TRP A 1 333 ? 21.951 3.836 -10.113 1.00 86.25 333 TRP A C 1
ATOM 2626 O O . TRP A 1 333 ? 21.140 4.632 -10.579 1.00 86.25 333 TRP A O 1
ATOM 2636 N N . GLU A 1 334 ? 23.086 3.521 -10.754 1.00 88.12 334 GLU A N 1
ATOM 2637 C CA . GLU A 1 334 ? 23.454 4.068 -12.073 1.00 88.12 334 GLU A CA 1
ATOM 2638 C C . GLU A 1 334 ? 22.479 3.575 -13.139 1.00 88.12 334 GLU A C 1
ATOM 2640 O O . GLU A 1 334 ? 22.031 4.344 -13.988 1.00 88.12 334 GLU A O 1
ATOM 2645 N N . GLU A 1 335 ? 22.120 2.292 -13.073 1.00 89.44 335 GLU A N 1
ATOM 2646 C CA . GLU A 1 335 ? 21.142 1.690 -13.976 1.00 89.44 335 GLU A CA 1
ATOM 2647 C C . GLU A 1 335 ? 19.747 2.308 -13.789 1.00 89.44 335 GLU A C 1
ATOM 2649 O O . GLU A 1 335 ? 19.059 2.583 -14.773 1.00 89.44 335 GLU A O 1
ATOM 2654 N N . ALA A 1 336 ? 19.347 2.601 -12.547 1.00 91.31 336 ALA A N 1
ATOM 2655 C CA . ALA A 1 336 ? 18.083 3.269 -12.239 1.00 91.31 336 ALA A CA 1
ATOM 2656 C C . ALA A 1 336 ? 18.027 4.738 -12.693 1.00 91.31 336 ALA A C 1
ATOM 2658 O O . ALA A 1 336 ? 16.981 5.177 -13.181 1.00 91.31 336 ALA A O 1
ATOM 2659 N N . GLU A 1 337 ? 19.129 5.487 -12.589 1.00 90.56 337 GLU A N 1
ATOM 2660 C CA . GLU A 1 337 ? 19.238 6.832 -13.176 1.00 90.56 337 GLU A CA 1
ATOM 2661 C C . GLU A 1 337 ? 19.180 6.780 -14.702 1.00 90.56 337 GLU A C 1
ATOM 2663 O O . GLU A 1 337 ? 18.504 7.583 -15.354 1.00 90.56 337 GLU A O 1
ATOM 2668 N N . LEU A 1 338 ? 19.874 5.808 -15.297 1.00 90.56 338 LEU A N 1
ATOM 2669 C CA . LEU A 1 338 ? 19.872 5.648 -16.738 1.00 90.56 338 LEU A CA 1
ATOM 2670 C C . LEU A 1 338 ? 18.477 5.294 -17.250 1.00 90.56 338 LEU A C 1
ATOM 2672 O O . LEU A 1 338 ? 18.047 5.904 -18.225 1.00 90.56 338 LEU A O 1
ATOM 2676 N N . ALA A 1 339 ? 17.742 4.398 -16.587 1.00 91.94 339 ALA A N 1
ATOM 2677 C CA . ALA A 1 339 ? 16.371 4.041 -16.959 1.00 91.94 339 ALA A CA 1
ATOM 2678 C C . ALA A 1 339 ? 15.427 5.259 -16.993 1.00 91.94 339 ALA A C 1
ATOM 2680 O O . ALA A 1 339 ? 14.572 5.361 -17.878 1.00 91.94 339 ALA A O 1
ATOM 2681 N N . ARG A 1 340 ? 15.628 6.216 -16.075 1.00 89.75 340 ARG A N 1
ATOM 2682 C CA . ARG A 1 340 ? 14.884 7.483 -16.024 1.00 89.75 340 ARG A CA 1
ATOM 2683 C C . ARG A 1 340 ? 15.205 8.379 -17.222 1.00 89.75 340 ARG A C 1
ATOM 2685 O O . ARG A 1 340 ? 14.303 8.878 -17.890 1.00 89.75 340 ARG A O 1
ATOM 2692 N N . HIS A 1 341 ? 16.490 8.570 -17.519 1.00 89.31 341 HIS A N 1
ATOM 2693 C CA . HIS A 1 341 ? 16.944 9.486 -18.576 1.00 89.31 341 HIS A CA 1
ATOM 2694 C C . HIS A 1 341 ? 16.819 8.922 -20.002 1.00 89.31 341 HIS A C 1
ATOM 2696 O O . HIS A 1 341 ? 16.783 9.695 -20.958 1.00 89.31 341 HIS A O 1
ATOM 2702 N N . SER A 1 342 ? 16.721 7.597 -20.145 1.00 91.31 342 SER A N 1
ATOM 2703 C CA . SER A 1 342 ? 16.632 6.870 -21.424 1.00 91.31 342 SER A CA 1
ATOM 2704 C C . SER A 1 342 ? 15.207 6.513 -21.865 1.00 91.31 342 SER A C 1
ATOM 2706 O O . SER A 1 342 ? 15.038 5.785 -22.842 1.00 91.31 342 SER A O 1
ATOM 2708 N N . ARG A 1 343 ? 14.178 6.991 -21.147 1.00 89.94 343 ARG A N 1
ATOM 2709 C CA . ARG A 1 343 ? 12.754 6.654 -21.365 1.00 89.94 343 ARG A CA 1
ATOM 2710 C C . ARG A 1 343 ? 12.391 5.174 -21.203 1.00 89.94 343 ARG A C 1
ATOM 2712 O O . ARG A 1 343 ? 11.278 4.790 -21.542 1.00 89.94 343 ARG A O 1
ATOM 2719 N N . VAL A 1 344 ? 13.268 4.354 -20.628 1.00 91.12 344 VAL A N 1
ATOM 2720 C CA . VAL A 1 344 ? 12.930 2.968 -20.253 1.00 91.12 344 VAL A CA 1
ATOM 2721 C C . VAL A 1 344 ? 11.839 2.961 -19.187 1.00 91.12 344 VAL A C 1
ATOM 2723 O O . VAL A 1 344 ? 10.913 2.153 -19.234 1.00 91.12 344 VAL A O 1
ATOM 2726 N N . PHE A 1 345 ? 11.942 3.878 -18.224 1.00 92.81 345 PHE A N 1
ATOM 2727 C CA . PHE A 1 345 ? 10.995 3.978 -17.126 1.00 92.81 345 PHE A CA 1
ATOM 2728 C C . PHE A 1 345 ? 10.659 5.441 -16.811 1.00 92.81 345 PHE A C 1
ATOM 2730 O O . PHE A 1 345 ? 11.200 6.011 -15.860 1.00 92.81 345 PHE A O 1
ATOM 2737 N N . PRO A 1 346 ? 9.794 6.081 -17.620 1.00 91.62 346 PRO A N 1
ATOM 2738 C CA . PRO A 1 346 ? 9.366 7.446 -17.357 1.00 91.62 346 PRO A CA 1
ATOM 2739 C C . PRO A 1 346 ? 8.556 7.515 -16.059 1.00 91.62 346 PRO A C 1
ATOM 2741 O O . PRO A 1 346 ? 7.755 6.625 -15.755 1.00 91.62 346 PRO A O 1
ATOM 2744 N N . SER A 1 347 ? 8.755 8.593 -15.307 1.00 93.69 347 SER A N 1
ATOM 2745 C CA . SER A 1 347 ? 7.979 8.866 -14.104 1.00 93.69 347 SER A CA 1
ATOM 2746 C C . SER A 1 347 ? 6.565 9.299 -14.485 1.00 93.69 347 SER A C 1
ATOM 2748 O O . SER A 1 347 ? 6.376 10.144 -15.359 1.00 93.69 347 SER A O 1
ATOM 2750 N N . LEU A 1 348 ? 5.561 8.742 -13.822 1.00 93.81 348 LEU A N 1
ATOM 2751 C CA . LEU A 1 348 ? 4.160 9.082 -14.037 1.00 93.81 348 LEU A CA 1
ATOM 2752 C C . LEU A 1 348 ? 3.463 9.107 -12.686 1.00 93.81 348 LEU A C 1
ATOM 2754 O O . LEU A 1 348 ? 3.592 8.174 -11.900 1.00 93.81 348 LEU A O 1
ATOM 2758 N N . GLN A 1 349 ? 2.716 10.165 -12.410 1.00 95.00 349 GLN A N 1
ATOM 2759 C CA . GLN A 1 349 ? 1.881 10.248 -11.220 1.00 95.00 349 GLN A CA 1
ATOM 2760 C C . GLN A 1 349 ? 0.445 10.525 -11.639 1.00 95.00 349 GLN A C 1
ATOM 2762 O O . GLN A 1 349 ? 0.208 11.390 -12.479 1.00 95.00 349 GLN A O 1
ATOM 2767 N N . PHE A 1 350 ? -0.500 9.809 -11.043 1.00 94.75 350 PHE A N 1
ATOM 2768 C CA . PHE A 1 350 ? -1.920 10.070 -11.204 1.00 94.75 350 PHE A CA 1
ATOM 2769 C C . PHE A 1 350 ? -2.603 10.166 -9.838 1.00 94.75 350 PHE A C 1
ATOM 2771 O O . PHE A 1 350 ? -2.449 9.276 -8.999 1.00 94.75 350 PHE A O 1
ATOM 2778 N N . SER A 1 351 ? -3.354 11.247 -9.631 1.00 92.88 351 SER A N 1
ATOM 2779 C CA . SER A 1 351 ? -4.133 11.499 -8.415 1.00 92.88 351 SER A CA 1
ATOM 2780 C C . SER A 1 351 ? -5.610 11.686 -8.771 1.00 92.88 351 SER A C 1
ATOM 2782 O O . SER A 1 351 ? -5.934 12.684 -9.422 1.00 92.88 351 SER A O 1
ATOM 2784 N N . PRO A 1 352 ? -6.511 10.781 -8.348 1.00 90.12 352 PRO A N 1
ATOM 2785 C CA . PRO A 1 352 ? -7.936 10.894 -8.655 1.00 90.12 352 PRO A CA 1
ATOM 2786 C C . PRO A 1 352 ? -8.578 12.144 -8.033 1.00 90.12 352 PRO A C 1
ATOM 2788 O O . PRO A 1 352 ? -9.460 12.745 -8.636 1.00 90.12 352 PRO A O 1
ATOM 2791 N N . GLU A 1 353 ? -8.072 12.619 -6.893 1.00 86.25 353 GLU A N 1
ATOM 2792 C CA . GLU A 1 353 ? -8.580 13.807 -6.193 1.00 86.25 353 GLU A CA 1
ATOM 2793 C C . GLU A 1 353 ? -8.394 15.102 -7.002 1.00 86.25 353 GLU A C 1
ATOM 2795 O O . GLU A 1 353 ? -9.102 16.080 -6.789 1.00 86.25 353 GLU A O 1
ATOM 2800 N N . ARG A 1 354 ? -7.441 15.123 -7.946 1.00 84.81 354 ARG A N 1
ATOM 2801 C CA . ARG A 1 354 ? -7.224 16.257 -8.861 1.00 84.81 354 ARG A CA 1
ATOM 2802 C C . ARG A 1 354 ? -8.125 16.205 -10.094 1.00 84.81 354 ARG A C 1
ATOM 2804 O O . ARG A 1 354 ? -8.226 17.195 -10.807 1.00 84.81 354 ARG A O 1
ATOM 2811 N N . VAL A 1 355 ? -8.756 15.060 -10.358 1.00 81.00 355 VAL A N 1
ATOM 2812 C CA . VAL A 1 355 ? -9.704 14.898 -11.470 1.00 81.00 355 VAL A CA 1
ATOM 2813 C C . VAL A 1 355 ? -11.097 15.377 -11.073 1.00 81.00 355 VAL A C 1
ATOM 2815 O O . VAL A 1 355 ? -11.817 15.891 -11.920 1.00 81.00 355 VAL A O 1
ATOM 2818 N N . GLU A 1 356 ? -11.462 15.308 -9.788 1.00 62.06 356 GLU A N 1
ATOM 2819 C CA . GLU A 1 356 ? -12.751 15.822 -9.290 1.00 62.06 356 GLU A CA 1
ATOM 2820 C C . GLU A 1 356 ? -12.964 17.322 -9.599 1.00 62.06 356 GLU A C 1
ATOM 2822 O O . GLU A 1 356 ? -14.102 17.790 -9.625 1.00 62.06 356 GLU A O 1
ATOM 2827 N N . SER A 1 357 ? -11.892 18.066 -9.902 1.00 57.59 357 SER A N 1
ATOM 2828 C CA . SER A 1 357 ? -11.922 19.476 -10.305 1.00 57.59 357 SER A CA 1
ATOM 2829 C C . SER A 1 357 ? -11.854 19.747 -11.818 1.00 57.59 357 SER A C 1
ATOM 2831 O O . SER A 1 357 ? -11.968 20.915 -12.194 1.00 57.59 357 SER A O 1
ATOM 2833 N N . GLY A 1 358 ? -11.705 18.738 -12.690 1.00 62.97 358 GLY A N 1
ATOM 2834 C CA . GLY A 1 358 ? -11.527 18.992 -14.124 1.00 62.97 358 GLY A CA 1
ATOM 2835 C C . GLY A 1 358 ? -11.264 17.779 -15.026 1.00 62.97 358 GLY A C 1
ATOM 2836 O O . GLY A 1 358 ? -11.882 16.723 -14.913 1.00 62.97 358 GLY A O 1
ATOM 2837 N N . SER A 1 359 ? -10.407 17.973 -16.026 1.00 80.38 359 SER A N 1
ATOM 2838 C CA . SER A 1 359 ? -10.095 16.983 -17.068 1.00 80.38 359 SER A CA 1
ATOM 2839 C C . SER A 1 359 ? -9.188 15.850 -16.558 1.00 80.38 359 SER A C 1
ATOM 2841 O O . SER A 1 359 ? -8.388 16.050 -15.648 1.00 80.38 359 SER A O 1
ATOM 2843 N N . LEU A 1 360 ? -9.222 14.662 -17.188 1.00 83.56 360 LEU A N 1
ATOM 2844 C CA . LEU A 1 360 ? -8.322 13.538 -16.845 1.00 83.56 360 LEU A CA 1
ATOM 2845 C C . LEU A 1 360 ? -6.839 13.962 -16.802 1.00 83.56 360 LEU A C 1
ATOM 2847 O O . LEU A 1 360 ? -6.057 13.455 -15.999 1.00 83.56 360 LEU A O 1
ATOM 2851 N N . THR A 1 361 ? -6.465 14.914 -17.657 1.00 84.06 361 THR A N 1
ATOM 2852 C CA . THR A 1 361 ? -5.115 15.472 -17.754 1.00 84.06 361 THR A CA 1
ATOM 2853 C C . THR A 1 361 ? -4.668 16.242 -16.513 1.00 84.06 361 THR A C 1
ATOM 2855 O O . THR A 1 361 ? -3.474 16.286 -16.256 1.00 84.06 361 THR A O 1
ATOM 2858 N N . GLU A 1 362 ? -5.579 16.791 -15.705 1.00 87.25 362 GLU A N 1
ATOM 2859 C CA . GLU A 1 362 ? -5.231 17.467 -14.439 1.00 87.25 362 GLU A CA 1
ATOM 2860 C C . GLU A 1 362 ? -4.837 16.477 -13.337 1.00 87.25 362 GLU A C 1
ATOM 2862 O O . GLU A 1 362 ? -4.029 16.788 -12.457 1.00 87.25 362 GLU A O 1
ATOM 2867 N N . GLY A 1 363 ? -5.367 15.254 -13.416 1.00 89.56 363 GLY A N 1
ATOM 2868 C CA . GLY A 1 363 ? -4.965 14.147 -12.556 1.00 89.56 363 GLY A CA 1
ATOM 2869 C C . GLY A 1 363 ? -3.566 13.626 -12.857 1.00 89.56 363 GLY A C 1
ATOM 2870 O O . GLY A 1 363 ? -2.931 13.072 -11.962 1.00 89.56 363 GLY A O 1
ATOM 2871 N N . LEU A 1 364 ? -3.083 13.800 -14.091 1.00 92.12 364 LEU A N 1
ATOM 2872 C CA . LEU A 1 364 ? -1.846 13.217 -14.601 1.00 92.12 364 LEU A CA 1
ATOM 2873 C C . LEU A 1 364 ? -0.674 14.205 -14.522 1.00 92.12 364 LEU A C 1
ATOM 2875 O O . LEU A 1 364 ? -0.744 15.325 -15.015 1.00 92.12 364 LEU A O 1
ATOM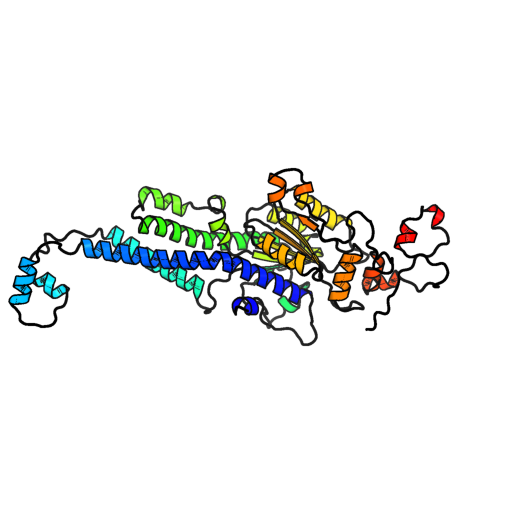 2879 N N . SER A 1 365 ? 0.455 13.765 -13.969 1.00 92.19 365 SER A N 1
ATOM 2880 C CA . SER A 1 365 ? 1.697 14.538 -13.935 1.00 92.19 365 SER A CA 1
ATOM 2881 C C . SER A 1 365 ? 2.870 13.745 -14.499 1.00 92.19 365 SER A C 1
ATOM 2883 O O . SER A 1 365 ? 3.145 12.618 -14.079 1.00 92.19 365 SER A O 1
ATOM 2885 N N . LEU A 1 366 ? 3.594 14.387 -15.420 1.00 91.88 366 LEU A N 1
ATOM 2886 C CA . LEU A 1 366 ? 4.852 13.916 -16.012 1.00 91.88 366 LEU A CA 1
ATOM 2887 C C . LEU A 1 366 ? 6.041 14.828 -15.654 1.00 91.88 366 LEU A C 1
ATOM 2889 O O . LEU A 1 366 ? 7.130 14.659 -16.201 1.00 91.88 366 LEU A O 1
ATOM 2893 N N . GLN A 1 367 ? 5.849 15.788 -14.743 1.00 87.75 367 GLN A N 1
ATOM 2894 C CA . GLN A 1 367 ? 6.803 16.874 -14.465 1.00 87.75 367 GLN A CA 1
ATOM 2895 C C . GLN A 1 367 ? 8.141 16.398 -13.882 1.00 87.75 367 GLN A C 1
ATOM 2897 O O . GLN A 1 367 ? 9.145 17.098 -13.975 1.00 87.75 367 GLN A O 1
ATOM 2902 N N . SER A 1 368 ? 8.183 15.195 -13.307 1.00 88.81 368 SER A N 1
ATOM 2903 C CA . SER A 1 368 ? 9.418 14.617 -12.765 1.00 88.81 368 SER A CA 1
ATOM 2904 C C . SER A 1 368 ? 10.376 14.142 -13.867 1.00 88.81 368 SER A C 1
ATOM 2906 O O . SER A 1 368 ? 11.545 13.878 -13.583 1.00 88.81 368 SER A O 1
ATOM 2908 N N . ASN A 1 369 ? 9.922 14.053 -15.123 1.00 91.69 369 ASN A N 1
ATOM 2909 C CA . ASN A 1 369 ? 10.766 13.704 -16.263 1.00 91.69 369 ASN A CA 1
ATOM 2910 C C . ASN A 1 369 ? 11.513 14.925 -16.803 1.00 91.69 369 ASN A C 1
ATOM 2912 O O . ASN A 1 369 ? 10.952 16.008 -16.949 1.00 91.69 369 ASN A O 1
ATOM 2916 N N . ARG A 1 370 ? 12.773 14.734 -17.204 1.00 89.94 370 ARG A N 1
ATOM 2917 C CA . ARG A 1 370 ? 13.528 15.760 -17.932 1.00 89.94 370 ARG A CA 1
ATOM 2918 C C . ARG A 1 370 ? 12.964 15.911 -19.346 1.00 89.94 370 ARG A C 1
ATOM 2920 O O . ARG A 1 370 ? 12.794 14.909 -20.034 1.00 89.94 370 ARG A O 1
ATOM 2927 N N . ALA A 1 371 ? 12.731 17.156 -19.773 1.00 89.25 371 ALA A N 1
ATOM 2928 C CA . ALA A 1 371 ? 12.214 17.498 -21.104 1.00 89.25 371 ALA A CA 1
ATOM 2929 C C . ALA A 1 371 ? 10.998 16.629 -21.506 1.00 89.25 371 ALA A C 1
ATOM 2931 O O . ALA A 1 371 ? 11.095 15.858 -22.457 1.00 89.25 371 ALA A O 1
ATOM 2932 N N . PRO A 1 372 ? 9.874 16.680 -20.765 1.00 89.94 372 PRO A N 1
ATOM 2933 C CA . PRO A 1 372 ? 8.758 15.742 -20.939 1.00 89.94 372 PRO A CA 1
ATOM 2934 C C . PRO A 1 372 ? 8.145 15.759 -22.349 1.00 89.94 372 PRO A C 1
ATOM 2936 O O . PRO A 1 372 ? 7.663 14.723 -22.787 1.00 89.94 372 PRO A O 1
ATOM 2939 N N . GLU A 1 373 ? 8.247 16.882 -23.063 1.00 89.38 373 GLU A N 1
ATOM 2940 C CA . GLU A 1 373 ? 7.718 17.072 -24.424 1.00 89.38 373 GLU A CA 1
ATOM 2941 C C . GLU A 1 373 ? 8.640 16.563 -25.548 1.00 89.38 373 GLU A C 1
ATOM 2943 O O . GLU A 1 373 ? 8.268 16.601 -26.717 1.00 89.38 373 GLU A O 1
ATOM 2948 N N . ALA A 1 374 ? 9.865 16.134 -25.228 1.00 89.31 374 ALA A N 1
ATOM 2949 C CA . ALA A 1 374 ? 10.823 15.627 -26.209 1.00 89.31 374 ALA A CA 1
ATOM 2950 C C . ALA A 1 374 ? 10.931 14.100 -26.139 1.00 89.31 374 ALA A C 1
ATOM 2952 O O . ALA A 1 374 ? 10.927 13.534 -25.044 1.00 89.31 374 ALA A O 1
ATOM 2953 N N . ASP A 1 375 ? 11.144 13.439 -27.281 1.00 88.38 375 ASP A N 1
ATOM 2954 C CA . ASP A 1 375 ? 11.366 11.985 -27.332 1.00 88.38 375 ASP A CA 1
ATOM 2955 C C . ASP A 1 375 ? 12.503 11.565 -26.386 1.00 88.38 375 ASP A C 1
ATOM 2957 O O . ASP A 1 375 ? 12.349 10.674 -25.551 1.00 88.38 375 ASP A O 1
ATOM 2961 N N . TRP A 1 376 ? 13.629 12.283 -26.440 1.00 90.12 376 TRP A N 1
ATOM 2962 C CA . TRP A 1 376 ? 14.840 11.970 -25.684 1.00 90.12 376 TRP A CA 1
ATOM 2963 C C . TRP A 1 376 ? 15.302 13.147 -24.834 1.00 90.12 376 TRP A C 1
ATOM 2965 O O . TRP A 1 376 ? 15.169 14.309 -25.220 1.00 90.12 376 TRP A O 1
ATOM 2975 N N . SER A 1 377 ? 15.906 12.840 -23.684 1.00 86.56 377 SER A N 1
ATOM 2976 C CA . SER A 1 377 ? 16.543 13.853 -22.845 1.00 86.56 377 SER A CA 1
ATOM 2977 C C . SER A 1 377 ? 18.046 13.897 -23.129 1.00 86.56 377 SER A C 1
ATOM 2979 O O . SER A 1 377 ? 18.752 12.899 -22.969 1.00 86.56 377 SER A O 1
ATOM 2981 N N . ALA A 1 378 ? 18.531 15.050 -23.595 1.00 87.62 378 ALA A N 1
ATOM 2982 C CA . ALA A 1 378 ? 19.956 15.283 -23.809 1.00 87.62 378 ALA A CA 1
ATOM 2983 C C . ALA A 1 378 ? 20.661 15.614 -22.489 1.00 87.62 378 ALA A C 1
ATOM 2985 O O . ALA A 1 378 ? 20.116 16.353 -21.665 1.00 87.62 378 ALA A O 1
ATOM 2986 N N . ASP A 1 379 ? 21.863 15.075 -22.286 1.00 85.12 379 ASP A N 1
ATOM 2987 C CA . ASP A 1 379 ? 22.735 15.461 -21.177 1.00 85.12 379 ASP A CA 1
ATOM 2988 C C . ASP A 1 379 ? 23.474 16.786 -21.450 1.00 85.12 379 ASP A C 1
ATOM 2990 O O . ASP A 1 379 ? 23.241 17.457 -22.454 1.00 85.12 379 ASP A O 1
ATOM 2994 N N . GLU A 1 380 ? 24.342 17.206 -20.527 1.00 84.81 380 GLU A N 1
ATOM 2995 C CA . GLU A 1 380 ? 25.110 18.457 -20.652 1.00 84.81 380 GLU A CA 1
ATOM 2996 C C . GLU A 1 380 ? 26.040 18.478 -21.874 1.00 84.81 380 GLU A C 1
ATOM 2998 O O . GLU A 1 380 ? 26.378 19.550 -22.368 1.00 84.81 380 GLU A O 1
ATOM 3003 N N . SER A 1 381 ? 26.421 17.307 -22.397 1.00 85.50 381 SER A N 1
ATOM 3004 C CA . SER A 1 381 ? 27.228 17.192 -23.614 1.00 85.50 381 SER A CA 1
ATOM 3005 C C . SER A 1 381 ? 26.398 17.262 -24.900 1.00 85.50 381 SER A C 1
ATOM 3007 O O . SER A 1 381 ? 26.957 17.189 -25.992 1.00 85.50 381 SER A O 1
ATOM 3009 N N . GLY A 1 382 ? 25.073 17.392 -24.784 1.00 86.31 382 GLY A N 1
ATOM 3010 C CA . GLY A 1 382 ? 24.141 17.340 -25.907 1.00 86.31 382 GLY A CA 1
ATOM 3011 C C . GLY A 1 382 ? 23.808 15.918 -26.365 1.00 86.31 382 GLY A C 1
ATOM 3012 O O . GLY A 1 382 ? 23.081 15.755 -27.339 1.00 86.31 382 GLY A O 1
ATOM 3013 N N . TYR A 1 383 ? 24.297 14.880 -25.674 1.00 89.81 383 TYR A N 1
ATOM 3014 C CA . TYR A 1 383 ? 24.017 13.493 -26.033 1.00 89.81 383 TYR A CA 1
ATOM 3015 C C . TYR A 1 383 ? 22.638 13.065 -25.519 1.00 89.81 383 TYR A C 1
ATOM 3017 O O . TYR A 1 383 ? 22.388 13.032 -24.312 1.00 89.81 383 TYR A O 1
ATOM 3025 N N . ALA A 1 384 ? 21.742 12.727 -26.445 1.00 91.69 384 ALA A N 1
ATOM 3026 C CA . ALA A 1 384 ? 20.408 12.216 -26.156 1.00 91.69 384 ALA A CA 1
ATOM 3027 C C . ALA A 1 384 ? 20.455 10.722 -25.809 1.00 91.69 384 ALA A C 1
ATOM 3029 O O . ALA A 1 384 ? 20.723 9.884 -26.669 1.00 91.69 384 ALA A O 1
ATOM 3030 N N . ARG A 1 385 ? 20.170 10.394 -24.5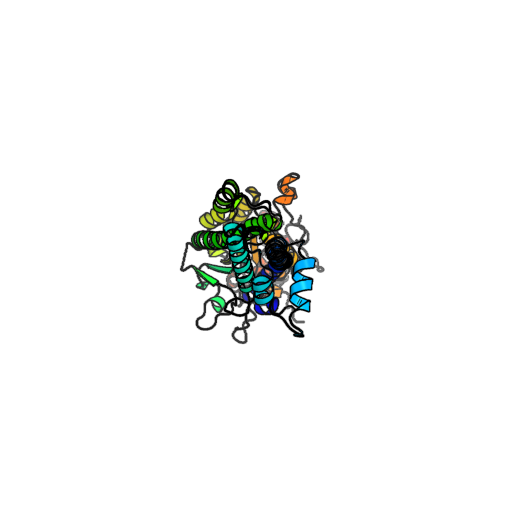41 1.00 90.81 385 ARG A N 1
ATOM 3031 C CA . ARG A 1 385 ? 20.125 9.002 -24.073 1.00 90.81 385 ARG A CA 1
ATOM 3032 C C . ARG A 1 385 ? 18.827 8.334 -24.515 1.00 90.81 385 ARG A C 1
ATOM 3034 O O . ARG A 1 385 ? 17.741 8.890 -24.362 1.00 90.81 385 ARG A O 1
ATOM 3041 N N . THR A 1 386 ? 18.956 7.115 -25.012 1.00 93.00 386 THR A N 1
ATOM 3042 C CA . THR A 1 386 ? 17.887 6.292 -25.581 1.00 93.00 386 THR A CA 1
ATOM 3043 C C . THR A 1 386 ? 17.776 4.961 -24.848 1.00 93.00 386 THR A C 1
ATOM 3045 O O . THR A 1 386 ? 18.673 4.579 -24.094 1.00 93.00 386 THR A O 1
ATOM 3048 N N . PHE A 1 387 ? 16.710 4.206 -25.120 1.00 92.38 387 PHE A N 1
ATOM 3049 C CA . PHE A 1 387 ? 16.527 2.849 -24.597 1.00 92.38 387 PHE A CA 1
ATOM 3050 C C . PHE A 1 387 ? 17.763 1.953 -24.805 1.00 92.38 387 PHE A C 1
ATOM 3052 O O . PHE A 1 387 ? 18.116 1.172 -23.923 1.00 92.38 387 PHE A O 1
ATOM 3059 N N . ALA A 1 388 ? 18.455 2.092 -25.942 1.00 92.94 388 ALA A N 1
ATOM 3060 C CA . ALA A 1 388 ? 19.624 1.277 -26.259 1.00 92.94 388 ALA A CA 1
ATOM 3061 C C . ALA A 1 388 ? 20.800 1.515 -25.298 1.00 92.94 388 ALA A C 1
ATOM 3063 O O . ALA A 1 388 ? 21.537 0.578 -25.002 1.00 92.94 388 ALA A O 1
ATOM 3064 N N . ASP A 1 389 ? 20.956 2.733 -24.768 1.00 92.19 389 ASP A N 1
ATOM 3065 C CA . ASP A 1 389 ? 21.993 3.038 -23.778 1.00 92.19 389 ASP A CA 1
ATOM 3066 C C . ASP A 1 389 ? 21.788 2.232 -22.490 1.00 92.19 389 ASP A C 1
ATOM 3068 O O . ASP A 1 389 ? 22.747 1.711 -21.921 1.00 92.19 389 ASP A O 1
ATOM 3072 N N . TRP A 1 390 ? 20.534 2.092 -22.045 1.00 91.88 390 TRP A N 1
ATOM 3073 C CA . TRP A 1 390 ? 20.183 1.251 -20.899 1.00 91.88 390 TRP A CA 1
ATOM 3074 C C . TRP A 1 390 ? 20.295 -0.237 -21.226 1.00 91.88 390 TRP A C 1
ATOM 3076 O O . TRP A 1 390 ? 20.920 -0.982 -20.471 1.00 91.88 390 TRP A O 1
ATOM 3086 N N . ALA A 1 391 ? 19.761 -0.663 -22.375 1.00 92.06 391 ALA A N 1
ATOM 3087 C CA . ALA A 1 391 ? 19.810 -2.054 -22.815 1.00 92.06 391 ALA A CA 1
ATOM 3088 C C . ALA A 1 391 ? 21.256 -2.571 -22.901 1.00 92.06 391 ALA A C 1
ATOM 3090 O O . ALA A 1 391 ? 21.537 -3.691 -22.491 1.00 92.06 391 ALA A O 1
ATOM 3091 N N . PHE A 1 392 ? 22.216 -1.743 -23.319 1.00 91.50 392 PHE A N 1
ATOM 3092 C CA . PHE A 1 392 ? 23.626 -2.134 -23.374 1.00 91.50 392 PHE A CA 1
ATOM 3093 C C . PHE A 1 392 ? 24.225 -2.552 -22.018 1.00 91.50 392 PHE A C 1
ATOM 3095 O O . PHE A 1 392 ? 25.190 -3.328 -21.982 1.00 91.50 392 PHE A O 1
ATOM 3102 N N . LEU A 1 393 ? 23.685 -2.059 -20.896 1.00 87.81 393 LEU A N 1
ATOM 3103 C CA . LEU A 1 393 ? 24.137 -2.438 -19.551 1.00 87.81 393 LEU A CA 1
ATOM 3104 C C . LEU A 1 393 ? 23.654 -3.827 -19.119 1.00 87.81 393 LEU A C 1
ATOM 3106 O O . LEU A 1 393 ? 24.189 -4.382 -18.156 1.00 87.81 393 LEU A O 1
ATOM 3110 N N . ARG A 1 394 ? 22.669 -4.385 -19.823 1.00 87.44 394 ARG A N 1
ATOM 3111 C CA . ARG A 1 394 ? 21.959 -5.607 -19.461 1.00 87.44 394 ARG A CA 1
ATOM 3112 C C . ARG A 1 394 ? 22.532 -6.820 -20.207 1.00 87.44 394 ARG A C 1
ATOM 3114 O O . ARG A 1 394 ? 22.678 -6.763 -21.431 1.00 87.44 394 ARG A O 1
ATOM 3121 N N . PRO A 1 395 ? 22.845 -7.932 -19.516 1.00 87.31 395 PRO A N 1
ATOM 3122 C CA . PRO A 1 395 ? 23.292 -9.167 -20.163 1.00 87.31 395 PRO A CA 1
ATOM 3123 C C . PRO A 1 395 ? 22.326 -9.679 -21.232 1.00 87.31 395 PRO A C 1
ATOM 3125 O O . PRO A 1 395 ? 22.760 -10.170 -22.266 1.00 87.31 395 PRO A O 1
ATOM 3128 N N . GLU A 1 396 ? 21.024 -9.505 -21.005 1.00 89.00 396 GLU A N 1
ATOM 3129 C CA . GLU A 1 396 ? 19.961 -9.993 -21.884 1.00 89.00 396 GLU A CA 1
ATOM 3130 C C . GLU A 1 396 ? 19.982 -9.390 -23.289 1.00 89.00 396 GLU A C 1
ATOM 3132 O O . GLU A 1 396 ? 19.419 -9.972 -24.207 1.00 89.00 396 GLU A O 1
ATOM 3137 N N . TRP A 1 397 ? 20.601 -8.223 -23.454 1.00 90.81 397 TRP A N 1
ATOM 3138 C CA . TRP A 1 397 ? 20.597 -7.485 -24.711 1.00 90.81 397 TRP A CA 1
ATOM 3139 C C . TRP A 1 397 ? 21.947 -7.535 -25.430 1.00 90.81 397 TRP A C 1
ATOM 3141 O O . TRP A 1 397 ? 22.081 -6.924 -26.486 1.00 90.81 397 TRP A O 1
ATOM 3151 N N . GLN A 1 398 ? 22.955 -8.232 -24.888 1.00 88.38 398 GLN A N 1
ATOM 3152 C CA . GLN A 1 398 ? 24.326 -8.196 -25.418 1.00 88.38 398 GLN A CA 1
ATOM 3153 C C . GLN A 1 398 ? 24.413 -8.601 -26.894 1.00 88.38 398 GLN A C 1
ATOM 3155 O O . GLN A 1 398 ? 25.130 -7.946 -27.648 1.00 88.38 398 GLN A O 1
ATOM 3160 N N . ASP A 1 399 ? 23.622 -9.587 -27.318 1.00 92.00 399 ASP A N 1
ATOM 3161 C CA . ASP A 1 399 ? 23.607 -10.090 -28.698 1.00 92.00 399 ASP A CA 1
ATOM 3162 C C . ASP A 1 399 ? 23.023 -9.088 -29.713 1.00 92.00 399 ASP A C 1
ATOM 3164 O O . ASP A 1 399 ? 23.178 -9.257 -30.922 1.00 92.00 399 ASP A O 1
ATOM 3168 N N . HIS A 1 400 ? 22.388 -8.009 -29.241 1.00 91.06 400 HIS A N 1
ATOM 3169 C CA . HIS A 1 400 ? 21.867 -6.929 -30.082 1.00 91.06 400 HIS A CA 1
ATOM 3170 C C . HIS A 1 400 ? 22.897 -5.824 -30.362 1.00 91.06 400 HIS A C 1
ATOM 3172 O O . HIS A 1 400 ? 22.593 -4.878 -31.091 1.00 91.06 400 HIS A O 1
ATOM 3178 N N . PHE A 1 401 ? 24.106 -5.915 -29.797 1.00 91.94 401 PHE A N 1
ATOM 3179 C CA . PHE A 1 401 ? 25.151 -4.907 -29.958 1.00 91.94 401 PHE A CA 1
ATOM 3180 C C . PHE A 1 401 ? 26.406 -5.489 -30.605 1.00 91.94 401 PHE A C 1
ATOM 3182 O O . PHE A 1 401 ? 26.918 -6.533 -30.215 1.00 91.94 401 PHE A O 1
ATOM 3189 N N . SER A 1 402 ? 26.966 -4.739 -31.551 1.00 90.19 402 SER A N 1
ATOM 3190 C CA . SER A 1 402 ? 28.275 -5.008 -32.144 1.00 90.19 402 SER A CA 1
ATOM 3191 C C . SER A 1 402 ? 29.138 -3.753 -32.095 1.00 90.19 402 SER A C 1
ATOM 3193 O O . SER A 1 402 ? 28.623 -2.639 -32.192 1.00 90.19 402 SER A O 1
ATOM 3195 N N . ALA A 1 403 ? 30.456 -3.920 -31.994 1.00 87.44 403 ALA A N 1
ATOM 3196 C CA . ALA A 1 403 ? 31.377 -2.797 -32.113 1.00 87.44 403 ALA A CA 1
ATOM 3197 C C . ALA A 1 403 ? 31.273 -2.161 -33.511 1.00 87.44 403 ALA A C 1
ATOM 3199 O O . ALA A 1 403 ? 31.256 -2.863 -34.522 1.00 87.44 403 ALA A O 1
ATOM 3200 N N . VAL A 1 404 ? 31.222 -0.831 -33.560 1.00 84.25 404 VAL A N 1
ATOM 3201 C CA . VAL A 1 404 ? 31.176 -0.039 -34.798 1.00 84.25 404 VAL A CA 1
ATOM 3202 C C . VAL A 1 404 ? 32.344 0.940 -34.833 1.00 84.25 404 VAL A C 1
ATOM 3204 O O . VAL A 1 404 ? 32.845 1.359 -33.789 1.00 84.25 404 VAL A O 1
ATOM 3207 N N . ALA A 1 405 ? 32.802 1.296 -36.034 1.00 76.75 405 ALA A N 1
ATOM 3208 C CA . ALA A 1 405 ? 33.841 2.305 -36.189 1.00 76.75 405 ALA A CA 1
ATOM 3209 C C . ALA A 1 405 ? 33.291 3.691 -35.813 1.00 76.75 405 ALA A C 1
ATOM 3211 O O . ALA A 1 405 ? 32.199 4.065 -36.229 1.00 76.75 405 ALA A O 1
ATOM 3212 N N . GLU A 1 406 ? 34.071 4.473 -35.065 1.00 69.06 406 GLU A N 1
ATOM 3213 C CA . GLU A 1 406 ? 33.669 5.811 -34.602 1.00 69.06 406 GLU A CA 1
ATOM 3214 C C . GLU A 1 406 ? 33.405 6.784 -35.769 1.00 69.06 406 GLU A C 1
ATOM 3216 O O . GLU A 1 406 ? 32.543 7.657 -35.696 1.00 69.06 406 GLU A O 1
ATOM 3221 N N . LYS A 1 407 ? 34.112 6.613 -36.895 1.00 72.19 407 LYS A N 1
ATOM 3222 C CA . LYS A 1 407 ? 33.929 7.445 -38.090 1.00 72.19 407 LYS A CA 1
ATOM 3223 C C . LYS A 1 407 ? 32.679 7.032 -38.869 1.00 72.19 407 LYS A C 1
ATOM 3225 O O . LYS A 1 407 ? 32.662 5.980 -39.498 1.00 72.19 407 LYS A O 1
ATOM 3230 N N . GLY A 1 408 ? 31.692 7.926 -38.911 1.00 74.44 408 GLY A N 1
ATOM 3231 C CA . GLY A 1 408 ? 30.500 7.805 -39.761 1.00 74.44 408 GLY A CA 1
ATOM 3232 C C . GLY A 1 408 ? 29.276 7.191 -39.077 1.00 74.44 408 GLY A C 1
ATOM 3233 O O . GLY A 1 408 ? 28.209 7.156 -39.690 1.00 74.44 408 GLY A O 1
ATOM 3234 N N . ALA A 1 409 ? 29.403 6.754 -37.822 1.00 85.19 409 ALA A N 1
ATOM 3235 C CA . ALA A 1 409 ? 28.262 6.346 -37.017 1.00 85.19 409 ALA A CA 1
ATOM 3236 C C . ALA A 1 409 ? 27.538 7.572 -36.440 1.00 85.19 409 ALA A C 1
ATOM 3238 O O . ALA A 1 409 ? 28.168 8.533 -35.998 1.00 85.19 409 ALA A O 1
ATOM 3239 N N . LEU A 1 410 ? 26.208 7.537 -36.451 1.00 90.62 410 LEU A N 1
ATOM 3240 C CA . LEU A 1 410 ? 25.364 8.575 -35.866 1.00 90.62 410 LEU A CA 1
ATOM 3241 C C . LEU A 1 410 ? 24.881 8.145 -34.478 1.00 90.62 410 LEU A C 1
ATOM 3243 O O . LEU A 1 410 ? 24.568 6.962 -34.305 1.00 90.62 410 LEU A O 1
ATOM 3247 N N . PRO A 1 411 ? 24.744 9.072 -33.512 1.00 91.38 411 PRO A N 1
ATOM 3248 C CA . PRO A 1 411 ? 24.013 8.799 -32.281 1.00 91.38 411 PRO A CA 1
ATOM 3249 C C . PRO A 1 411 ? 22.637 8.204 -32.591 1.00 91.38 411 PRO A C 1
ATOM 3251 O O . PRO A 1 411 ? 21.952 8.661 -33.510 1.00 91.38 411 PRO A O 1
ATOM 3254 N N . LEU A 1 412 ? 22.219 7.181 -31.840 1.00 93.12 412 LEU A N 1
ATOM 3255 C CA . LEU A 1 412 ? 20.962 6.480 -32.119 1.00 93.12 412 LEU A CA 1
ATOM 3256 C C . LEU A 1 412 ? 19.755 7.430 -32.142 1.00 93.12 412 LEU A C 1
ATOM 3258 O O . LEU A 1 412 ? 18.899 7.296 -33.012 1.00 93.12 412 LEU A O 1
ATOM 3262 N N . ALA A 1 413 ? 19.708 8.411 -31.238 1.00 92.88 413 ALA A N 1
ATOM 3263 C CA . ALA A 1 413 ? 18.656 9.425 -31.218 1.00 92.88 413 ALA A CA 1
ATOM 3264 C C . ALA A 1 413 ? 18.551 10.178 -32.559 1.00 92.88 413 ALA A C 1
ATOM 3266 O O . ALA A 1 413 ? 17.459 10.279 -33.117 1.00 92.88 413 ALA A O 1
ATOM 3267 N N . ASP A 1 414 ? 19.681 10.622 -33.116 1.00 91.94 414 ASP A N 1
ATOM 3268 C CA . ASP A 1 414 ? 19.734 11.342 -34.394 1.00 91.94 414 ASP A CA 1
ATOM 3269 C C . ASP A 1 414 ? 19.377 10.424 -35.565 1.00 91.94 414 ASP A C 1
ATOM 3271 O O . ASP A 1 414 ? 18.652 10.810 -36.483 1.00 91.94 414 ASP A O 1
ATOM 3275 N N . TYR A 1 415 ? 19.848 9.174 -35.523 1.00 92.69 415 TYR A N 1
ATOM 3276 C CA . TYR A 1 415 ? 19.525 8.167 -36.528 1.00 92.69 415 TYR A CA 1
ATOM 3277 C C . TYR A 1 415 ? 18.015 7.887 -36.600 1.00 92.69 415 TYR A C 1
ATOM 3279 O O . TYR A 1 415 ? 17.462 7.748 -37.694 1.00 92.69 415 TYR A O 1
ATOM 3287 N N . LEU A 1 416 ? 17.330 7.833 -35.452 1.00 92.06 416 LEU A N 1
ATOM 3288 C CA . LEU A 1 416 ? 15.885 7.596 -35.379 1.00 92.06 416 LEU A CA 1
ATOM 3289 C C . LEU A 1 416 ? 15.054 8.760 -35.938 1.00 92.06 416 LEU A C 1
ATOM 3291 O O . LEU A 1 416 ? 13.965 8.514 -36.455 1.00 92.06 416 LEU A O 1
ATOM 3295 N N . GLN A 1 417 ? 15.574 9.990 -35.926 1.00 92.00 417 GLN A N 1
ATOM 3296 C CA . GLN A 1 417 ? 14.905 11.153 -36.525 1.00 92.00 417 GLN A CA 1
ATOM 3297 C C . GLN A 1 417 ? 15.002 11.183 -38.062 1.00 92.00 417 GLN A C 1
ATOM 3299 O O . GLN A 1 417 ? 14.260 11.908 -38.724 1.00 92.00 417 GLN A O 1
ATOM 3304 N N . LEU A 1 418 ? 15.886 10.380 -38.668 1.00 92.62 418 LEU A N 1
ATOM 3305 C CA . LEU A 1 418 ? 16.001 10.306 -40.125 1.00 92.62 418 LEU A CA 1
ATOM 3306 C C . LEU A 1 418 ? 14.794 9.579 -40.750 1.00 92.62 418 LEU A C 1
ATOM 3308 O O . LEU A 1 418 ? 14.403 8.514 -40.253 1.00 92.62 418 LEU A O 1
ATOM 3312 N N . PRO A 1 419 ? 14.261 10.057 -41.893 1.00 92.56 419 PRO A N 1
ATOM 3313 C CA . PRO A 1 419 ? 13.330 9.292 -42.721 1.00 92.56 419 PRO A CA 1
ATOM 3314 C C . PRO A 1 419 ? 13.919 7.935 -43.131 1.00 92.56 419 PRO A C 1
ATOM 3316 O O . PRO A 1 419 ? 15.121 7.824 -43.360 1.00 92.56 419 PRO A O 1
ATOM 3319 N N . ALA A 1 420 ? 13.082 6.906 -43.305 1.00 89.25 420 ALA A N 1
ATOM 3320 C CA . ALA A 1 420 ? 13.536 5.534 -43.588 1.00 89.25 420 ALA A CA 1
ATOM 3321 C C . ALA A 1 420 ? 14.505 5.423 -44.786 1.00 89.25 420 ALA A C 1
ATOM 3323 O O . ALA A 1 420 ? 15.471 4.666 -44.736 1.00 89.25 420 ALA A O 1
ATOM 3324 N N . LYS A 1 421 ? 14.289 6.227 -45.833 1.00 89.50 421 LYS A N 1
ATOM 3325 C CA . LYS A 1 421 ? 15.163 6.318 -47.016 1.00 89.50 421 LYS A CA 1
ATOM 3326 C C . LYS A 1 421 ? 16.575 6.843 -46.707 1.00 89.50 421 LYS A C 1
ATOM 3328 O O . LYS A 1 421 ? 17.536 6.402 -47.323 1.00 89.50 421 LYS A O 1
ATOM 3333 N N . ASP A 1 422 ? 16.711 7.727 -45.719 1.00 89.69 422 ASP A N 1
ATOM 3334 C CA . ASP A 1 422 ? 17.968 8.410 -45.379 1.00 89.69 422 ASP A CA 1
ATOM 3335 C C . ASP A 1 422 ? 18.794 7.630 -44.344 1.00 89.69 422 ASP A C 1
ATOM 3337 O O . ASP A 1 422 ? 19.888 8.060 -43.959 1.00 89.69 422 ASP A O 1
ATOM 3341 N N . ARG A 1 423 ? 18.261 6.490 -43.882 1.00 89.62 423 ARG A N 1
ATOM 3342 C CA . ARG A 1 423 ? 18.914 5.538 -42.976 1.00 89.62 423 ARG A CA 1
ATOM 3343 C C . ARG A 1 423 ? 19.771 4.510 -43.715 1.00 89.62 423 ARG A C 1
ATOM 3345 O O . ARG A 1 423 ? 20.643 3.896 -43.101 1.00 89.62 423 ARG A O 1
ATOM 3352 N N . GLN A 1 424 ? 19.536 4.309 -45.013 1.00 84.88 424 GLN A N 1
ATOM 3353 C CA . GLN A 1 424 ? 20.249 3.310 -45.804 1.00 84.88 424 GLN A CA 1
ATOM 3354 C C . GLN A 1 424 ? 21.753 3.633 -45.851 1.00 84.88 424 GLN A C 1
ATOM 3356 O O . GLN A 1 424 ? 22.151 4.740 -46.200 1.00 84.88 424 GLN A O 1
ATOM 3361 N N . GLY A 1 425 ? 22.594 2.668 -45.468 1.00 83.75 425 GLY A N 1
ATOM 3362 C CA . GLY A 1 425 ? 24.055 2.820 -45.442 1.00 83.75 425 GLY A CA 1
ATOM 3363 C C . GLY A 1 425 ? 24.621 3.585 -44.238 1.00 83.75 425 GLY A C 1
ATOM 3364 O O . GLY A 1 425 ? 25.839 3.689 -44.122 1.00 83.75 425 GLY A O 1
ATOM 3365 N N . LYS A 1 426 ? 23.777 4.087 -43.327 1.00 87.31 426 LYS A N 1
ATOM 3366 C CA . LYS A 1 426 ? 24.216 4.713 -42.072 1.00 87.31 426 LYS A CA 1
ATOM 3367 C C . LYS A 1 426 ? 24.192 3.707 -40.926 1.00 87.31 426 LYS A C 1
ATOM 3369 O O . LYS A 1 426 ? 23.306 2.857 -40.860 1.00 87.31 426 LYS A O 1
ATOM 3374 N N . GLN A 1 427 ? 25.142 3.840 -40.007 1.00 88.75 427 GLN A N 1
ATOM 3375 C CA . GLN A 1 427 ? 25.210 3.040 -38.786 1.00 88.75 427 GLN A CA 1
ATOM 3376 C C . GLN A 1 427 ? 24.762 3.881 -37.590 1.00 88.75 427 GLN A C 1
ATOM 3378 O O . GLN A 1 427 ? 25.147 5.045 -37.474 1.00 88.75 427 GLN A O 1
ATOM 3383 N N . ALA A 1 428 ? 23.950 3.293 -36.716 1.00 91.12 428 ALA A N 1
ATOM 3384 C CA . ALA A 1 428 ? 23.584 3.890 -35.439 1.00 91.12 428 ALA A CA 1
ATOM 3385 C C . ALA A 1 428 ? 24.552 3.416 -34.349 1.00 91.12 428 ALA A C 1
ATOM 3387 O O . ALA A 1 428 ? 24.935 2.246 -34.325 1.00 91.12 428 ALA A O 1
ATOM 3388 N N . ALA A 1 429 ? 24.924 4.313 -33.444 1.00 91.38 429 ALA A N 1
ATOM 3389 C CA . ALA A 1 429 ? 25.796 4.025 -32.318 1.00 91.38 429 ALA A CA 1
ATOM 3390 C C . ALA A 1 429 ? 25.243 4.621 -31.023 1.00 91.38 429 ALA A C 1
ATOM 3392 O O . ALA A 1 429 ? 24.567 5.652 -31.022 1.00 91.38 429 ALA A O 1
ATOM 3393 N N . ILE A 1 430 ? 25.593 3.974 -29.916 1.00 91.00 430 ILE A N 1
ATOM 3394 C CA . ILE A 1 430 ? 25.449 4.521 -28.568 1.00 91.00 430 ILE A CA 1
ATOM 3395 C C . ILE A 1 430 ? 26.822 4.917 -28.030 1.00 91.00 430 ILE A C 1
ATOM 3397 O O . ILE A 1 430 ? 27.842 4.316 -28.381 1.00 91.00 430 ILE A O 1
ATOM 3401 N N . ARG A 1 431 ? 26.861 5.913 -27.147 1.00 84.38 431 ARG A N 1
ATOM 3402 C CA . ARG A 1 431 ? 28.094 6.322 -26.478 1.00 84.38 431 ARG A CA 1
ATOM 3403 C C . ARG A 1 431 ? 28.332 5.435 -25.260 1.00 84.38 431 ARG A C 1
ATOM 3405 O O . ARG A 1 431 ? 27.726 5.626 -24.208 1.00 84.38 431 ARG A O 1
ATOM 3412 N N . VAL A 1 432 ? 29.273 4.500 -25.373 1.00 75.00 432 VAL A N 1
ATOM 3413 C CA . VAL A 1 432 ? 29.751 3.729 -24.218 1.00 75.00 432 VAL A CA 1
ATOM 3414 C C . VAL A 1 432 ? 30.673 4.629 -23.398 1.00 75.00 432 VAL A C 1
ATOM 3416 O O . VAL A 1 432 ? 31.871 4.732 -23.654 1.00 75.00 432 VAL A O 1
ATOM 3419 N N . LEU A 1 433 ? 30.106 5.357 -22.438 1.00 57.38 433 LEU A N 1
ATOM 3420 C CA . LEU A 1 433 ? 30.897 6.133 -21.490 1.00 57.38 433 LEU A CA 1
ATOM 3421 C C . LEU A 1 433 ? 31.630 5.157 -20.561 1.00 57.38 433 LEU A C 1
ATOM 3423 O O . LEU A 1 433 ? 31.016 4.542 -19.685 1.00 57.38 433 LEU A O 1
ATOM 3427 N N . ASN A 1 434 ? 32.949 5.042 -20.726 1.00 47.94 434 ASN A N 1
ATOM 3428 C CA . ASN A 1 434 ? 33.832 4.515 -19.687 1.00 47.94 434 ASN A CA 1
ATOM 3429 C C . ASN A 1 434 ? 33.802 5.496 -18.503 1.00 47.94 434 ASN A C 1
ATOM 3431 O O . ASN A 1 434 ? 34.676 6.344 -18.366 1.00 47.94 434 ASN A O 1
ATOM 3435 N N . TYR A 1 435 ? 32.761 5.432 -17.673 1.00 40.75 435 TYR A N 1
ATOM 3436 C CA . TYR A 1 435 ? 32.718 6.134 -16.391 1.00 40.75 435 TYR A CA 1
ATOM 3437 C C . TYR A 1 435 ? 33.665 5.416 -15.425 1.00 40.75 435 TYR A C 1
ATOM 3439 O O . TYR A 1 435 ? 33.245 4.545 -14.661 1.00 40.75 435 TYR A O 1
ATOM 3447 N N . HIS A 1 436 ? 34.950 5.749 -15.503 1.00 27.84 436 HIS A N 1
ATOM 3448 C CA . HIS A 1 436 ? 35.878 5.592 -14.395 1.00 27.84 436 HIS A CA 1
ATOM 3449 C C . HIS A 1 436 ? 36.038 6.963 -13.742 1.00 27.84 436 HIS A C 1
ATOM 3451 O O . HIS A 1 436 ? 36.676 7.816 -14.345 1.00 27.84 436 HIS A O 1
ATOM 3457 N N . GLY A 1 437 ? 35.463 7.120 -12.544 1.00 32.53 437 GLY A N 1
ATOM 3458 C CA . GLY A 1 437 ? 35.836 8.140 -11.552 1.00 32.53 437 GLY A CA 1
ATOM 3459 C C . GLY A 1 437 ? 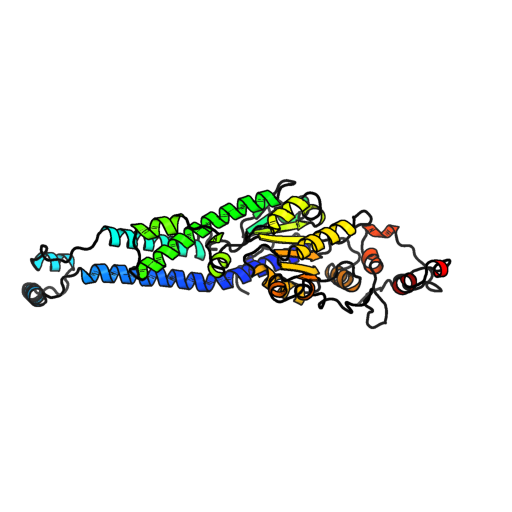35.612 9.585 -11.953 1.00 32.53 437 GLY A C 1
ATOM 3460 O O . GLY A 1 437 ? 36.528 10.149 -12.583 1.00 32.53 437 GLY A O 1
#

pLDDT: mean 85.05, std 12.72, range [27.84, 97.88]

Secondary structure (DSSP, 8-state):
--HHHHTTS-----TT---HHHHHHHHHHHHHHHHHHHHHHHHHHHHHHHHHHHHHHHHHHHHHTS--S-HHHHHHHHHHS--S---HHHHHHHH--GGGSPPP-HHHHHHHHHHHHHHHHHHHHHHTTTTTS-S-S-EEEEE-GGG-HHHH-TT----SS-EEEE-SS-HHHHHHHHHHHHHHHHHHHHHHHHHHHHHHTT---HHHHHHHHHT--STT--HHHHTTSPPEEEEEEHHHHTTTTHHHHHHHHTS-S-EEEEEEE----TTS-HHHHHHHHHHHHHHT-SEEEEEETT-HHHHHHHHHHHHH-SS-EEEEEE-PPTTSSS-HHHHHHHHHHTTSS--EEE-GGGTTTS-HHHHEE-TTSSSTTSSSEE-TTS-EE-HHHHHTTSGGGGGG-----STTEEEHHHHHHS-GGGGTT-EEE--------